Protein AF-0000000080636457 (afdb_homodimer)

Structure (mmCIF, N/CA/C/O backbone):
data_AF-0000000080636457-model_v1
#
loop_
_entity.id
_entity.type
_entity.pdbx_description
1 polymer 'Nucleotidyl transferase'
#
loop_
_atom_site.group_PDB
_atom_site.id
_atom_site.type_symbol
_atom_site.label_atom_id
_atom_site.label_alt_id
_atom_site.label_comp_id
_atom_site.label_asym_id
_atom_site.label_entity_id
_atom_site.label_seq_id
_atom_site.pdbx_PDB_ins_code
_atom_site.Cartn_x
_atom_site.Cartn_y
_atom_site.Cartn_z
_atom_site.occupancy
_atom_site.B_iso_or_equiv
_atom_site.auth_seq_id
_atom_site.auth_comp_id
_atom_site.auth_asym_id
_atom_site.auth_atom_id
_atom_site.pdbx_PDB_model_num
ATOM 1 N N . MET A 1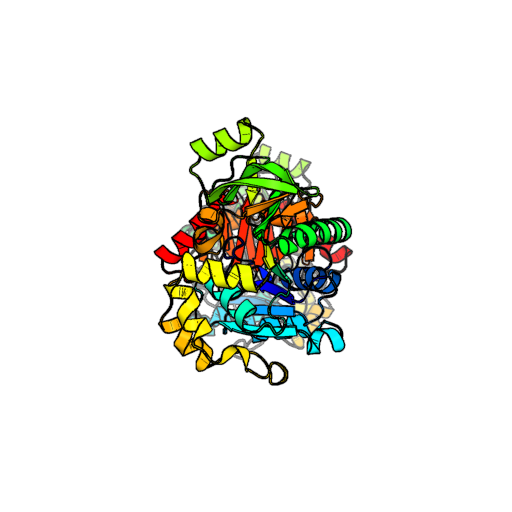 1 ? -9.797 -45.094 -18.047 1 90.62 1 MET A N 1
ATOM 2 C CA . MET A 1 1 ? -9.906 -44.875 -16.594 1 90.62 1 MET A CA 1
ATOM 3 C C . MET A 1 1 ? -8.594 -44.375 -16.016 1 90.62 1 MET A C 1
ATOM 5 O O . MET A 1 1 ? -7.52 -44.812 -16.406 1 90.62 1 MET A O 1
ATOM 9 N N . VAL A 1 2 ? -8.703 -43.344 -15.195 1 98.06 2 VAL A N 1
ATOM 10 C CA . VAL A 1 2 ? -7.547 -42.781 -14.523 1 98.06 2 VAL A CA 1
ATOM 11 C C . VAL A 1 2 ? -7.312 -43.469 -13.188 1 98.06 2 VAL A C 1
ATOM 13 O O . VAL A 1 2 ? -8.25 -43.688 -12.422 1 98.06 2 VAL A O 1
ATOM 16 N N . ASP A 1 3 ? -6.117 -43.906 -12.977 1 98.19 3 ASP A N 1
ATOM 17 C CA . ASP A 1 3 ? -5.82 -44.594 -11.727 1 98.19 3 ASP A CA 1
ATOM 18 C C . ASP A 1 3 ? -5.387 -43.594 -10.648 1 98.19 3 ASP A C 1
ATOM 20 O O . ASP A 1 3 ? -5.902 -43.625 -9.523 1 98.19 3 ASP A O 1
ATOM 24 N N . VAL A 1 4 ? -4.469 -42.781 -10.961 1 98.19 4 VAL A N 1
ATOM 25 C CA . VAL A 1 4 ? -3.965 -41.781 -10 1 98.19 4 VAL A CA 1
ATOM 26 C C . VAL A 1 4 ? -3.814 -40.438 -10.68 1 98.19 4 VAL A C 1
ATOM 28 O O . VAL A 1 4 ? -3.459 -40.344 -11.859 1 98.19 4 VAL A O 1
ATOM 31 N N . VAL A 1 5 ? -4.109 -39.375 -9.984 1 98.81 5 VAL A N 1
ATOM 32 C CA . VAL A 1 5 ? -3.758 -38.031 -10.414 1 98.81 5 VAL A CA 1
ATOM 33 C C . VAL A 1 5 ? -2.664 -37.469 -9.5 1 98.81 5 VAL A C 1
ATOM 35 O O . VAL A 1 5 ? -2.766 -37.531 -8.273 1 98.81 5 VAL A O 1
ATOM 38 N N . VAL A 1 6 ? -1.613 -37 -10.102 1 98.75 6 VAL A N 1
ATOM 39 C CA . VAL A 1 6 ? -0.498 -36.375 -9.406 1 98.75 6 VAL A CA 1
ATOM 40 C C . VAL A 1 6 ? -0.58 -34.844 -9.562 1 98.75 6 VAL A C 1
ATOM 42 O O . VAL A 1 6 ? -0.688 -34.344 -10.68 1 98.75 6 VAL A O 1
ATOM 45 N N . VAL A 1 7 ? -0.568 -34.125 -8.5 1 98.69 7 VAL A N 1
ATOM 46 C CA . VAL A 1 7 ? -0.545 -32.656 -8.523 1 98.69 7 VAL A CA 1
ATOM 47 C C . VAL A 1 7 ? 0.814 -32.156 -8.047 1 98.69 7 VAL A C 1
ATOM 49 O O . VAL A 1 7 ? 1.191 -32.375 -6.895 1 98.69 7 VAL A O 1
ATOM 52 N N . LEU A 1 8 ? 1.508 -31.516 -8.953 1 98.31 8 LEU A N 1
ATOM 53 C CA . LEU A 1 8 ? 2.811 -30.953 -8.617 1 98.31 8 LEU A CA 1
ATOM 54 C C . LEU A 1 8 ? 2.658 -29.594 -7.953 1 98.31 8 LEU A C 1
ATOM 56 O O . LEU A 1 8 ? 2.262 -28.625 -8.602 1 98.31 8 LEU A O 1
ATOM 60 N N . ALA A 1 9 ? 3.029 -29.5 -6.695 1 97 9 ALA A N 1
ATOM 61 C CA . ALA A 1 9 ? 2.805 -28.281 -5.914 1 97 9 ALA A CA 1
ATOM 62 C C . ALA A 1 9 ? 4.078 -27.859 -5.188 1 97 9 ALA A C 1
ATOM 64 O O . ALA A 1 9 ? 4.023 -27.391 -4.047 1 97 9 ALA A O 1
ATOM 65 N N . GLY A 1 10 ? 5.207 -28.031 -5.797 1 92.31 10 GLY A N 1
ATOM 66 C CA . GLY A 1 10 ? 6.465 -27.734 -5.129 1 92.31 10 GLY A CA 1
ATOM 67 C C . GLY A 1 10 ? 7.082 -26.422 -5.586 1 92.31 10 GLY A C 1
ATOM 68 O O . GLY A 1 10 ? 8.062 -25.953 -5.004 1 92.31 10 GLY A O 1
ATOM 69 N N . GLY A 1 11 ? 6.535 -25.75 -6.559 1 85.75 11 GLY A N 1
ATOM 70 C CA . GLY A 1 11 ? 7.125 -24.547 -7.133 1 85.75 11 GLY A CA 1
ATOM 71 C C . GLY A 1 11 ? 7.043 -23.344 -6.219 1 85.75 11 GLY A C 1
ATOM 72 O O . GLY A 1 11 ? 6.074 -23.188 -5.477 1 85.75 11 GLY A O 1
ATOM 73 N N . LYS A 1 12 ? 8.109 -22.5 -6.27 1 78.62 12 LYS A N 1
ATOM 74 C CA . LYS A 1 12 ? 8.148 -21.297 -5.453 1 78.62 12 LYS A CA 1
ATOM 75 C C . LYS A 1 12 ? 7.289 -20.188 -6.062 1 78.62 12 LYS A C 1
ATOM 77 O O . LYS A 1 12 ? 6.562 -19.5 -5.348 1 78.62 12 LYS A O 1
ATOM 82 N N . GLY A 1 13 ? 7.328 -20.141 -7.445 1 79.75 13 GLY A N 1
ATOM 83 C CA . GLY A 1 13 ? 6.477 -19.188 -8.148 1 79.75 13 GLY A CA 1
ATOM 84 C C . GLY A 1 13 ? 6.598 -17.781 -7.621 1 79.75 13 GLY A C 1
ATOM 85 O O . GLY A 1 13 ? 5.605 -17.188 -7.191 1 79.75 13 GLY A O 1
ATOM 86 N N . THR A 1 14 ? 7.676 -17.062 -7.738 1 79.06 14 THR A N 1
ATOM 87 C CA . THR A 1 14 ? 7.938 -15.805 -7.059 1 79.06 14 THR A CA 1
ATOM 88 C C . THR A 1 14 ? 7.676 -14.625 -7.992 1 79.06 14 THR A C 1
ATOM 90 O O . THR A 1 14 ? 7.879 -13.469 -7.609 1 79.06 14 THR A O 1
ATOM 93 N N . ARG A 1 15 ? 7.156 -14.797 -9.188 1 85.44 15 ARG A N 1
ATOM 94 C CA . ARG A 1 15 ? 7.051 -13.766 -10.219 1 85.44 15 ARG A CA 1
ATOM 95 C C . ARG A 1 15 ? 5.938 -12.773 -9.891 1 85.44 15 ARG A C 1
ATOM 97 O O . ARG A 1 15 ? 5.859 -11.703 -10.492 1 85.44 15 ARG A O 1
ATOM 104 N N . LEU A 1 16 ? 5.082 -13.164 -8.906 1 94.06 16 LEU A N 1
ATOM 105 C CA . LEU A 1 16 ? 3.977 -12.289 -8.531 1 94.06 16 LEU A CA 1
ATOM 106 C C . LEU A 1 16 ? 4.262 -11.578 -7.211 1 94.06 16 LEU A C 1
ATOM 108 O O . LEU A 1 16 ? 3.34 -11.289 -6.449 1 94.06 16 LEU A O 1
ATOM 112 N N . TRP A 1 17 ? 5.523 -11.406 -6.996 1 95.31 17 TRP A N 1
ATOM 113 C CA . TRP A 1 17 ? 5.867 -10.617 -5.82 1 95.31 17 TRP A CA 1
ATOM 114 C C . TRP A 1 17 ? 5.07 -9.312 -5.789 1 95.31 17 TRP A C 1
ATOM 116 O O . TRP A 1 17 ? 4.855 -8.688 -6.828 1 95.31 17 TRP A O 1
ATOM 126 N N . PRO A 1 18 ? 4.605 -8.883 -4.641 1 96.75 18 PRO A N 1
ATOM 127 C CA . PRO A 1 18 ? 4.805 -9.492 -3.322 1 96.75 18 PRO A CA 1
ATOM 128 C C . PRO A 1 18 ? 3.723 -10.508 -2.969 1 96.75 18 PRO A C 1
ATOM 130 O O . PRO A 1 18 ? 3.738 -11.078 -1.876 1 96.75 18 PRO A O 1
ATOM 133 N N . ALA A 1 19 ? 2.787 -10.734 -3.902 1 94.12 19 ALA A N 1
ATOM 134 C CA . ALA A 1 19 ? 1.709 -11.68 -3.617 1 94.12 19 ALA A CA 1
ATOM 135 C C . ALA A 1 19 ? 2.248 -13.094 -3.457 1 94.12 19 ALA A C 1
ATOM 137 O O . ALA A 1 19 ? 1.733 -13.875 -2.65 1 94.12 19 ALA A O 1
ATOM 138 N N . SER A 1 20 ? 3.232 -13.352 -4.188 1 93.31 20 SER A N 1
ATOM 139 C CA . SER A 1 20 ? 3.898 -14.648 -4.055 1 93.31 20 SER A CA 1
ATOM 140 C C . SER A 1 20 ? 5.371 -14.477 -3.689 1 93.31 20 SER A C 1
ATOM 142 O O . SER A 1 20 ? 6.043 -13.578 -4.207 1 93.31 20 SER A O 1
ATOM 144 N N . THR A 1 21 ? 5.832 -15.219 -2.77 1 91.56 21 THR A N 1
ATOM 145 C CA . THR A 1 21 ? 7.215 -15.312 -2.314 1 91.56 21 THR A CA 1
ATOM 146 C C . THR A 1 21 ? 7.613 -16.766 -2.082 1 91.56 21 THR A C 1
ATOM 148 O O . THR A 1 21 ? 6.797 -17.672 -2.258 1 91.56 21 THR A O 1
ATOM 151 N N . GLU A 1 22 ? 8.867 -16.953 -1.77 1 87.25 22 GLU A N 1
ATOM 152 C CA . GLU A 1 22 ? 9.281 -18.312 -1.45 1 87.25 22 GLU A CA 1
ATOM 153 C C . GLU A 1 22 ? 8.508 -18.859 -0.252 1 87.25 22 GLU A C 1
ATOM 155 O O . GLU A 1 22 ? 8.195 -20.047 -0.2 1 87.25 22 GLU A O 1
ATOM 160 N N . ALA A 1 23 ? 8.227 -18.016 0.632 1 89.06 23 ALA A N 1
ATOM 161 C CA . ALA A 1 23 ? 7.5 -18.422 1.832 1 89.06 23 ALA A CA 1
ATOM 162 C C . ALA A 1 23 ? 6.016 -18.609 1.536 1 89.06 23 ALA A C 1
ATOM 164 O O . ALA A 1 23 ? 5.332 -19.375 2.205 1 89.06 23 ALA A O 1
ATOM 165 N N . HIS A 1 24 ? 5.59 -17.938 0.543 1 90.75 24 HIS A N 1
ATOM 166 C CA . HIS A 1 24 ? 4.191 -18 0.132 1 90.75 24 HIS A CA 1
ATOM 167 C C . HIS A 1 24 ? 4.07 -18.203 -1.375 1 90.75 24 HIS A C 1
ATOM 169 O O . HIS A 1 24 ? 3.713 -17.266 -2.1 1 90.75 24 HIS A O 1
ATOM 175 N N . PRO A 1 25 ? 4.191 -19.422 -1.753 1 92.75 25 PRO A N 1
ATOM 176 C CA . PRO A 1 25 ? 4.262 -19.688 -3.191 1 92.75 25 PRO A CA 1
ATOM 177 C C . PRO A 1 25 ? 2.93 -19.453 -3.9 1 92.75 25 PRO A C 1
ATOM 179 O O . PRO A 1 25 ? 1.884 -19.375 -3.252 1 92.75 25 PRO A O 1
ATOM 182 N N . LYS A 1 26 ? 2.969 -19.344 -5.168 1 92.81 26 LYS A N 1
ATOM 183 C CA . LYS A 1 26 ? 1.869 -18.906 -6.023 1 92.81 26 LYS A CA 1
ATOM 184 C C . LYS A 1 26 ? 0.693 -19.875 -5.941 1 92.81 26 LYS A C 1
ATOM 186 O O . LYS A 1 26 ? -0.461 -19.484 -6.098 1 92.81 26 LYS A O 1
ATOM 191 N N . GLN A 1 27 ? 0.955 -21.172 -5.691 1 95 27 GLN A N 1
ATOM 192 C CA . GLN A 1 27 ? -0.118 -22.172 -5.695 1 95 27 GLN A CA 1
ATOM 193 C C . GLN A 1 27 ? -1.115 -21.906 -4.57 1 95 27 GLN A C 1
ATOM 195 O O . GLN A 1 27 ? -2.213 -22.469 -4.566 1 95 27 GLN A O 1
ATOM 200 N N . PHE A 1 28 ? -0.729 -21.062 -3.645 1 94.12 28 PHE A N 1
ATOM 201 C CA . PHE A 1 28 ? -1.619 -20.781 -2.525 1 94.12 28 PHE A CA 1
ATOM 202 C C . PHE A 1 28 ? -2.332 -19.453 -2.729 1 94.12 28 PHE A C 1
ATOM 204 O O . PHE A 1 28 ? -3.105 -19.016 -1.872 1 94.12 28 PHE A O 1
ATOM 211 N N . LEU A 1 29 ? -2.119 -18.797 -3.811 1 92.62 29 LEU A N 1
ATOM 212 C CA . LEU A 1 29 ? -2.803 -17.547 -4.121 1 92.62 29 LEU A CA 1
ATOM 213 C C . LEU A 1 29 ? -4.262 -17.812 -4.488 1 92.62 29 LEU A C 1
ATOM 215 O O . LEU A 1 29 ? -4.574 -18.797 -5.148 1 92.62 29 LEU A O 1
ATOM 219 N N . THR A 1 30 ? -5.062 -16.844 -4.113 1 91 30 THR A N 1
ATOM 220 C CA . THR A 1 30 ? -6.492 -16.906 -4.383 1 91 30 THR A CA 1
ATOM 221 C C . THR A 1 30 ? -6.812 -16.375 -5.77 1 91 30 THR A C 1
ATOM 223 O O . THR A 1 30 ? -6.234 -15.367 -6.199 1 91 30 THR A O 1
ATOM 226 N N . VAL A 1 31 ? -7.672 -17.062 -6.441 1 87.69 31 VAL A N 1
ATOM 227 C CA . VAL A 1 31 ? -8.133 -16.625 -7.754 1 87.69 31 VAL A CA 1
ATOM 228 C C . VAL A 1 31 ? -9.617 -16.281 -7.691 1 87.69 31 VAL A C 1
ATOM 230 O O . VAL A 1 31 ? -10.211 -16.25 -6.609 1 87.69 31 VAL A O 1
ATOM 233 N N . GLU A 1 32 ? -10.188 -15.945 -8.828 1 79.75 32 GLU A N 1
ATOM 234 C CA . GLU A 1 32 ? -11.602 -15.594 -8.875 1 79.75 32 GLU A CA 1
ATOM 235 C C . GLU A 1 32 ? -12.461 -16.672 -8.227 1 79.75 32 GLU A C 1
ATOM 237 O O . GLU A 1 32 ? -12.219 -17.875 -8.422 1 79.75 32 GLU A O 1
ATOM 242 N N . GLY A 1 33 ? -13.383 -16.328 -7.332 1 79.12 33 GLY A N 1
ATOM 243 C CA . GLY A 1 33 ? -14.25 -17.281 -6.66 1 79.12 33 GLY A CA 1
ATOM 244 C C . GLY A 1 33 ? -13.789 -17.625 -5.254 1 79.12 33 GLY A C 1
ATOM 245 O O . GLY A 1 33 ? -14.492 -18.312 -4.516 1 79.12 33 GLY A O 1
ATOM 246 N N . GLY A 1 34 ? -12.539 -17.281 -4.93 1 85.44 34 GLY A N 1
ATOM 247 C CA . GLY A 1 34 ? -12.094 -17.391 -3.549 1 85.44 34 GLY A CA 1
ATOM 248 C C . GLY A 1 34 ? -11.234 -18.609 -3.295 1 85.44 34 GLY A C 1
ATOM 249 O O . GLY A 1 34 ? -10.719 -18.797 -2.191 1 85.44 34 GLY A O 1
ATOM 250 N N . ARG A 1 35 ? -11.062 -19.484 -4.27 1 90.44 35 ARG A N 1
ATOM 251 C CA . ARG A 1 35 ? -10.234 -20.672 -4.109 1 90.44 35 ARG A CA 1
ATOM 252 C C . ARG A 1 35 ? -8.773 -20.375 -4.441 1 90.44 35 ARG A C 1
ATOM 254 O O . ARG A 1 35 ? -8.484 -19.484 -5.25 1 90.44 35 ARG A O 1
ATOM 261 N N . THR A 1 36 ? -7.902 -21.141 -3.82 1 93.62 36 THR A N 1
ATOM 262 C CA . THR A 1 36 ? -6.492 -21.047 -4.184 1 93.62 36 THR A CA 1
ATOM 263 C C . THR A 1 36 ? -6.223 -21.812 -5.477 1 93.62 36 THR A C 1
ATOM 265 O O . THR A 1 36 ? -7.047 -22.625 -5.914 1 93.62 36 THR A O 1
ATOM 268 N N . LEU A 1 37 ? -5.117 -21.516 -6.074 1 94.94 37 LEU A N 1
ATOM 269 C CA . LEU A 1 37 ? -4.73 -22.25 -7.273 1 94.94 37 LEU A CA 1
ATOM 270 C C . LEU A 1 37 ? -4.609 -23.75 -6.992 1 94.94 37 LEU A C 1
ATOM 272 O O . LEU A 1 37 ? -5.004 -24.578 -7.816 1 94.94 37 LEU A O 1
ATOM 276 N N . LEU A 1 38 ? -4.098 -24.125 -5.852 1 97 38 LEU A N 1
ATOM 277 C CA . LEU A 1 38 ? -4.004 -25.531 -5.477 1 97 38 LEU A CA 1
ATOM 278 C C . LEU A 1 38 ? -5.387 -26.156 -5.344 1 97 38 LEU A C 1
ATOM 280 O O . LEU A 1 38 ? -5.609 -27.281 -5.785 1 97 38 LEU A O 1
ATOM 284 N N . GLU A 1 39 ? -6.289 -25.438 -4.754 1 95.81 39 GLU A N 1
ATOM 285 C CA . GLU A 1 39 ? -7.66 -25.922 -4.664 1 95.81 39 GLU A CA 1
ATOM 286 C C . GLU A 1 39 ? -8.25 -26.156 -6.047 1 95.81 39 GLU A C 1
ATOM 288 O O . GLU A 1 39 ? -8.945 -27.156 -6.266 1 95.81 39 GLU A O 1
ATOM 293 N N . GLU A 1 40 ? -7.984 -25.234 -6.926 1 95.06 40 GLU A N 1
ATOM 294 C CA . GLU A 1 40 ? -8.445 -25.406 -8.305 1 95.06 40 GLU A CA 1
ATOM 295 C C . GLU A 1 40 ? -7.867 -26.672 -8.93 1 95.06 40 GLU A C 1
ATOM 297 O O . GLU A 1 40 ? -8.57 -27.391 -9.648 1 95.06 40 GLU A O 1
ATOM 302 N N . ALA A 1 41 ? -6.652 -26.906 -8.695 1 97.38 41 ALA A N 1
ATOM 303 C CA . ALA A 1 41 ? -5.996 -28.094 -9.227 1 97.38 41 ALA A CA 1
ATOM 304 C C . ALA A 1 41 ? -6.605 -29.359 -8.641 1 97.38 41 ALA A C 1
ATOM 306 O O . ALA A 1 41 ? -6.785 -30.359 -9.344 1 97.38 41 ALA A O 1
ATOM 307 N N . LEU A 1 42 ? -6.922 -29.312 -7.371 1 97.75 42 LEU A N 1
ATOM 308 C CA . LEU A 1 42 ? -7.52 -30.469 -6.711 1 97.75 42 LEU A CA 1
ATOM 309 C C . LEU A 1 42 ? -8.93 -30.719 -7.242 1 97.75 42 LEU A C 1
ATOM 311 O O . LEU A 1 42 ? -9.336 -31.875 -7.387 1 97.75 42 LEU A O 1
ATOM 315 N N . LEU A 1 43 ? -9.578 -29.672 -7.508 1 96 43 LEU A N 1
ATOM 316 C CA . LEU A 1 43 ? -10.891 -29.828 -8.141 1 96 43 LEU A CA 1
ATOM 317 C C . LEU A 1 43 ? -10.758 -30.531 -9.492 1 96 43 LEU A C 1
ATOM 319 O O . LEU A 1 43 ? -11.539 -31.422 -9.812 1 96 43 LEU A O 1
ATOM 323 N N . ARG A 1 44 ? -9.828 -30.109 -10.242 1 97.44 44 ARG A N 1
ATOM 324 C CA . ARG A 1 44 ? -9.57 -30.75 -11.531 1 97.44 44 ARG A CA 1
ATOM 325 C C . ARG A 1 44 ? -9.203 -32.219 -11.344 1 97.44 44 ARG A C 1
ATOM 327 O O . ARG A 1 44 ? -9.68 -33.062 -12.086 1 97.44 44 ARG A O 1
ATOM 334 N N . ALA A 1 45 ? -8.383 -32.469 -10.391 1 98.56 45 ALA A N 1
ATOM 335 C CA . ALA A 1 45 ? -7.918 -33.812 -10.133 1 98.56 45 ALA A CA 1
ATOM 336 C C . ALA A 1 45 ? -9.086 -34.75 -9.805 1 98.56 45 ALA A C 1
ATOM 338 O O . ALA A 1 45 ? -9.219 -35.812 -10.391 1 98.56 45 ALA A O 1
ATOM 339 N N . TRP A 1 46 ? -9.914 -34.312 -8.961 1 98.12 46 TRP A N 1
ATOM 340 C CA . TRP A 1 46 ? -10.984 -35.188 -8.477 1 98.12 46 TRP A CA 1
ATOM 341 C C . TRP A 1 46 ? -12.102 -35.281 -9.508 1 98.12 46 TRP A C 1
ATOM 343 O O . TRP A 1 46 ? -12.891 -36.25 -9.477 1 98.12 46 TRP A O 1
ATOM 353 N N . ALA A 1 47 ? -12.203 -34.312 -10.375 1 98 47 ALA A N 1
ATOM 354 C CA . ALA A 1 47 ? -13.18 -34.406 -11.461 1 98 47 ALA A CA 1
ATOM 355 C C . ALA A 1 47 ? -12.883 -35.594 -12.367 1 98 47 ALA A C 1
ATOM 357 O O . ALA A 1 47 ? -13.758 -36.062 -13.102 1 98 47 ALA A O 1
ATOM 358 N N . LEU A 1 48 ? -11.695 -36.125 -12.32 1 98.56 48 LEU A N 1
ATOM 359 C CA . LEU A 1 48 ? -11.281 -37.25 -13.164 1 98.56 48 LEU A CA 1
ATOM 360 C C . LEU A 1 48 ? -11.641 -38.562 -12.516 1 98.56 48 LEU A C 1
ATOM 362 O O . LEU A 1 48 ? -11.438 -39.625 -13.109 1 98.56 48 LEU A O 1
ATOM 366 N N . ALA A 1 49 ? -12.047 -38.562 -11.328 1 97.62 49 ALA A N 1
ATOM 367 C CA . ALA A 1 49 ? -12.492 -39.719 -10.578 1 97.62 49 ALA A CA 1
ATOM 368 C C . ALA A 1 49 ? -11.406 -40.812 -10.547 1 97.62 49 ALA A C 1
ATOM 370 O O . ALA A 1 49 ? -11.656 -41.969 -10.922 1 97.62 49 ALA A O 1
ATOM 371 N N . PRO A 1 50 ? -10.266 -40.469 -10.016 1 98.31 50 PRO A N 1
ATOM 372 C CA . PRO A 1 50 ? -9.172 -41.438 -10 1 98.31 50 PRO A CA 1
ATOM 373 C C . PRO A 1 50 ? -9.469 -42.625 -9.094 1 98.31 50 PRO A C 1
ATOM 375 O O . PRO A 1 50 ? -9.938 -42.469 -7.965 1 98.31 50 PRO A O 1
ATOM 378 N N . ARG A 1 51 ? -9.031 -43.781 -9.547 1 97.31 51 ARG A N 1
ATOM 379 C CA . ARG A 1 51 ? -9.344 -45.031 -8.852 1 97.31 51 ARG A CA 1
ATOM 380 C C . ARG A 1 51 ? -8.523 -45.156 -7.57 1 97.31 51 ARG A C 1
ATOM 382 O O . ARG A 1 51 ? -9.023 -45.656 -6.551 1 97.31 51 ARG A O 1
ATOM 389 N N . GLU A 1 52 ? -7.254 -44.812 -7.59 1 96.06 52 GLU A N 1
ATOM 390 C CA . GLU A 1 52 ? -6.355 -44.969 -6.449 1 96.06 52 GLU A CA 1
ATOM 391 C C . GLU A 1 52 ? -6.211 -43.688 -5.676 1 96.06 52 GLU A C 1
ATOM 393 O O . GLU A 1 52 ? -5.504 -43.625 -4.668 1 96.06 52 GLU A O 1
ATOM 398 N N . GLY A 1 53 ? -6.828 -42.594 -6.168 1 96.94 53 GLY A N 1
ATOM 399 C CA . GLY A 1 53 ? -6.805 -41.344 -5.441 1 96.94 53 GLY A CA 1
ATOM 400 C C . GLY A 1 53 ? -5.875 -40.312 -6.059 1 96.94 53 GLY A C 1
ATOM 401 O O . GLY A 1 53 ? -5.551 -40.406 -7.246 1 96.94 53 GLY A O 1
ATOM 402 N N . VAL A 1 54 ? -5.512 -39.281 -5.238 1 97.88 54 VAL A N 1
ATOM 403 C CA . VAL A 1 54 ? -4.691 -38.156 -5.672 1 97.88 54 VAL A CA 1
ATOM 404 C C . VAL A 1 54 ? -3.41 -38.094 -4.844 1 97.88 54 VAL A C 1
ATOM 406 O O . VAL A 1 54 ? -3.434 -38.344 -3.637 1 97.88 54 VAL A O 1
ATOM 409 N N . ILE A 1 55 ? -2.271 -37.844 -5.465 1 97.38 55 ILE A N 1
ATOM 410 C CA . ILE A 1 55 ? -0.999 -37.625 -4.793 1 97.38 55 ILE A CA 1
ATOM 411 C C . ILE A 1 55 ? -0.547 -36.188 -5.031 1 97.38 55 ILE A C 1
ATOM 413 O O . ILE A 1 55 ? -0.361 -35.75 -6.176 1 97.38 55 ILE A O 1
ATOM 417 N N . VAL A 1 56 ? -0.447 -35.438 -3.998 1 98 56 VAL A N 1
ATOM 418 C CA . VAL A 1 56 ? 0.08 -34.062 -4.078 1 98 56 VAL A CA 1
ATOM 419 C C . VAL A 1 56 ? 1.548 -34.062 -3.658 1 98 56 VAL A C 1
ATOM 421 O O . VAL A 1 56 ? 1.879 -34.438 -2.525 1 98 56 VAL A O 1
ATOM 424 N N . VAL A 1 57 ? 2.385 -33.688 -4.578 1 97.69 57 VAL A N 1
ATOM 425 C CA . VAL A 1 57 ? 3.809 -33.594 -4.277 1 97.69 57 VAL A CA 1
ATOM 426 C C . VAL A 1 57 ? 4.188 -32.125 -4.039 1 97.69 57 VAL A C 1
ATOM 428 O O . VAL A 1 57 ? 4.09 -31.312 -4.949 1 97.69 57 VAL A O 1
ATOM 431 N N . THR A 1 58 ? 4.586 -31.812 -2.877 1 96.94 58 THR A N 1
ATOM 432 C CA . THR A 1 58 ? 4.934 -30.453 -2.475 1 96.94 58 THR A CA 1
ATOM 433 C C . THR A 1 58 ? 6.258 -30.438 -1.717 1 96.94 58 THR A C 1
ATOM 435 O O . THR A 1 58 ? 6.906 -31.469 -1.565 1 96.94 58 THR A O 1
ATOM 438 N N . GLY A 1 59 ? 6.754 -29.266 -1.468 1 95.25 59 GLY A N 1
ATOM 439 C CA . GLY A 1 59 ? 7.906 -29.188 -0.584 1 95.25 59 GLY A CA 1
ATOM 440 C C . GLY A 1 59 ? 7.566 -29.438 0.87 1 95.25 59 GLY A C 1
ATOM 441 O O . GLY A 1 59 ? 6.477 -29.094 1.33 1 95.25 59 GLY A O 1
ATOM 442 N N . ASP A 1 60 ? 8.516 -30.031 1.523 1 94.69 60 ASP A N 1
ATOM 443 C CA . ASP A 1 60 ? 8.32 -30.328 2.939 1 94.69 60 ASP A CA 1
ATOM 444 C C . ASP A 1 60 ? 7.895 -29.078 3.701 1 94.69 60 ASP A C 1
ATOM 446 O O . ASP A 1 60 ? 7.055 -29.141 4.602 1 94.69 60 ASP A O 1
ATOM 450 N N . ARG A 1 61 ? 8.383 -27.969 3.363 1 92.81 61 ARG A N 1
ATOM 451 C CA . ARG A 1 61 ? 8.109 -26.703 4.039 1 92.81 61 ARG A CA 1
ATOM 452 C C . ARG A 1 61 ? 6.676 -26.25 3.779 1 92.81 61 ARG A C 1
ATOM 454 O O . ARG A 1 61 ? 6.156 -25.391 4.496 1 92.81 61 ARG A O 1
ATOM 461 N N . TYR A 1 62 ? 6.008 -26.797 2.785 1 95 62 TYR A N 1
ATOM 462 C CA . TYR A 1 62 ? 4.664 -26.344 2.424 1 95 62 TYR A CA 1
ATOM 463 C C . TYR A 1 62 ? 3.617 -27.359 2.867 1 95 62 TYR A C 1
ATOM 465 O O . TYR A 1 62 ? 2.443 -27.25 2.51 1 95 62 TYR A O 1
ATOM 473 N N . LEU A 1 63 ? 3.99 -28.359 3.637 1 95.19 63 LEU A N 1
ATOM 474 C CA . LEU A 1 63 ? 3.096 -29.453 4.008 1 95.19 63 LEU A CA 1
ATOM 475 C C . LEU A 1 63 ? 1.903 -28.938 4.805 1 95.19 63 LEU A C 1
ATOM 477 O O . LEU A 1 63 ? 0.76 -29.297 4.527 1 95.19 63 LEU A O 1
ATOM 481 N N . GLU A 1 64 ? 2.23 -28.078 5.723 1 94.75 64 GLU A N 1
ATOM 482 C CA . GLU A 1 64 ? 1.154 -27.562 6.562 1 94.75 64 GLU A CA 1
ATOM 483 C C . GLU A 1 64 ? 0.137 -26.781 5.734 1 94.75 64 GLU A C 1
ATOM 485 O O . GLU A 1 64 ? -1.071 -26.984 5.871 1 94.75 64 GLU A O 1
ATOM 490 N N . ALA A 1 65 ? 0.634 -25.891 4.914 1 94.56 65 ALA A N 1
ATOM 491 C CA . ALA A 1 65 ? -0.248 -25.109 4.059 1 94.56 65 ALA A CA 1
ATOM 492 C C . ALA A 1 65 ? -1.042 -26 3.113 1 94.56 65 ALA A C 1
ATOM 494 O O . ALA A 1 65 ? -2.227 -25.75 2.867 1 94.56 65 ALA A O 1
ATOM 495 N N . SER A 1 66 ? -0.434 -27 2.586 1 96.25 66 SER A N 1
ATOM 496 C CA . SER A 1 66 ? -1.101 -27.938 1.688 1 96.25 66 SER A CA 1
ATOM 497 C C . SER A 1 66 ? -2.193 -28.719 2.412 1 96.25 66 SER A C 1
ATOM 499 O O . SER A 1 66 ? -3.268 -28.953 1.857 1 96.25 66 SER A O 1
ATOM 501 N N . GLN A 1 67 ? -1.877 -29.062 3.619 1 95.12 67 GLN A N 1
ATOM 502 C CA . GLN A 1 67 ? -2.854 -29.766 4.438 1 95.12 67 GLN A CA 1
ATOM 503 C C . GLN A 1 67 ? -4.082 -28.906 4.707 1 95.12 67 GLN A C 1
ATOM 505 O O . GLN A 1 67 ? -5.207 -29.406 4.723 1 95.12 67 GLN A O 1
ATOM 510 N N . GLU A 1 68 ? -3.816 -27.734 4.957 1 94.81 68 GLU A N 1
ATOM 511 C CA . GLU A 1 68 ? -4.922 -26.797 5.18 1 94.81 68 GLU A CA 1
ATOM 512 C C . GLU A 1 68 ? -5.844 -26.734 3.961 1 94.81 68 GLU A C 1
ATOM 514 O O . GLU A 1 68 ? -7.066 -26.75 4.102 1 94.81 68 GLU A O 1
ATOM 519 N N . VAL A 1 69 ? -5.289 -26.656 2.824 1 94.56 69 VAL A N 1
ATOM 520 C CA . VAL A 1 69 ? -6.066 -26.625 1.589 1 94.56 69 VAL A CA 1
ATOM 521 C C . VAL A 1 69 ? -6.855 -27.922 1.436 1 94.56 69 VAL A C 1
ATOM 523 O O . VAL A 1 69 ? -8.031 -27.906 1.068 1 94.56 69 VAL A O 1
ATOM 526 N N . MET A 1 70 ? -6.285 -29 1.77 1 93.56 70 MET A N 1
ATOM 527 C CA . MET A 1 70 ? -6.914 -30.312 1.653 1 93.56 70 MET A CA 1
ATOM 528 C C . MET A 1 70 ? -8.086 -30.453 2.625 1 93.56 70 MET A C 1
ATOM 530 O O . MET A 1 70 ? -9 -31.25 2.398 1 93.56 70 MET A O 1
ATOM 534 N N . GLY A 1 71 ? -7.895 -29.688 3.682 1 91.81 71 GLY A N 1
ATOM 535 C CA . GLY A 1 71 ? -8.945 -29.719 4.688 1 91.81 71 GLY A CA 1
ATOM 536 C C . GLY A 1 71 ? -10.297 -29.297 4.152 1 91.81 71 GLY A C 1
ATOM 537 O O . GLY A 1 71 ? -11.336 -29.656 4.727 1 91.81 71 GLY A O 1
ATOM 538 N N . ALA A 1 72 ? -10.297 -28.656 3.059 1 88.62 72 ALA A N 1
ATOM 539 C CA . ALA A 1 72 ? -11.547 -28.156 2.482 1 88.62 72 ALA A CA 1
ATOM 540 C C . ALA A 1 72 ? -12.203 -29.234 1.612 1 88.62 72 ALA A C 1
ATOM 542 O O . ALA A 1 72 ? -13.367 -29.094 1.227 1 88.62 72 ALA A O 1
ATOM 543 N N . LEU A 1 73 ? -11.555 -30.312 1.354 1 92.69 73 LEU A N 1
ATOM 544 C CA . LEU A 1 73 ? -12.094 -31.406 0.542 1 92.69 73 LEU A CA 1
ATOM 545 C C . LEU A 1 73 ? -13.078 -32.25 1.343 1 92.69 73 LEU A C 1
ATOM 547 O O . LEU A 1 73 ? -12.992 -32.312 2.57 1 92.69 73 LEU A O 1
ATOM 551 N N . PRO A 1 74 ? -13.977 -32.875 0.642 1 94.56 74 PRO A N 1
ATOM 552 C CA . PRO A 1 74 ? -14.789 -33.875 1.321 1 94.56 74 PRO A CA 1
ATOM 553 C C . PRO A 1 74 ? -13.953 -34.969 2.006 1 94.56 74 PRO A C 1
ATOM 555 O O . PRO A 1 74 ? -12.883 -35.312 1.513 1 94.56 74 PRO A O 1
ATOM 558 N N . ARG A 1 75 ? -14.469 -35.5 3.035 1 94 75 ARG A N 1
ATOM 559 C CA . ARG A 1 75 ? -13.742 -36.438 3.877 1 94 75 ARG A CA 1
ATOM 560 C C . ARG A 1 75 ? -13.195 -37.594 3.053 1 94 75 ARG A C 1
ATOM 562 O O . ARG A 1 75 ? -12.047 -38 3.232 1 94 75 ARG A O 1
ATOM 569 N N . GLU A 1 76 ? -13.984 -38.125 2.209 1 94.75 76 GLU A N 1
ATOM 570 C CA . GLU A 1 76 ? -13.57 -39.25 1.389 1 94.75 76 GLU A CA 1
ATOM 571 C C . GLU A 1 76 ? -12.406 -38.875 0.476 1 94.75 76 GLU A C 1
ATOM 573 O O . GLU A 1 76 ? -11.484 -39.656 0.273 1 94.75 76 GLU A O 1
ATOM 578 N N . GLN A 1 77 ? -12.453 -37.688 -0.043 1 95.62 77 GLN A N 1
ATOM 579 C CA . GLN A 1 77 ? -11.375 -37.188 -0.902 1 95.62 77 GLN A CA 1
ATOM 580 C C . GLN A 1 77 ? -10.117 -36.906 -0.093 1 95.62 77 GLN A C 1
ATOM 582 O O . GLN A 1 77 ? -9.008 -37.125 -0.561 1 95.62 77 GLN A O 1
ATOM 587 N N . GLN A 1 78 ? -10.305 -36.438 1.05 1 94 78 GLN A N 1
ATOM 588 C CA . GLN A 1 78 ? -9.172 -36.188 1.937 1 94 78 GLN A CA 1
ATOM 589 C C . GLN A 1 78 ? -8.422 -37.5 2.238 1 94 78 GLN A C 1
ATOM 591 O O . GLN A 1 78 ? -7.191 -37.531 2.156 1 94 78 GLN A O 1
ATOM 596 N N . ALA A 1 79 ? -9.258 -38.5 2.512 1 92.69 79 ALA A N 1
ATOM 597 C CA . ALA A 1 79 ? -8.68 -39.781 2.881 1 92.69 79 ALA A CA 1
ATOM 598 C C . ALA A 1 79 ? -7.953 -40.406 1.698 1 92.69 79 ALA A C 1
ATOM 600 O O . ALA A 1 79 ? -7.004 -41.188 1.884 1 92.69 79 ALA A O 1
ATOM 601 N N . ALA A 1 80 ? -8.367 -40.031 0.547 1 95 80 ALA A N 1
ATOM 602 C CA . ALA A 1 80 ? -7.805 -40.625 -0.662 1 95 80 ALA A CA 1
ATOM 603 C C . ALA A 1 80 ? -6.777 -39.719 -1.302 1 95 80 ALA A C 1
ATOM 605 O O . ALA A 1 80 ? -6.371 -39.906 -2.447 1 95 80 ALA A O 1
ATOM 606 N N . THR A 1 81 ? -6.371 -38.656 -0.582 1 96.38 81 THR A N 1
ATOM 607 C CA . THR A 1 81 ? -5.316 -37.75 -1.028 1 96.38 81 THR A CA 1
ATOM 608 C C . THR A 1 81 ? -4.062 -37.906 -0.181 1 96.38 81 THR A C 1
ATOM 610 O O . THR A 1 81 ? -4.113 -37.812 1.046 1 96.38 81 THR A O 1
ATOM 613 N N . VAL A 1 82 ? -2.996 -38.219 -0.865 1 94.94 82 VAL A N 1
ATOM 614 C CA . VAL A 1 82 ? -1.718 -38.406 -0.19 1 94.94 82 VAL A CA 1
ATOM 615 C C . VAL A 1 82 ? -0.819 -37.188 -0.43 1 94.94 82 VAL A C 1
ATOM 617 O O . VAL A 1 82 ? -0.691 -36.719 -1.562 1 94.94 82 VAL A O 1
ATOM 620 N N . LEU A 1 83 ? -0.23 -36.719 0.655 1 95.56 83 LEU A N 1
ATOM 621 C CA . LEU A 1 83 ? 0.74 -35.625 0.543 1 95.56 83 LEU A CA 1
ATOM 622 C C . LEU A 1 83 ? 2.166 -36.156 0.596 1 95.56 83 LEU A C 1
ATOM 624 O O . LEU A 1 83 ? 2.477 -37.031 1.417 1 95.56 83 LEU A O 1
ATOM 628 N N . VAL A 1 84 ? 2.914 -35.75 -0.313 1 96 84 VAL A N 1
ATOM 629 C CA . VAL A 1 84 ? 4.344 -36.031 -0.315 1 96 84 VAL A CA 1
ATOM 630 C C . VAL A 1 84 ? 5.125 -34.719 -0.073 1 96 84 VAL A C 1
ATOM 632 O O . VAL A 1 84 ? 4.93 -33.719 -0.778 1 96 84 VAL A O 1
ATOM 635 N N . GLY A 1 85 ? 6.02 -34.719 0.927 1 96.19 85 GLY A N 1
ATOM 636 C CA . GLY A 1 85 ? 6.875 -33.594 1.217 1 96.19 85 GLY A CA 1
ATOM 637 C C . GLY A 1 85 ? 8.305 -33.781 0.75 1 96.19 85 GLY A C 1
ATOM 638 O O . GLY A 1 85 ? 9.109 -34.406 1.439 1 96.19 85 GLY A O 1
ATOM 639 N N . GLU A 1 86 ? 8.617 -33.188 -0.391 1 96.56 86 GLU A N 1
ATOM 640 C CA . GLU A 1 86 ? 9.992 -33.281 -0.888 1 96.56 86 GLU A CA 1
ATOM 641 C C . GLU A 1 86 ? 10.953 -32.5 0.021 1 96.56 86 GLU A C 1
ATOM 643 O O . GLU A 1 86 ? 10.711 -31.344 0.358 1 96.56 86 GLU A O 1
ATOM 648 N N . PRO A 1 87 ? 12.07 -33.125 0.373 1 95.69 87 PRO A N 1
ATOM 649 C CA . PRO A 1 87 ? 13.047 -32.438 1.227 1 95.69 87 PRO A CA 1
ATOM 650 C C . PRO A 1 87 ? 13.766 -31.312 0.501 1 95.69 87 PRO A C 1
ATOM 652 O O . PRO A 1 87 ? 14.305 -30.406 1.144 1 95.69 87 PRO A O 1
ATOM 655 N N . GLU A 1 88 ? 13.852 -31.422 -0.812 1 94.75 88 GLU A N 1
ATOM 656 C CA . GLU A 1 88 ? 14.492 -30.438 -1.684 1 94.75 88 GLU A CA 1
ATOM 657 C C . GLU A 1 88 ? 13.773 -30.344 -3.027 1 94.75 88 GLU A C 1
ATOM 659 O O . GLU A 1 88 ? 13.305 -31.344 -3.559 1 94.75 88 GLU A O 1
ATOM 664 N N . GLY A 1 89 ? 13.688 -29.078 -3.465 1 93.88 89 GLY A N 1
ATOM 665 C CA . GLY A 1 89 ? 13.141 -28.922 -4.805 1 93.88 89 GLY A CA 1
ATOM 666 C C . GLY A 1 89 ? 14.094 -29.359 -5.895 1 93.88 89 GLY A C 1
ATOM 667 O O . GLY A 1 89 ? 15.172 -28.781 -6.055 1 93.88 89 GLY A O 1
ATOM 668 N N . LYS A 1 90 ? 13.742 -30.375 -6.621 1 96.69 90 LYS A N 1
ATOM 669 C CA . LYS A 1 90 ? 14.617 -30.875 -7.672 1 96.69 90 LYS A CA 1
ATOM 670 C C . LYS A 1 90 ? 13.883 -30.953 -9.008 1 96.69 90 LYS A C 1
ATOM 672 O O . LYS A 1 90 ? 14.164 -31.828 -9.836 1 96.69 90 LYS A O 1
ATOM 677 N N . ASN A 1 91 ? 12.859 -30.094 -9.172 1 95.62 91 ASN A N 1
ATOM 678 C CA . ASN A 1 91 ? 12.086 -29.938 -10.406 1 95.62 91 ASN A CA 1
ATOM 679 C C . ASN A 1 91 ? 11.117 -31.109 -10.602 1 95.62 91 ASN A C 1
ATOM 681 O O . ASN A 1 91 ? 10.859 -31.859 -9.664 1 95.62 91 ASN A O 1
ATOM 685 N N . THR A 1 92 ? 10.508 -31.297 -11.781 1 97.44 92 THR A N 1
ATOM 686 C CA . THR A 1 92 ? 9.281 -32.062 -11.922 1 97.44 92 THR A CA 1
ATOM 687 C C . THR A 1 92 ? 9.594 -33.531 -12.109 1 97.44 92 THR A C 1
ATOM 689 O O . THR A 1 92 ? 8.789 -34.406 -11.75 1 97.44 92 THR A O 1
ATOM 692 N N . ALA A 1 93 ? 10.734 -33.969 -12.641 1 98.38 93 ALA A N 1
ATOM 693 C CA . ALA A 1 93 ? 11.008 -35.375 -12.914 1 98.38 93 ALA A CA 1
ATOM 694 C C . ALA A 1 93 ? 11.062 -36.188 -11.617 1 98.38 93 ALA A C 1
ATOM 696 O O . ALA A 1 93 ? 10.359 -37.188 -11.477 1 98.38 93 ALA A O 1
ATOM 697 N N . PRO A 1 94 ? 11.836 -35.719 -10.594 1 97.69 94 PRO A N 1
ATOM 698 C CA . PRO A 1 94 ? 11.828 -36.469 -9.328 1 97.69 94 PRO A CA 1
ATOM 699 C C . PRO A 1 94 ? 10.445 -36.531 -8.695 1 97.69 94 PRO A C 1
ATOM 701 O O . PRO A 1 94 ? 10.062 -37.594 -8.148 1 97.69 94 PRO A O 1
ATOM 704 N N . ALA A 1 95 ? 9.68 -35.5 -8.789 1 97.75 95 ALA A N 1
ATOM 705 C CA . ALA A 1 95 ? 8.344 -35.438 -8.203 1 97.75 95 ALA A CA 1
ATOM 706 C C . ALA A 1 95 ? 7.43 -36.469 -8.852 1 97.75 95 ALA A C 1
ATOM 708 O O . ALA A 1 95 ? 6.738 -37.219 -8.156 1 97.75 95 ALA A O 1
ATOM 709 N N . VAL A 1 96 ? 7.434 -36.5 -10.156 1 98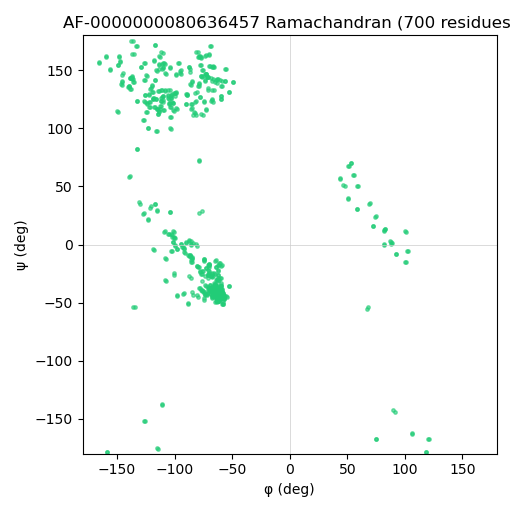.38 96 VAL A N 1
ATOM 710 C CA . VAL A 1 96 ? 6.586 -37.438 -10.891 1 98.38 96 VAL A CA 1
ATOM 711 C C . VAL A 1 96 ? 7.062 -38.844 -10.648 1 98.38 96 VAL A C 1
ATOM 713 O O . VAL A 1 96 ? 6.254 -39.781 -10.484 1 98.38 96 VAL A O 1
ATOM 716 N N . MET A 1 97 ? 8.352 -39.062 -10.633 1 97.5 97 MET A N 1
ATOM 717 C CA . MET A 1 97 ? 8.922 -40.375 -10.359 1 97.5 97 MET A CA 1
ATOM 718 C C . MET A 1 97 ? 8.5 -40.875 -8.984 1 97.5 97 MET A C 1
ATOM 720 O O . MET A 1 97 ? 8.141 -42.031 -8.828 1 97.5 97 MET A O 1
ATOM 724 N N . CYS A 1 98 ? 8.57 -40 -8.008 1 96.25 98 CYS A N 1
ATOM 725 C CA . CYS A 1 98 ? 8.141 -40.344 -6.656 1 96.25 98 CYS A CA 1
ATOM 726 C C . CYS A 1 98 ? 6.691 -40.812 -6.648 1 96.25 98 CYS A C 1
ATOM 728 O O . CYS A 1 98 ? 6.379 -41.875 -6.105 1 96.25 98 CYS A O 1
ATOM 730 N N . ALA A 1 99 ? 5.867 -40.094 -7.289 1 96.62 99 ALA A N 1
ATOM 731 C CA . ALA A 1 99 ? 4.449 -40.438 -7.348 1 96.62 99 ALA A CA 1
ATOM 732 C C . ALA A 1 99 ? 4.234 -41.781 -8.047 1 96.62 99 ALA A C 1
ATOM 734 O O . ALA A 1 99 ? 3.447 -42.625 -7.59 1 96.62 99 ALA A O 1
ATOM 735 N N . ALA A 1 100 ? 4.91 -42.031 -9.141 1 97.06 100 ALA A N 1
ATOM 736 C CA . ALA A 1 100 ? 4.785 -43.25 -9.898 1 97.06 100 ALA A CA 1
ATOM 737 C C . ALA A 1 100 ? 5.18 -44.469 -9.047 1 97.06 100 ALA A C 1
ATOM 739 O O . ALA A 1 100 ? 4.594 -45.562 -9.18 1 97.06 100 ALA A O 1
ATOM 740 N N . THR A 1 101 ? 6.172 -44.25 -8.242 1 95 101 THR A N 1
ATOM 741 C CA . THR A 1 101 ? 6.652 -45.312 -7.387 1 95 101 THR A CA 1
ATOM 742 C C . THR A 1 101 ? 5.621 -45.656 -6.316 1 95 101 THR A C 1
ATOM 744 O O . THR A 1 101 ? 5.543 -46.812 -5.875 1 95 101 THR A O 1
ATOM 747 N N . LEU A 1 102 ? 4.793 -44.75 -5.93 1 94 102 LEU A N 1
ATOM 748 C CA . LEU A 1 102 ? 3.818 -44.938 -4.863 1 94 102 LEU A CA 1
ATOM 749 C C . LEU A 1 102 ? 2.545 -45.562 -5.395 1 94 102 LEU A C 1
ATOM 751 O O . LEU A 1 102 ? 1.726 -46.062 -4.621 1 94 102 LEU A O 1
ATOM 755 N N . MET A 1 103 ? 2.359 -45.562 -6.711 1 93.31 103 MET A N 1
ATOM 756 C CA . MET A 1 103 ? 1.162 -46.125 -7.32 1 93.31 103 MET A CA 1
ATOM 757 C C . MET A 1 103 ? 1.107 -47.625 -7.102 1 93.31 103 MET A C 1
ATOM 759 O O . MET A 1 103 ? 2.146 -48.281 -7.035 1 93.31 103 MET A O 1
ATOM 763 N N . LYS A 1 104 ? -0.101 -48.156 -7.086 1 91 104 LYS A N 1
ATOM 764 C CA . LYS A 1 104 ? -0.296 -49.594 -6.867 1 91 104 LYS A CA 1
ATOM 765 C C . LYS A 1 104 ? -0.481 -50.344 -8.188 1 91 104 LYS A C 1
ATOM 767 O O . LYS A 1 104 ? 0.11 -51.406 -8.406 1 91 104 LYS A O 1
ATOM 772 N N . ALA A 1 105 ? -1.267 -49.781 -9.055 1 91.5 105 ALA A N 1
ATOM 773 C CA . ALA A 1 105 ? -1.552 -50.438 -10.328 1 91.5 105 ALA A CA 1
ATOM 774 C C . ALA A 1 105 ? -0.308 -50.469 -11.211 1 91.5 105 ALA A C 1
ATOM 776 O O . ALA A 1 105 ? 0.25 -49.438 -11.562 1 91.5 105 ALA A O 1
ATOM 777 N N . THR A 1 106 ? 0.134 -51.562 -11.648 1 91.88 106 THR A N 1
ATOM 778 C CA . THR A 1 106 ? 1.372 -51.75 -12.398 1 91.88 106 THR A CA 1
ATOM 779 C C . THR A 1 106 ? 1.252 -51.156 -13.797 1 91.88 106 THR A C 1
ATOM 781 O O . THR A 1 106 ? 2.213 -50.594 -14.32 1 91.88 106 THR A O 1
ATOM 784 N N . GLU A 1 107 ? 0.084 -51.281 -14.406 1 95.88 107 GLU A N 1
ATOM 785 C CA . GLU A 1 107 ? -0.154 -50.719 -15.727 1 95.88 107 GLU A CA 1
ATOM 786 C C . GLU A 1 107 ? -1.21 -49.625 -15.672 1 95.88 107 GLU A C 1
ATOM 788 O O . GLU A 1 107 ? -1.992 -49.469 -16.609 1 95.88 107 GLU A O 1
ATOM 793 N N . GLY A 1 108 ? -1.236 -49 -14.523 1 97.56 108 GLY A N 1
ATOM 794 C CA . GLY A 1 108 ? -2.229 -47.969 -14.328 1 97.56 108 GLY A CA 1
ATOM 795 C C . GLY A 1 108 ? -1.875 -46.656 -15.031 1 97.56 108 GLY A C 1
ATOM 796 O O . GLY A 1 108 ? -0.715 -46.438 -15.383 1 97.56 108 GLY A O 1
ATOM 797 N N . VAL A 1 109 ? -2.871 -45.844 -15.219 1 98.69 109 VAL A N 1
ATOM 798 C CA . VAL A 1 109 ? -2.703 -44.562 -15.883 1 98.69 109 VAL A CA 1
ATOM 799 C C . VAL A 1 109 ? -2.594 -43.438 -14.836 1 98.69 109 VAL A C 1
ATOM 801 O O . VAL A 1 109 ? -3.418 -43.375 -13.922 1 98.69 109 VAL A O 1
ATOM 804 N N . MET A 1 110 ? -1.577 -42.625 -15.008 1 98.56 110 MET A N 1
ATOM 805 C CA . MET A 1 110 ? -1.348 -41.469 -14.133 1 98.56 110 MET A CA 1
ATOM 806 C C . MET A 1 110 ? -1.522 -40.156 -14.898 1 98.56 110 MET A C 1
ATOM 808 O O . MET A 1 110 ? -1.037 -40.031 -16.031 1 98.56 110 MET A O 1
ATOM 812 N N . VAL A 1 111 ? -2.26 -39.25 -14.336 1 98.88 111 VAL A N 1
ATOM 813 C CA . VAL A 1 111 ? -2.385 -37.906 -14.867 1 98.88 111 VAL A CA 1
ATOM 814 C C . VAL A 1 111 ? -1.589 -36.938 -14 1 98.88 111 VAL A C 1
ATOM 816 O O . VAL A 1 111 ? -1.755 -36.906 -12.781 1 98.88 111 VAL A O 1
ATOM 819 N N . VAL A 1 112 ? -0.694 -36.156 -14.609 1 98.88 112 VAL A N 1
ATOM 820 C CA . VAL A 1 112 ? 0.136 -35.188 -13.914 1 98.88 112 VAL A CA 1
ATOM 821 C C . VAL A 1 112 ? -0.401 -33.781 -14.164 1 98.88 112 VAL A C 1
ATOM 823 O O . VAL A 1 112 ? -0.494 -33.344 -15.312 1 98.88 112 VAL A O 1
ATOM 826 N N . LEU A 1 113 ? -0.724 -33.125 -13.109 1 98.75 113 LEU A N 1
ATOM 827 C CA . LEU A 1 113 ? -1.23 -31.75 -13.164 1 98.75 113 LEU A CA 1
ATOM 828 C C . LEU A 1 113 ? -0.298 -30.781 -12.43 1 98.75 113 LEU A C 1
ATOM 830 O O . LEU A 1 113 ? 0.509 -31.219 -11.602 1 98.75 113 LEU A O 1
ATOM 834 N N . THR A 1 114 ? -0.422 -29.516 -12.812 1 97.19 114 THR A N 1
ATOM 835 C CA . THR A 1 114 ? 0.267 -28.453 -12.094 1 97.19 114 THR A CA 1
ATOM 836 C C . THR A 1 114 ? -0.675 -27.766 -11.109 1 97.19 114 THR A C 1
ATOM 838 O O . THR A 1 114 ? -1.872 -27.641 -11.375 1 97.19 114 THR A O 1
ATOM 841 N N . ALA A 1 115 ? -0.097 -27.344 -10.008 1 97.19 115 ALA A N 1
ATOM 842 C CA . ALA A 1 115 ? -0.918 -26.766 -8.945 1 97.19 115 ALA A CA 1
ATOM 843 C C . ALA A 1 115 ? -1.114 -25.266 -9.164 1 97.19 115 ALA A C 1
ATOM 845 O O . ALA A 1 115 ? -1.941 -24.641 -8.492 1 97.19 115 ALA A O 1
ATOM 846 N N . ASP A 1 116 ? -0.366 -24.672 -10.133 1 94.5 116 ASP A N 1
ATOM 847 C CA . ASP A 1 116 ? -0.303 -23.219 -10.156 1 94.5 116 ASP A CA 1
ATOM 848 C C . ASP A 1 116 ? -0.761 -22.672 -11.508 1 94.5 116 ASP A C 1
ATOM 850 O O . ASP A 1 116 ? -0.335 -21.594 -11.922 1 94.5 116 ASP A O 1
ATOM 854 N N . HIS A 1 117 ? -1.554 -23.5 -12.258 1 94.31 117 HIS A N 1
ATOM 855 C CA . HIS A 1 117 ? -2.143 -23.047 -13.516 1 94.31 117 HIS A CA 1
ATOM 856 C C . HIS A 1 117 ? -3.66 -22.969 -13.414 1 94.31 117 HIS A C 1
ATOM 858 O O . HIS A 1 117 ? -4.258 -23.516 -12.492 1 94.31 117 HIS A O 1
ATOM 864 N N . LEU A 1 118 ? -4.207 -22.25 -14.32 1 93.62 118 LEU A N 1
ATOM 865 C CA . LEU A 1 118 ? -5.656 -22.188 -14.461 1 93.62 118 LEU A CA 1
ATOM 866 C C . LEU A 1 118 ? -6.102 -22.859 -15.758 1 93.62 118 LEU A C 1
ATOM 868 O O . LEU A 1 118 ? -5.477 -22.672 -16.797 1 93.62 118 LEU A O 1
ATOM 872 N N . VAL A 1 119 ? -7.121 -23.688 -15.594 1 95.62 119 VAL A N 1
ATOM 873 C CA . VAL A 1 119 ? -7.695 -24.422 -16.719 1 95.62 119 VAL A CA 1
ATOM 874 C C . VAL A 1 119 ? -9.219 -24.312 -16.688 1 95.62 119 VAL A C 1
ATOM 876 O O . VAL A 1 119 ? -9.852 -24.641 -15.68 1 95.62 119 VAL A O 1
ATOM 879 N N . ARG A 1 120 ? -9.766 -23.812 -17.812 1 93.44 120 ARG A N 1
ATOM 880 C CA . ARG A 1 120 ? -11.219 -23.672 -17.922 1 93.44 120 ARG A CA 1
ATOM 881 C C . ARG A 1 120 ? -11.688 -23.938 -19.344 1 93.44 120 ARG A C 1
ATOM 883 O O . ARG A 1 120 ? -10.992 -23.594 -20.312 1 93.44 120 ARG A O 1
ATOM 890 N N . PRO A 1 121 ? -12.906 -24.5 -19.469 1 96.19 121 PRO A N 1
ATOM 891 C CA . PRO A 1 121 ? -13.773 -25.062 -18.422 1 96.19 121 PRO A CA 1
ATOM 892 C C . PRO A 1 121 ? -13.367 -26.469 -18 1 96.19 121 PRO A C 1
ATOM 894 O O . PRO A 1 121 ? -12.641 -27.141 -18.719 1 96.19 121 PRO A O 1
ATOM 897 N N . LEU A 1 122 ? -13.867 -26.891 -16.953 1 96.56 122 LEU A N 1
ATOM 898 C CA . LEU A 1 122 ? -13.531 -28.188 -16.359 1 96.56 122 LEU A CA 1
ATOM 899 C C . LEU A 1 122 ? -14 -29.328 -17.266 1 96.56 122 LEU A C 1
ATOM 901 O O . LEU A 1 122 ? -13.305 -30.328 -17.391 1 96.56 122 LEU A O 1
ATOM 905 N N . GLU A 1 123 ? -15.109 -29.156 -17.922 1 97.69 123 GLU A N 1
ATOM 906 C CA . GLU A 1 123 ? -15.688 -30.203 -18.75 1 97.69 123 GLU A CA 1
ATOM 907 C C . GLU A 1 123 ? -14.781 -30.531 -19.938 1 97.69 123 GLU A C 1
ATOM 909 O O . GLU A 1 123 ? -14.539 -31.703 -20.234 1 97.69 123 GLU A O 1
ATOM 914 N N . SER A 1 124 ? -14.32 -29.484 -20.547 1 98.12 124 SER A N 1
ATOM 915 C CA . SER A 1 124 ? -13.414 -29.672 -21.688 1 98.12 124 SER A CA 1
ATOM 916 C C . SER A 1 124 ? -12.109 -30.328 -21.25 1 98.12 124 SER A C 1
ATOM 918 O O . SER A 1 124 ? -11.555 -31.156 -21.969 1 98.12 124 SER A O 1
ATOM 920 N N . PHE A 1 125 ? -11.703 -30 -20.125 1 98.31 125 PHE A N 1
ATOM 921 C CA . PHE A 1 125 ? -10.5 -30.594 -19.562 1 98.31 125 PHE A CA 1
ATOM 922 C C . PHE A 1 125 ? -10.68 -32.094 -19.359 1 98.31 125 PHE A C 1
ATOM 924 O O . PHE A 1 125 ? -9.836 -32.875 -19.781 1 98.31 125 PHE A O 1
ATOM 931 N N . VAL A 1 126 ? -11.758 -32.5 -18.766 1 98.62 126 VAL A N 1
ATOM 932 C CA . VAL A 1 126 ? -12.031 -33.906 -18.484 1 98.62 126 VAL A CA 1
ATOM 933 C C . VAL A 1 126 ? -12.109 -34.688 -19.781 1 98.62 126 VAL A C 1
ATOM 935 O O . VAL A 1 126 ? -11.539 -35.781 -19.875 1 98.62 126 VAL A O 1
ATOM 938 N N . GLU A 1 127 ? -12.75 -34.156 -20.766 1 98.25 127 GLU A N 1
ATOM 939 C CA . GLU A 1 127 ? -12.883 -34.812 -22.047 1 98.25 127 GLU A CA 1
ATOM 940 C C . GLU A 1 127 ? -11.523 -35 -22.719 1 98.25 127 GLU A C 1
ATOM 942 O O . GLU A 1 127 ? -11.25 -36.062 -23.281 1 98.25 127 GLU A O 1
ATOM 947 N N . ASP A 1 128 ? -10.766 -33.969 -22.625 1 98.56 128 ASP A N 1
ATOM 948 C CA . ASP A 1 128 ? -9.445 -34.062 -23.219 1 98.56 128 ASP A CA 1
ATOM 949 C C . ASP A 1 128 ? -8.578 -35.094 -22.5 1 98.56 128 ASP A C 1
ATOM 951 O O . ASP A 1 128 ? -7.797 -35.781 -23.141 1 98.56 128 ASP A O 1
ATOM 955 N N . VAL A 1 129 ? -8.711 -35.188 -21.188 1 98.75 129 VAL A N 1
ATOM 956 C CA . VAL A 1 129 ? -7.949 -36.156 -20.438 1 98.75 129 VAL A CA 1
ATOM 957 C C . VAL A 1 129 ? -8.406 -37.562 -20.828 1 98.75 129 VAL A C 1
ATOM 959 O O . VAL A 1 129 ? -7.582 -38.469 -20.953 1 98.75 129 VAL A O 1
ATOM 962 N N . GLU A 1 130 ? -9.656 -37.781 -21.047 1 98.31 130 GLU A N 1
ATOM 963 C CA . GLU A 1 130 ? -10.164 -39.094 -21.469 1 98.31 130 GLU A CA 1
ATOM 964 C C . GLU A 1 130 ? -9.531 -39.531 -22.781 1 98.31 130 GLU A C 1
ATOM 966 O O . GLU A 1 130 ? -9.148 -40.688 -22.938 1 98.31 130 GLU A O 1
ATOM 971 N N . ARG A 1 131 ? -9.461 -38.594 -23.656 1 98.25 131 ARG A N 1
ATOM 972 C CA . ARG A 1 131 ? -8.805 -38.906 -24.922 1 98.25 131 ARG A CA 1
ATOM 973 C C . ARG A 1 131 ? -7.332 -39.219 -24.703 1 98.25 131 ARG A C 1
ATOM 975 O O . ARG A 1 131 ? -6.812 -40.156 -25.328 1 98.25 131 ARG A O 1
ATOM 982 N N . ALA A 1 132 ? -6.734 -38.438 -23.906 1 98.81 132 ALA A N 1
ATOM 983 C CA . ALA A 1 132 ? -5.32 -38.656 -23.625 1 98.81 132 ALA A CA 1
ATOM 984 C C . ALA A 1 132 ? -5.098 -40.031 -22.984 1 98.81 132 ALA A C 1
ATOM 986 O O . ALA A 1 132 ? -4.086 -40.688 -23.25 1 98.81 132 ALA A O 1
ATOM 987 N N . VAL A 1 133 ? -6.02 -40.438 -22.141 1 98.69 133 VAL A N 1
ATOM 988 C CA . VAL A 1 133 ? -5.93 -41.719 -21.453 1 98.69 133 VAL A CA 1
ATOM 989 C C . VAL A 1 133 ? -5.957 -42.875 -22.484 1 98.69 133 VAL A C 1
ATOM 991 O O . VAL A 1 133 ? -5.207 -43.844 -22.375 1 98.69 133 VAL A O 1
ATOM 994 N N . GLU A 1 134 ? -6.777 -42.75 -23.484 1 98.38 134 GLU A N 1
ATOM 995 C CA . GLU A 1 134 ? -6.852 -43.781 -24.547 1 98.38 134 GLU A CA 1
ATOM 996 C C . GLU A 1 134 ? -5.52 -43.906 -25.266 1 98.38 134 GLU A C 1
ATOM 998 O O . GLU A 1 134 ? -5.078 -45 -25.578 1 98.38 134 GLU A O 1
ATOM 1003 N N . ILE A 1 135 ? -4.938 -42.812 -25.469 1 98.69 135 ILE A N 1
ATOM 1004 C CA . ILE A 1 135 ? -3.658 -42.781 -26.172 1 98.69 135 ILE A CA 1
ATOM 1005 C C . ILE A 1 135 ? -2.562 -43.344 -25.25 1 98.69 135 ILE A C 1
ATOM 1007 O O . ILE A 1 135 ? -1.713 -44.125 -25.688 1 98.69 135 ILE A O 1
ATOM 1011 N N . ALA A 1 136 ? -2.594 -42.969 -24.047 1 98.75 136 ALA A N 1
ATOM 1012 C CA . ALA A 1 136 ? -1.598 -43.438 -23.078 1 98.75 136 ALA A CA 1
ATOM 1013 C C . ALA A 1 136 ? -1.661 -44.938 -22.891 1 98.75 136 ALA A C 1
ATOM 1015 O O . ALA A 1 136 ? -0.633 -45.594 -22.688 1 98.75 136 ALA A O 1
ATOM 1016 N N . ARG A 1 137 ? -2.803 -45.469 -22.938 1 98.06 137 ARG A N 1
ATOM 1017 C CA . ARG A 1 137 ? -2.977 -46.906 -22.766 1 98.06 137 ARG A CA 1
ATOM 1018 C C . ARG A 1 137 ? -2.271 -47.688 -23.875 1 98.06 137 ARG A C 1
ATOM 1020 O O . ARG A 1 137 ? -1.896 -48.844 -23.703 1 98.06 137 ARG A O 1
ATOM 1027 N N . ASP A 1 138 ? -2.084 -46.969 -24.969 1 98.19 138 ASP A N 1
ATOM 1028 C CA . ASP A 1 138 ? -1.367 -47.562 -26.078 1 98.19 138 ASP A CA 1
ATOM 1029 C C . ASP A 1 138 ? 0.143 -47.438 -25.906 1 98.19 138 ASP A C 1
ATOM 1031 O O . ASP A 1 138 ? 0.916 -47.875 -26.766 1 98.19 138 ASP A O 1
ATOM 1035 N N . GLY A 1 139 ? 0.563 -46.875 -24.828 1 98.12 139 GLY A N 1
ATOM 1036 C CA . GLY A 1 139 ? 1.979 -46.812 -24.5 1 98.12 139 GLY A CA 1
ATOM 1037 C C . GLY A 1 139 ? 2.617 -45.469 -24.828 1 98.12 139 GLY A C 1
ATOM 1038 O O . GLY A 1 139 ? 3.842 -45.344 -24.781 1 98.12 139 GLY A O 1
ATOM 1039 N N . TYR A 1 140 ? 1.842 -44.438 -25.141 1 98.62 140 TYR A N 1
ATOM 1040 C CA . TYR A 1 140 ? 2.383 -43.125 -25.453 1 98.62 140 TYR A CA 1
ATOM 1041 C C . TYR A 1 140 ? 2.383 -42.219 -24.219 1 98.62 140 TYR A C 1
ATOM 1043 O O . TYR A 1 140 ? 1.544 -42.375 -23.328 1 98.62 140 TYR A O 1
ATOM 1051 N N . HIS A 1 141 ? 3.375 -41.344 -24.156 1 98.81 141 HIS A N 1
ATOM 1052 C CA . HIS A 1 141 ? 3.375 -40.25 -23.219 1 98.81 141 HIS A CA 1
ATOM 1053 C C . HIS A 1 141 ? 2.617 -39.031 -23.781 1 98.81 141 HIS A C 1
ATOM 1055 O O . HIS A 1 141 ? 3.055 -38.438 -24.766 1 98.81 141 HIS A O 1
ATOM 1061 N N . VAL A 1 142 ? 1.521 -38.656 -23.125 1 98.88 142 VAL A N 1
ATOM 1062 C CA . VAL A 1 142 ? 0.622 -37.688 -23.75 1 98.88 142 VAL A CA 1
ATOM 1063 C C . VAL A 1 142 ? 0.729 -36.344 -23.031 1 98.88 142 VAL A C 1
ATOM 1065 O O . VAL A 1 142 ? 0.777 -36.281 -21.797 1 98.88 142 VAL A O 1
ATOM 1068 N N . THR A 1 143 ? 0.856 -35.281 -23.719 1 98.62 143 THR A N 1
ATOM 1069 C CA . THR A 1 143 ? 0.751 -33.906 -23.203 1 98.62 143 THR A CA 1
ATOM 1070 C C . THR A 1 143 ? -0.422 -33.188 -23.859 1 98.62 143 THR A C 1
ATOM 1072 O O . THR A 1 143 ? -1.094 -33.719 -24.734 1 98.62 143 THR A O 1
ATOM 1075 N N . PHE A 1 144 ? -0.726 -32 -23.344 1 98.69 144 PHE A N 1
ATOM 1076 C CA . PHE A 1 144 ? -1.81 -31.172 -23.859 1 98.69 144 PHE A CA 1
ATOM 1077 C C . PHE A 1 144 ? -1.26 -29.922 -24.516 1 98.69 144 PHE A C 1
ATOM 1079 O O . PHE A 1 144 ? -0.599 -29.094 -23.875 1 98.69 144 PHE A O 1
ATOM 1086 N N . GLY A 1 145 ? -1.539 -29.781 -25.781 1 98.38 145 GLY A N 1
ATOM 1087 C CA . GLY A 1 145 ? -0.997 -28.672 -26.547 1 98.38 145 GLY A CA 1
ATOM 1088 C C . GLY A 1 145 ? -1.889 -27.453 -26.531 1 98.38 145 GLY A C 1
ATOM 1089 O O . GLY A 1 145 ? -3.088 -27.547 -26.812 1 98.38 145 GLY A O 1
ATOM 1090 N N . ILE A 1 146 ? -1.312 -26.297 -26.219 1 98.12 146 ILE A N 1
ATOM 1091 C CA . ILE A 1 146 ? -2.004 -25.016 -26.234 1 98.12 146 ILE A CA 1
ATOM 1092 C C . ILE A 1 146 ? -1.628 -24.219 -27.484 1 98.12 146 ILE A C 1
ATOM 1094 O O . ILE A 1 146 ? -0.445 -24.047 -27.781 1 98.12 146 ILE A O 1
ATOM 1098 N N . PRO A 1 147 ? -2.57 -23.734 -28.234 1 96.44 147 PRO A N 1
ATOM 1099 C CA . PRO A 1 147 ? -2.211 -22.891 -29.391 1 96.44 147 PRO A CA 1
ATOM 1100 C C . PRO A 1 147 ? -1.428 -21.641 -28.984 1 96.44 147 PRO A C 1
ATOM 1102 O O . PRO A 1 147 ? -1.891 -20.859 -28.141 1 96.44 147 PRO A O 1
ATOM 1105 N N . PRO A 1 148 ? -0.272 -21.516 -29.609 1 96.44 148 PRO A N 1
ATOM 1106 C CA . PRO A 1 148 ? 0.517 -20.344 -29.25 1 96.44 148 PRO A CA 1
ATOM 1107 C C . PRO A 1 148 ? -0.058 -19.047 -29.828 1 96.44 148 PRO A C 1
ATOM 1109 O O . PRO A 1 148 ? -0.568 -19.031 -30.953 1 96.44 148 PRO A O 1
ATOM 1112 N N . VAL A 1 149 ? -0.012 -17.969 -29.062 1 92.62 149 VAL A N 1
ATOM 1113 C CA . VAL A 1 149 ? -0.509 -16.688 -29.547 1 92.62 149 VAL A CA 1
ATOM 1114 C C . VAL A 1 149 ? 0.626 -15.664 -29.578 1 92.62 149 VAL A C 1
ATOM 1116 O O . VAL A 1 149 ? 0.435 -14.523 -30 1 92.62 149 VAL A O 1
ATOM 1119 N N . ARG A 1 150 ? 1.806 -16 -29.125 1 92.69 150 ARG A N 1
ATOM 1120 C CA . ARG A 1 150 ? 3.021 -15.203 -29.109 1 92.69 150 ARG A CA 1
ATOM 1121 C C . ARG A 1 150 ? 4.262 -16.078 -28.984 1 92.69 150 ARG A C 1
ATOM 1123 O O . ARG A 1 150 ? 4.168 -17.234 -28.547 1 92.69 150 ARG A O 1
ATOM 1130 N N . PRO A 1 151 ? 5.391 -15.586 -29.297 1 95.06 151 PRO A N 1
ATOM 1131 C CA . PRO A 1 151 ? 6.617 -16.375 -29.188 1 95.06 151 PRO A CA 1
ATOM 1132 C C . PRO A 1 151 ? 7.148 -16.469 -27.766 1 95.06 151 PRO A C 1
ATOM 1134 O O . PRO A 1 151 ? 8.234 -15.945 -27.469 1 95.06 151 PRO A O 1
ATOM 1137 N N . GLU A 1 152 ? 6.48 -17.203 -26.984 1 92.62 152 GLU A N 1
ATOM 1138 C CA . GLU A 1 152 ? 6.875 -17.344 -25.594 1 92.62 152 GLU A CA 1
ATOM 1139 C C . GLU A 1 152 ? 8.109 -18.234 -25.453 1 92.62 152 GLU A C 1
ATOM 1141 O O . GLU A 1 152 ? 8.094 -19.391 -25.859 1 92.62 152 GLU A O 1
ATOM 1146 N N . THR A 1 153 ? 9.156 -17.688 -24.828 1 92.69 153 THR A N 1
ATOM 1147 C CA . THR A 1 153 ? 10.414 -18.422 -24.719 1 92.69 153 THR A CA 1
ATOM 1148 C C . THR A 1 153 ? 10.453 -19.234 -23.422 1 92.69 153 THR A C 1
ATOM 1150 O O . THR A 1 153 ? 11.32 -20.094 -23.25 1 92.69 153 THR A O 1
ATOM 1153 N N . GLY A 1 154 ? 9.453 -19.062 -22.562 1 89.94 154 GLY A N 1
ATOM 1154 C CA . GLY A 1 154 ? 9.438 -19.75 -21.281 1 89.94 154 GLY A CA 1
ATOM 1155 C C . GLY A 1 154 ? 8.68 -21.062 -21.312 1 89.94 154 GLY A C 1
ATOM 1156 O O . GLY A 1 154 ? 8.641 -21.781 -20.328 1 89.94 154 GLY A O 1
ATOM 1157 N N . TYR A 1 155 ? 8.117 -21.344 -22.469 1 94.12 155 TYR A N 1
ATOM 1158 C CA . TYR A 1 155 ? 7.316 -22.562 -22.594 1 94.12 155 TYR A CA 1
ATOM 1159 C C . TYR A 1 155 ? 8.016 -23.578 -23.5 1 94.12 155 TYR A C 1
ATOM 1161 O O . TYR A 1 155 ? 8.891 -23.219 -24.281 1 94.12 155 TYR A O 1
ATOM 1169 N N . GLY A 1 156 ? 7.668 -24.828 -23.266 1 95.94 156 GLY A N 1
ATOM 1170 C CA . GLY A 1 156 ? 8 -25.844 -24.266 1 95.94 156 GLY A CA 1
ATOM 1171 C C . GLY A 1 156 ? 7.102 -25.781 -25.484 1 95.94 156 GLY A C 1
ATOM 1172 O O . GLY A 1 156 ? 5.945 -25.375 -25.406 1 95.94 156 GLY A O 1
ATOM 1173 N N . TYR A 1 157 ? 7.711 -26.203 -26.625 1 98.19 157 TYR A N 1
ATOM 1174 C CA . TYR A 1 157 ? 6.965 -26.266 -27.875 1 98.19 157 TYR A CA 1
ATOM 1175 C C . TYR A 1 157 ? 6.871 -27.688 -28.391 1 98.19 157 TYR A C 1
ATOM 1177 O O . TYR A 1 157 ? 7.84 -28.453 -28.297 1 98.19 157 TYR A O 1
ATOM 1185 N N . ILE A 1 158 ? 5.688 -28 -28.938 1 98.44 158 ILE A N 1
ATOM 1186 C CA . ILE A 1 158 ? 5.391 -29.328 -29.453 1 98.44 158 ILE A CA 1
ATOM 1187 C C . ILE A 1 158 ? 5.117 -29.266 -30.953 1 98.44 158 ILE A C 1
ATOM 1189 O O . ILE A 1 158 ? 4.172 -28.594 -31.391 1 98.44 158 ILE A O 1
ATOM 1193 N N . HIS A 1 159 ? 5.91 -29.922 -31.719 1 98 159 HIS A N 1
ATOM 1194 C CA . HIS A 1 159 ? 5.664 -30.047 -33.156 1 98 159 HIS A CA 1
ATOM 1195 C C . HIS A 1 159 ? 4.723 -31.203 -33.438 1 98 159 HIS A C 1
ATOM 1197 O O . HIS A 1 159 ? 5.051 -32.375 -33.156 1 98 159 HIS A O 1
ATOM 1203 N N . VAL A 1 160 ? 3.646 -30.938 -34.031 1 95.88 160 VAL A N 1
ATOM 1204 C CA . VAL A 1 160 ? 2.607 -31.938 -34.25 1 95.88 160 VAL A CA 1
ATOM 1205 C C . VAL A 1 160 ? 2.992 -32.844 -35.438 1 95.88 160 VAL A C 1
ATOM 1207 O O . VAL A 1 160 ? 3.551 -32.375 -36.438 1 95.88 160 VAL A O 1
ATOM 1210 N N . GLY A 1 161 ? 2.746 -34.156 -35.281 1 96.56 161 GLY A N 1
ATOM 1211 C CA . GLY A 1 161 ? 2.938 -35.156 -36.344 1 96.56 161 GLY A CA 1
ATOM 1212 C C . GLY A 1 161 ? 1.637 -35.719 -36.844 1 96.56 161 GLY A C 1
ATOM 1213 O O . GLY A 1 161 ? 0.678 -35 -37.094 1 96.56 161 GLY A O 1
ATOM 1214 N N . ALA A 1 162 ? 1.611 -37.062 -37.062 1 97.31 162 ALA A N 1
ATOM 1215 C CA . ALA A 1 162 ? 0.456 -37.719 -37.625 1 97.31 162 ALA A CA 1
ATOM 1216 C C . ALA A 1 162 ? -0.705 -37.781 -36.656 1 97.31 162 ALA A C 1
ATOM 1218 O O . ALA A 1 162 ? -0.495 -37.906 -35.438 1 97.31 162 ALA A O 1
ATOM 1219 N N . PRO A 1 163 ? -1.908 -37.656 -37.188 1 97.62 163 PRO A N 1
ATOM 1220 C CA . PRO A 1 163 ? -3.062 -37.844 -36.312 1 97.62 163 PRO A CA 1
ATOM 1221 C C . PRO A 1 163 ? -3.109 -39.219 -35.688 1 97.62 163 PRO A C 1
ATOM 1223 O O . PRO A 1 163 ? -2.719 -40.219 -36.312 1 97.62 163 PRO A O 1
ATOM 1226 N N . TYR A 1 164 ? -3.506 -39.281 -34.438 1 97.62 164 TYR A N 1
ATOM 1227 C CA . TYR A 1 164 ? -3.635 -40.531 -33.719 1 97.62 164 TYR A CA 1
ATOM 1228 C C . TYR A 1 164 ? -4.73 -40.469 -32.688 1 97.62 164 TYR A C 1
ATOM 1230 O O . TYR A 1 164 ? -4.621 -39.688 -31.719 1 97.62 164 TYR A O 1
ATOM 1238 N N . LYS A 1 165 ? -5.836 -41.188 -32.75 1 96.62 165 LYS A N 1
ATOM 1239 C CA . LYS A 1 165 ? -6.938 -41.344 -31.797 1 96.62 165 LYS A CA 1
ATOM 1240 C C . LYS A 1 165 ? -7.414 -40 -31.297 1 96.62 165 LYS A C 1
ATOM 1242 O O . LYS A 1 165 ? -7.508 -39.781 -30.078 1 96.62 165 LYS A O 1
ATOM 1247 N N . GLY A 1 166 ? -7.668 -39.125 -32.188 1 94.31 166 GLY A N 1
ATOM 1248 C CA . GLY A 1 166 ? -8.219 -37.812 -31.828 1 94.31 166 GLY A CA 1
ATOM 1249 C C . GLY A 1 166 ? -7.16 -36.844 -31.359 1 94.31 166 GLY A C 1
ATOM 1250 O O . GLY A 1 166 ? -7.473 -35.688 -31.078 1 94.31 166 GLY A O 1
ATOM 1251 N N . GLY A 1 167 ? -5.906 -37.25 -31.328 1 97.69 167 GLY A N 1
ATOM 1252 C CA . GLY A 1 167 ? -4.746 -36.406 -31.094 1 97.69 167 GLY A CA 1
ATOM 1253 C C . GLY A 1 167 ? -3.693 -36.531 -32.188 1 97.69 167 GLY A C 1
ATOM 1254 O O . GLY A 1 167 ? -4.023 -36.656 -33.344 1 97.69 167 GLY A O 1
ATOM 1255 N N . PHE A 1 168 ? -2.52 -36.281 -31.734 1 98.25 168 PHE A N 1
ATOM 1256 C CA . PHE A 1 168 ? -1.413 -36.312 -32.688 1 98.25 168 PHE A CA 1
ATOM 1257 C C . PHE A 1 168 ? -0.194 -37 -32.062 1 98.25 168 PHE A C 1
ATOM 1259 O O . PHE A 1 168 ? 0.054 -36.844 -30.859 1 98.25 168 PHE A O 1
ATOM 1266 N N . LEU A 1 169 ? 0.485 -37.719 -32.875 1 98.25 169 LEU A N 1
ATOM 1267 C CA . LEU A 1 169 ? 1.847 -38.062 -32.5 1 98.25 169 LEU A CA 1
ATOM 1268 C C . LEU A 1 169 ? 2.75 -36.844 -32.531 1 98.25 169 LEU A C 1
ATOM 1270 O O . LEU A 1 169 ? 2.455 -35.875 -33.219 1 98.25 169 LEU A O 1
ATOM 1274 N N . VAL A 1 170 ? 3.781 -36.844 -31.766 1 98.25 170 VAL A N 1
ATOM 1275 C CA . VAL A 1 170 ? 4.66 -35.656 -31.672 1 98.25 170 VAL A CA 1
ATOM 1276 C C . VAL A 1 170 ? 5.914 -35.906 -32.5 1 98.25 170 VAL A C 1
ATOM 1278 O O . VAL A 1 170 ? 6.582 -36.938 -32.375 1 98.25 170 VAL A O 1
ATOM 1281 N N . GLU A 1 171 ? 6.191 -34.969 -33.312 1 97.31 171 GLU A N 1
ATOM 1282 C CA . GLU A 1 171 ? 7.391 -35.031 -34.156 1 97.31 171 GLU A CA 1
ATOM 1283 C C . GLU A 1 171 ? 8.625 -34.625 -33.375 1 97.31 171 GLU A C 1
ATOM 1285 O O . GLU A 1 171 ? 9.695 -35.219 -33.5 1 97.31 171 GLU A O 1
ATOM 1290 N N . SER A 1 172 ? 8.43 -33.562 -32.656 1 96.44 172 SER A N 1
ATOM 1291 C CA . SER A 1 172 ? 9.523 -33.094 -31.797 1 96.44 172 SER A CA 1
ATOM 1292 C C . SER A 1 172 ? 9 -32.25 -30.625 1 96.44 172 SER A C 1
ATOM 1294 O O . SER A 1 172 ? 7.914 -31.688 -30.703 1 96.44 172 SER A O 1
ATOM 1296 N N . PHE A 1 173 ? 9.672 -32.281 -29.578 1 96.5 173 PHE A N 1
ATOM 1297 C CA . PHE A 1 173 ? 9.461 -31.484 -28.375 1 96.5 173 PHE A CA 1
ATOM 1298 C C . PHE A 1 173 ? 10.695 -30.656 -28.047 1 96.5 173 PHE A C 1
ATOM 1300 O O . PHE A 1 173 ? 11.805 -31.203 -27.938 1 96.5 173 PHE A O 1
ATOM 1307 N N . THR A 1 174 ? 10.492 -29.328 -27.969 1 95.56 174 THR A N 1
ATOM 1308 C CA . THR A 1 174 ? 11.609 -28.438 -27.656 1 95.56 174 THR A CA 1
ATOM 1309 C C . THR A 1 174 ? 11.289 -27.578 -26.438 1 95.56 174 THR A C 1
ATOM 1311 O O . THR A 1 174 ? 10.391 -26.734 -26.484 1 95.56 174 THR A O 1
ATOM 1314 N N . GLU A 1 175 ? 12.023 -27.828 -25.406 1 94.19 175 GLU A N 1
ATOM 1315 C CA . GLU A 1 175 ? 11.805 -27.047 -24.188 1 94.19 175 GLU A CA 1
ATOM 1316 C C . GLU A 1 175 ? 12.508 -25.703 -24.266 1 94.19 175 GLU A C 1
ATOM 1318 O O . GLU A 1 175 ? 13.719 -25.641 -24.484 1 94.19 175 GLU A O 1
ATOM 1323 N N . LYS A 1 176 ? 11.789 -24.594 -24.109 1 89.31 176 LYS A N 1
ATOM 1324 C CA . LYS A 1 176 ? 12.25 -23.219 -23.938 1 89.31 176 LYS A CA 1
ATOM 1325 C C . LYS A 1 176 ? 13.219 -22.828 -25.047 1 89.31 176 LYS A C 1
ATOM 1327 O O . LYS A 1 176 ? 14.391 -22.547 -24.781 1 89.31 176 LYS A O 1
ATOM 1332 N N . PRO A 1 177 ? 12.703 -22.688 -26.188 1 95.19 177 PRO A N 1
ATOM 1333 C CA . PRO A 1 177 ? 13.547 -22.25 -27.297 1 95.19 177 PRO A CA 1
ATOM 1334 C C . PRO A 1 177 ? 13.922 -20.781 -27.219 1 95.19 177 PRO A C 1
ATOM 1336 O O . PRO A 1 177 ? 13.328 -20.031 -26.438 1 95.19 177 PRO A O 1
ATOM 1339 N N . ASP A 1 178 ? 14.961 -20.406 -27.969 1 95.31 178 ASP A N 1
ATOM 1340 C CA . ASP A 1 178 ? 15.305 -18.984 -28.047 1 95.31 178 ASP A CA 1
ATOM 1341 C C . ASP A 1 178 ? 14.234 -18.188 -28.797 1 95.31 178 ASP A C 1
ATOM 1343 O O . ASP A 1 178 ? 13.328 -18.781 -29.391 1 95.31 178 ASP A O 1
ATOM 1347 N N . GLU A 1 179 ? 14.336 -16.938 -28.766 1 95.31 179 GLU A N 1
ATOM 1348 C CA . GLU A 1 179 ? 13.312 -16.047 -29.312 1 95.31 179 GLU A CA 1
ATOM 1349 C C . GLU A 1 179 ? 13.125 -16.266 -30.812 1 95.31 179 GLU A C 1
ATOM 1351 O O . GLU A 1 179 ? 12 -16.344 -31.297 1 95.31 179 GLU A O 1
ATOM 1356 N N . ALA A 1 180 ? 14.188 -16.297 -31.5 1 96.81 180 ALA A N 1
ATOM 1357 C CA . ALA A 1 180 ? 14.125 -16.5 -32.938 1 96.81 180 ALA A CA 1
ATOM 1358 C C . ALA A 1 180 ? 13.414 -17.797 -33.281 1 96.81 180 ALA A C 1
ATOM 1360 O O . ALA A 1 180 ? 12.555 -17.828 -34.188 1 96.81 180 ALA A O 1
ATOM 1361 N N . THR A 1 181 ? 13.742 -18.859 -32.594 1 97.38 181 THR A N 1
ATOM 1362 C CA . THR A 1 181 ? 13.133 -20.172 -32.812 1 97.38 181 THR A CA 1
ATOM 1363 C C . THR A 1 181 ? 11.656 -20.141 -32.438 1 97.38 181 THR A C 1
ATOM 1365 O O . THR A 1 181 ? 10.812 -20.672 -33.156 1 97.38 181 THR A O 1
ATOM 1368 N N . ALA A 1 182 ? 11.352 -19.547 -31.344 1 97.31 182 ALA A N 1
ATOM 1369 C CA . ALA A 1 182 ? 9.961 -19.438 -30.891 1 97.31 182 ALA A CA 1
ATOM 1370 C C . ALA A 1 182 ? 9.109 -18.703 -31.922 1 97.31 182 ALA A C 1
ATOM 1372 O O . ALA A 1 182 ? 7.98 -19.125 -32.219 1 97.31 182 ALA A O 1
ATOM 1373 N N . ARG A 1 183 ? 9.672 -17.703 -32.438 1 97.38 183 ARG A N 1
ATOM 1374 C CA . ARG A 1 183 ? 8.961 -16.938 -33.469 1 97.38 183 ARG A CA 1
ATOM 1375 C C . ARG A 1 183 ? 8.68 -17.797 -34.688 1 97.38 183 ARG A C 1
ATOM 1377 O O . ARG A 1 183 ? 7.582 -17.75 -35.25 1 97.38 183 ARG A O 1
ATOM 1384 N N . ARG A 1 184 ? 9.672 -18.469 -35.094 1 97.31 184 ARG A N 1
ATOM 1385 C CA . ARG A 1 184 ? 9.508 -19.359 -36.25 1 97.31 184 ARG A CA 1
ATOM 1386 C C . ARG A 1 184 ? 8.422 -20.406 -35.969 1 97.31 184 ARG A C 1
ATOM 1388 O O . ARG A 1 184 ? 7.613 -20.688 -36.875 1 97.31 184 ARG A O 1
ATOM 1395 N N . TYR A 1 185 ? 8.383 -20.938 -34.812 1 97.38 185 TYR A N 1
ATOM 1396 C CA . TYR A 1 185 ? 7.398 -21.953 -34.438 1 97.38 185 TYR A CA 1
ATOM 1397 C C . TYR A 1 185 ? 5.98 -21.406 -34.562 1 97.38 185 TYR A C 1
ATOM 1399 O O . TYR A 1 185 ? 5.082 -22.062 -35.062 1 97.38 185 TYR A O 1
ATOM 1407 N N . VAL A 1 186 ? 5.816 -20.219 -34.062 1 96.69 186 VAL A N 1
ATOM 1408 C CA . VAL A 1 186 ? 4.5 -19.594 -34.062 1 96.69 186 VAL A CA 1
ATOM 1409 C C . VAL A 1 186 ? 4.074 -19.328 -35.531 1 96.69 186 VAL A C 1
ATOM 1411 O O . VAL A 1 186 ? 2.926 -19.562 -35.875 1 96.69 186 VAL A O 1
ATOM 1414 N N . GLU A 1 187 ? 4.977 -18.875 -36.312 1 96.75 187 GLU A N 1
ATOM 1415 C CA . GLU A 1 187 ? 4.699 -18.531 -37.719 1 96.75 187 GLU A CA 1
ATOM 1416 C C . GLU A 1 187 ? 4.359 -19.766 -38.531 1 96.75 187 GLU A C 1
ATOM 1418 O O . GLU A 1 187 ? 3.518 -19.719 -39.438 1 96.75 187 GLU A O 1
ATOM 1423 N N . GLU A 1 188 ? 5.008 -20.844 -38.25 1 96.06 188 GLU A N 1
ATOM 1424 C CA . GLU A 1 188 ? 4.789 -22.094 -39 1 96.06 188 GLU A CA 1
ATOM 1425 C C . GLU A 1 188 ? 3.387 -22.625 -38.75 1 96.06 188 GLU A C 1
ATOM 1427 O O . GLU A 1 188 ? 2.82 -23.312 -39.594 1 96.06 188 GLU A O 1
ATOM 1432 N N . GLY A 1 189 ? 2.871 -22.531 -37.562 1 95.06 189 GLY A N 1
ATOM 1433 C CA . GLY A 1 189 ? 1.484 -22.859 -37.281 1 95.06 189 GLY A CA 1
ATOM 1434 C C . GLY A 1 189 ? 1.282 -24.328 -36.938 1 95.06 189 GLY A C 1
ATOM 1435 O O . GLY A 1 189 ? 0.155 -24.766 -36.719 1 95.06 189 GLY A O 1
ATOM 1436 N N . THR A 1 190 ? 2.363 -25.125 -36.906 1 96.19 190 THR A N 1
ATOM 1437 C CA . THR A 1 190 ? 2.256 -26.547 -36.625 1 96.19 190 THR A CA 1
ATOM 1438 C C . THR A 1 190 ? 2.803 -26.875 -35.25 1 96.19 190 THR A C 1
ATOM 1440 O O . THR A 1 190 ? 3.059 -28.047 -34.938 1 96.19 190 THR A O 1
ATOM 1443 N N . TYR A 1 191 ? 3.039 -25.812 -34.469 1 98.19 191 TYR A N 1
ATOM 1444 C CA . TYR A 1 191 ? 3.561 -26 -33.125 1 98.19 191 TYR A CA 1
ATOM 1445 C C . TYR A 1 191 ? 2.529 -25.578 -32.094 1 98.19 191 TYR A C 1
ATOM 1447 O O . TYR A 1 191 ? 1.709 -24.688 -32.344 1 98.19 191 TYR A O 1
ATOM 1455 N N . TYR A 1 192 ? 2.609 -26.219 -30.922 1 98.31 192 TYR A N 1
ATOM 1456 C CA . TYR A 1 192 ? 1.813 -25.906 -29.734 1 98.31 192 TYR A CA 1
ATOM 1457 C C . TYR A 1 192 ? 2.705 -25.656 -28.531 1 98.31 192 TYR A C 1
ATOM 1459 O O . TYR A 1 192 ? 3.863 -26.078 -28.5 1 98.31 192 TYR A O 1
ATOM 1467 N N . TRP A 1 193 ? 2.162 -24.891 -27.562 1 98.06 193 TRP A N 1
ATOM 1468 C CA . TRP A 1 193 ? 2.824 -24.797 -26.266 1 98.06 193 TRP A CA 1
ATOM 1469 C C . TRP A 1 193 ? 2.58 -26.047 -25.438 1 98.06 193 TRP A C 1
ATOM 1471 O O . TRP A 1 193 ? 1.499 -26.641 -25.5 1 98.06 193 TRP A O 1
ATOM 1481 N N . ASN A 1 194 ? 3.605 -26.422 -24.672 1 97.81 194 ASN A N 1
ATOM 1482 C CA . ASN A 1 194 ? 3.449 -27.453 -23.672 1 97.81 194 ASN A CA 1
ATOM 1483 C C . ASN A 1 194 ? 2.746 -26.922 -22.422 1 97.81 194 ASN A C 1
ATOM 1485 O O . ASN A 1 194 ? 3.195 -25.938 -21.812 1 97.81 194 ASN A O 1
ATOM 1489 N N . SER A 1 195 ? 1.679 -27.594 -22.016 1 97.56 195 SER A N 1
ATOM 1490 C CA . SER A 1 195 ? 0.896 -27.125 -20.875 1 97.56 195 SER A CA 1
ATOM 1491 C C . SER A 1 195 ? 1.571 -27.5 -19.562 1 97.56 195 SER A C 1
ATOM 1493 O O . SER A 1 195 ? 1.206 -26.969 -18.5 1 97.56 195 SER A O 1
ATOM 1495 N N . GLY A 1 196 ? 2.459 -28.453 -19.578 1 97.19 196 GLY A N 1
ATOM 1496 C CA . GLY A 1 196 ? 3.092 -28.922 -18.359 1 97.19 196 GLY A CA 1
ATOM 1497 C C . GLY A 1 196 ? 2.309 -30.031 -17.672 1 97.19 196 GLY A C 1
ATOM 1498 O O . GLY A 1 196 ? 2.719 -30.531 -16.625 1 97.19 196 GLY A O 1
ATOM 1499 N N . MET A 1 197 ? 1.224 -30.391 -18.281 1 98.62 197 MET A N 1
ATOM 1500 C CA . MET A 1 197 ? 0.444 -31.531 -17.797 1 98.62 197 MET A CA 1
ATOM 1501 C C . MET A 1 197 ? 0.675 -32.75 -18.688 1 98.62 197 MET A C 1
ATOM 1503 O O . MET A 1 197 ? 0.986 -32.625 -19.875 1 98.62 197 MET A O 1
ATOM 1507 N N . PHE A 1 198 ? 0.513 -33.938 -18.078 1 98.88 198 PHE A N 1
ATOM 1508 C CA . PHE A 1 198 ? 0.852 -35.156 -18.812 1 98.88 198 PHE A CA 1
ATOM 1509 C C . PHE A 1 198 ? -0.053 -36.312 -18.406 1 98.88 198 PHE A C 1
ATOM 1511 O O . PHE A 1 198 ? -0.663 -36.281 -17.328 1 98.88 198 PHE A O 1
ATOM 1518 N N . VAL A 1 199 ? -0.165 -37.281 -19.297 1 98.88 199 VAL A N 1
ATOM 1519 C CA . VAL A 1 199 ? -0.783 -38.594 -19.016 1 98.88 199 VAL A CA 1
ATOM 1520 C C . VAL A 1 199 ? 0.182 -39.719 -19.391 1 98.88 199 VAL A C 1
ATOM 1522 O O . VAL A 1 199 ? 0.664 -39.781 -20.516 1 98.88 199 VAL A O 1
ATOM 1525 N N . PHE A 1 200 ? 0.457 -40.531 -18.422 1 98.75 200 PHE A N 1
ATOM 1526 C CA . PHE A 1 200 ? 1.404 -41.625 -18.594 1 98.75 200 PHE A CA 1
ATOM 1527 C C . PHE A 1 200 ? 0.779 -42.969 -18.188 1 98.75 200 PHE A C 1
ATOM 1529 O O . PHE A 1 200 ? -0.004 -43.031 -17.234 1 98.75 200 PHE A O 1
ATOM 1536 N N . ARG A 1 201 ? 1.088 -43.969 -18.906 1 98.75 201 ARG A N 1
ATOM 1537 C CA . ARG A 1 201 ? 0.949 -45.281 -18.328 1 98.75 201 ARG A CA 1
ATOM 1538 C C . ARG A 1 201 ? 2.154 -45.656 -17.453 1 98.75 201 ARG A C 1
ATOM 1540 O O . ARG A 1 201 ? 3.299 -45.5 -17.891 1 98.75 201 ARG A O 1
ATOM 1547 N N . ARG A 1 202 ? 1.948 -46.094 -16.297 1 98.19 202 ARG A N 1
ATOM 1548 C CA . ARG A 1 202 ? 2.971 -46.188 -15.258 1 98.19 202 ARG A CA 1
ATOM 1549 C C . ARG A 1 202 ? 4.145 -47.062 -15.734 1 98.19 202 ARG A C 1
ATOM 1551 O O . ARG A 1 202 ? 5.301 -46.656 -15.602 1 98.19 202 ARG A O 1
ATOM 1558 N N . ASP A 1 203 ? 3.928 -48.25 -16.266 1 98.12 203 ASP A N 1
ATOM 1559 C CA . ASP A 1 203 ? 5 -49.156 -16.625 1 98.12 203 ASP A CA 1
ATOM 1560 C C . ASP A 1 203 ? 5.848 -48.594 -17.766 1 98.12 203 ASP A C 1
ATOM 1562 O O . ASP A 1 203 ? 7.078 -48.688 -17.734 1 98.12 203 ASP A O 1
ATOM 1566 N N . VAL A 1 204 ? 5.172 -48 -18.703 1 98.5 204 VAL A N 1
ATOM 1567 C CA . VAL A 1 204 ? 5.891 -47.406 -19.828 1 98.5 204 VAL A CA 1
ATOM 1568 C C . VAL A 1 204 ? 6.734 -46.219 -19.328 1 98.5 204 VAL A C 1
ATOM 1570 O O . VAL A 1 204 ? 7.887 -46.062 -19.734 1 98.5 204 VAL A O 1
ATOM 1573 N N . PHE A 1 205 ? 6.141 -45.438 -18.453 1 98.56 205 PHE A N 1
ATOM 1574 C CA . PHE A 1 205 ? 6.84 -44.281 -17.859 1 98.56 205 PHE A CA 1
ATOM 1575 C C . PHE A 1 205 ? 8.094 -44.75 -17.125 1 98.56 205 PHE A C 1
ATOM 1577 O O . PHE A 1 205 ? 9.18 -44.219 -17.344 1 98.56 205 PHE A O 1
ATOM 1584 N N . LEU A 1 206 ? 7.93 -45.719 -16.266 1 97.75 206 LEU A N 1
ATOM 1585 C CA . LEU A 1 206 ? 9.055 -46.219 -15.477 1 97.75 206 LEU A CA 1
ATOM 1586 C C . LEU A 1 206 ? 10.148 -46.781 -16.375 1 97.75 206 LEU A C 1
ATOM 1588 O O . LEU A 1 206 ? 11.336 -46.531 -16.141 1 97.75 206 LEU A O 1
ATOM 1592 N N . ASP A 1 207 ? 9.781 -47.5 -17.375 1 98.06 207 ASP A N 1
ATOM 1593 C CA . ASP A 1 207 ? 10.742 -48.062 -18.312 1 98.06 207 ASP A CA 1
ATOM 1594 C C . ASP A 1 207 ? 11.555 -46.969 -19 1 98.06 207 ASP A C 1
ATOM 1596 O O . ASP A 1 207 ? 12.781 -47.062 -19.094 1 98.06 207 ASP A O 1
ATOM 1600 N N . GLU A 1 208 ? 10.867 -45.969 -19.422 1 98.38 208 GLU A N 1
ATOM 1601 C CA . GLU A 1 208 ? 11.555 -44.938 -20.172 1 98.38 208 GLU A CA 1
ATOM 1602 C C . GLU A 1 208 ? 12.367 -44.031 -19.266 1 98.38 208 GLU A C 1
ATOM 1604 O O . GLU A 1 208 ? 13.43 -43.531 -19.641 1 98.38 208 GLU A O 1
ATOM 1609 N N . MET A 1 209 ? 11.906 -43.844 -18.062 1 98.44 209 MET A N 1
ATOM 1610 C CA . MET A 1 209 ? 12.719 -43.094 -17.109 1 98.44 209 MET A CA 1
ATOM 1611 C C . MET A 1 209 ? 14.008 -43.844 -16.781 1 98.44 209 MET A C 1
ATOM 1613 O O . MET A 1 209 ? 15.055 -43.219 -16.594 1 98.44 209 MET A O 1
ATOM 1617 N N . GLU A 1 210 ? 13.883 -45.125 -16.688 1 97.75 210 GLU A N 1
ATOM 1618 C CA . GLU A 1 210 ? 15.086 -45.906 -16.484 1 97.75 210 GLU A CA 1
ATOM 1619 C C . GLU A 1 210 ? 16.031 -45.844 -17.672 1 97.75 210 GLU A C 1
ATOM 1621 O O . GLU A 1 210 ? 17.25 -45.875 -17.516 1 97.75 210 GLU A O 1
ATOM 1626 N N . ARG A 1 211 ? 15.477 -45.75 -18.812 1 98.12 211 ARG A N 1
ATOM 1627 C CA . ARG A 1 211 ? 16.25 -45.688 -20.047 1 98.12 211 ARG A CA 1
ATOM 1628 C C . ARG A 1 211 ? 16.906 -44.312 -20.219 1 98.12 211 ARG A C 1
ATOM 1630 O O . ARG A 1 211 ? 18.109 -44.219 -20.5 1 98.12 211 ARG A O 1
ATOM 1637 N N . TYR A 1 212 ? 16.172 -43.25 -20.031 1 98.19 212 TYR A N 1
ATOM 1638 C CA . TYR A 1 212 ? 16.625 -41.938 -20.422 1 98.19 212 TYR A CA 1
ATOM 1639 C C . TYR A 1 212 ? 17.156 -41.156 -19.234 1 98.19 212 TYR A C 1
ATOM 1641 O O . TYR A 1 212 ? 17.953 -40.219 -19.391 1 98.19 212 TYR A O 1
ATOM 1649 N N . ALA A 1 213 ? 16.703 -41.5 -18.016 1 98.25 213 ALA A N 1
ATOM 1650 C CA . ALA A 1 213 ? 17.109 -40.781 -16.797 1 98.25 213 ALA A CA 1
ATOM 1651 C C . ALA A 1 213 ? 17.359 -41.75 -15.648 1 98.25 213 ALA A C 1
ATOM 1653 O O . ALA A 1 213 ? 16.812 -41.594 -14.562 1 98.25 213 ALA A O 1
ATOM 1654 N N . PRO A 1 214 ? 18.234 -42.656 -15.812 1 98.06 214 PRO A N 1
ATOM 1655 C CA . PRO A 1 214 ? 18.469 -43.688 -14.805 1 98.06 214 PRO A CA 1
ATOM 1656 C C . PRO A 1 214 ? 18.938 -43.125 -13.469 1 98.06 214 PRO A C 1
ATOM 1658 O O . PRO A 1 214 ? 18.656 -43.688 -12.414 1 98.06 214 PRO A O 1
ATOM 1661 N N . ARG A 1 215 ? 19.672 -41.969 -13.484 1 98.06 215 ARG A N 1
ATOM 1662 C CA . ARG A 1 215 ? 20.188 -41.375 -12.258 1 98.06 215 ARG A CA 1
ATOM 1663 C C . ARG A 1 215 ? 19.047 -40.906 -11.359 1 98.06 215 ARG A C 1
ATOM 1665 O O . ARG A 1 215 ? 19.219 -40.781 -10.141 1 98.06 215 ARG A O 1
ATOM 1672 N N . ILE A 1 216 ? 17.953 -40.625 -11.945 1 98 216 ILE A N 1
ATOM 1673 C CA . ILE A 1 216 ? 16.766 -40.25 -11.18 1 98 216 ILE A CA 1
ATOM 1674 C C . ILE A 1 216 ? 15.922 -41.469 -10.859 1 98 216 ILE A C 1
ATOM 1676 O O . ILE A 1 216 ? 15.477 -41.656 -9.727 1 98 216 ILE A O 1
ATOM 1680 N N . ALA A 1 217 ? 15.742 -42.406 -11.82 1 97.5 217 ALA A N 1
ATOM 1681 C CA . ALA A 1 217 ? 14.797 -43.5 -11.727 1 97.5 217 ALA A CA 1
ATOM 1682 C C . ALA A 1 217 ? 15.289 -44.562 -10.734 1 97.5 217 ALA A C 1
ATOM 1684 O O . ALA A 1 217 ? 14.523 -45 -9.867 1 97.5 217 ALA A O 1
ATOM 1685 N N . ARG A 1 218 ? 16.5 -44.906 -10.75 1 96.5 218 ARG A N 1
ATOM 1686 C CA . ARG A 1 218 ? 17.016 -46.062 -10.055 1 96.5 218 ARG A CA 1
ATOM 1687 C C . ARG A 1 218 ? 16.938 -45.875 -8.539 1 96.5 218 ARG A C 1
ATOM 1689 O O . ARG A 1 218 ? 16.484 -46.781 -7.824 1 96.5 218 ARG A O 1
ATOM 1696 N N . PRO A 1 219 ? 17.328 -44.719 -8.062 1 95.38 219 PRO A N 1
ATOM 1697 C CA . PRO A 1 219 ? 17.219 -44.562 -6.605 1 95.38 219 PRO A CA 1
ATOM 1698 C C . PRO A 1 219 ? 15.781 -44.719 -6.102 1 95.38 219 PRO A C 1
ATOM 1700 O O . PRO A 1 219 ? 15.562 -45.25 -5.004 1 95.38 219 PRO A O 1
ATOM 1703 N N . PHE A 1 220 ? 14.805 -44.281 -6.848 1 94.5 220 PHE A N 1
ATOM 1704 C CA . PHE A 1 220 ? 13.414 -44.438 -6.449 1 94.5 220 PHE A CA 1
ATOM 1705 C C . PHE A 1 220 ? 12.984 -45.875 -6.5 1 94.5 220 PHE A C 1
ATOM 1707 O O . PHE A 1 220 ? 12.266 -46.375 -5.621 1 94.5 220 PHE A O 1
ATOM 1714 N N . LEU A 1 221 ? 13.422 -46.594 -7.531 1 91.38 221 LEU A N 1
ATOM 1715 C CA . LEU A 1 221 ? 13.023 -47.969 -7.746 1 91.38 221 LEU A CA 1
ATOM 1716 C C . LEU A 1 221 ? 13.664 -48.875 -6.707 1 91.38 221 LEU A C 1
ATOM 1718 O O . LEU A 1 221 ? 13.125 -49.938 -6.391 1 91.38 221 LEU A O 1
ATOM 1722 N N . GLU A 1 222 ? 14.758 -48.438 -6.219 1 88.94 222 GLU A N 1
ATOM 1723 C CA . GLU A 1 222 ? 15.492 -49.25 -5.25 1 88.94 222 GLU A CA 1
ATOM 1724 C C . GLU A 1 222 ? 14.969 -49.031 -3.834 1 88.94 222 GLU A C 1
ATOM 1726 O O . GLU A 1 222 ? 15.25 -49.812 -2.926 1 88.94 222 GLU A O 1
ATOM 1731 N N . THR A 1 223 ? 14.18 -47.969 -3.865 1 80.06 223 THR A N 1
ATOM 1732 C CA . THR A 1 223 ? 13.664 -47.656 -2.539 1 80.06 223 THR A CA 1
ATOM 1733 C C . THR A 1 223 ? 12.398 -48.438 -2.234 1 80.06 223 THR A C 1
ATOM 1735 O O . THR A 1 223 ? 11.773 -49 -3.143 1 80.06 223 THR A O 1
ATOM 1738 N N . GLY A 1 224 ? 12.047 -48.781 -1.056 1 76.12 224 GLY A N 1
ATOM 1739 C CA . GLY A 1 224 ? 10.828 -49.469 -0.631 1 76.12 224 GLY A CA 1
ATOM 1740 C C . GLY A 1 224 ? 9.625 -48.531 -0.56 1 76.12 224 GLY A C 1
ATOM 1741 O O . GLY A 1 224 ? 8.672 -48.781 0.175 1 76.12 224 GLY A O 1
ATOM 1742 N N . LEU A 1 225 ? 9.641 -47.469 -1.354 1 78.88 225 LEU A N 1
ATOM 1743 C CA . LEU A 1 225 ? 8.562 -46.5 -1.298 1 78.88 225 LEU A CA 1
ATOM 1744 C C . LEU A 1 225 ? 7.238 -47.125 -1.721 1 78.88 225 LEU A C 1
ATOM 1746 O O . LEU A 1 225 ? 6.184 -46.75 -1.194 1 78.88 225 LEU A O 1
ATOM 1750 N N . GLY A 1 226 ? 7.27 -47.969 -2.664 1 76.44 226 GLY A N 1
ATOM 1751 C CA . GLY A 1 226 ? 6.066 -48.625 -3.166 1 76.44 226 GLY A CA 1
ATOM 1752 C C . GLY A 1 226 ? 5.336 -49.438 -2.111 1 76.44 226 GLY A C 1
ATOM 1753 O O . GLY A 1 226 ? 4.156 -49.75 -2.271 1 76.44 226 GLY A O 1
ATOM 1754 N N . ALA A 1 227 ? 6.027 -49.688 -1.078 1 72.62 227 ALA A N 1
ATOM 1755 C CA . ALA A 1 227 ? 5.469 -50.531 -0.035 1 72.62 227 ALA A CA 1
ATOM 1756 C C . ALA A 1 227 ? 4.922 -49.688 1.123 1 72.62 227 ALA A C 1
ATOM 1758 O O . ALA A 1 227 ? 4.359 -50.25 2.076 1 72.62 227 ALA A O 1
ATOM 1759 N N . LEU A 1 228 ? 5.062 -48.438 0.984 1 76.69 228 LEU A N 1
ATOM 1760 C CA . LEU A 1 228 ? 4.633 -47.562 2.074 1 76.69 228 LEU A CA 1
ATOM 1761 C C . LEU A 1 228 ? 3.115 -47.594 2.211 1 76.69 228 LEU A C 1
ATOM 1763 O O . LEU A 1 228 ? 2.398 -47.656 1.21 1 76.69 228 LEU A O 1
ATOM 1767 N N . ASP A 1 229 ? 2.664 -47.531 3.516 1 75.12 229 ASP A N 1
ATOM 1768 C CA . ASP A 1 229 ? 1.244 -47.375 3.801 1 75.12 229 ASP A CA 1
ATOM 1769 C C . ASP A 1 229 ? 0.861 -45.875 3.742 1 75.12 229 ASP A C 1
ATOM 1771 O O . ASP A 1 229 ? 1.188 -45.125 4.648 1 75.12 229 ASP A O 1
ATOM 1775 N N . LEU A 1 230 ? 0.131 -45.562 2.812 1 75.12 230 LEU A N 1
ATOM 1776 C CA . LEU A 1 230 ? -0.185 -44.156 2.516 1 75.12 230 LEU A CA 1
ATOM 1777 C C . LEU A 1 230 ? -1.291 -43.656 3.43 1 75.12 230 LEU A C 1
ATOM 1779 O O . LEU A 1 230 ? -1.614 -42.469 3.412 1 75.12 230 LEU A O 1
ATOM 1783 N N . ALA A 1 231 ? -1.799 -44.469 4.316 1 73.62 231 ALA A N 1
ATOM 1784 C CA . ALA A 1 231 ? -2.844 -44.062 5.254 1 73.62 231 ALA A CA 1
ATOM 1785 C C . ALA A 1 231 ? -2.244 -43.406 6.492 1 73.62 231 ALA A C 1
ATOM 1787 O O . ALA A 1 231 ? -2.951 -42.719 7.246 1 73.62 231 ALA A O 1
ATOM 1788 N N . GLU A 1 232 ? -0.978 -43.5 6.664 1 71.25 232 GLU A N 1
ATOM 1789 C CA . GLU A 1 232 ? -0.319 -43.062 7.895 1 71.25 232 GLU A CA 1
ATOM 1790 C C . GLU A 1 232 ? 0.043 -41.562 7.836 1 71.25 232 GLU A C 1
ATOM 1792 O O . GLU A 1 232 ? 0.656 -41.031 8.766 1 71.25 232 GLU A O 1
ATOM 1797 N N . GLY A 1 233 ? -0.304 -40.875 6.84 1 78.75 233 GLY A N 1
ATOM 1798 C CA . GLY A 1 233 ? 0.042 -39.469 6.758 1 78.75 233 GLY A CA 1
ATOM 1799 C C . GLY A 1 233 ? 0.896 -39.125 5.551 1 78.75 233 GLY A C 1
ATOM 1800 O O . GLY A 1 233 ? 1.027 -39.938 4.629 1 78.75 233 GLY A O 1
ATOM 1801 N N . PRO A 1 234 ? 1.427 -37.906 5.641 1 85.19 234 PRO A N 1
ATOM 1802 C CA . PRO A 1 234 ? 2.268 -37.5 4.512 1 85.19 234 PRO A CA 1
ATOM 1803 C C . PRO A 1 234 ? 3.521 -38.344 4.367 1 85.19 234 PRO A C 1
ATOM 1805 O O . PRO A 1 234 ? 4.074 -38.812 5.371 1 85.19 234 PRO A O 1
ATOM 1808 N N . VAL A 1 235 ? 3.816 -38.625 3.131 1 84.12 235 VAL A N 1
ATOM 1809 C CA . VAL A 1 235 ? 5.082 -39.312 2.84 1 84.12 235 VAL A CA 1
ATOM 1810 C C . VAL A 1 235 ? 6.227 -38.312 2.926 1 84.12 235 VAL A C 1
ATOM 1812 O O . VAL A 1 235 ? 6.301 -37.375 2.129 1 84.12 235 VAL A O 1
ATOM 1815 N N . ARG A 1 236 ? 7.098 -38.469 3.91 1 82.31 236 ARG A N 1
ATOM 1816 C CA . ARG A 1 236 ? 8.219 -37.562 4.168 1 82.31 236 ARG A CA 1
ATOM 1817 C C . ARG A 1 236 ? 9.297 -38.25 4.992 1 82.31 236 ARG A C 1
ATOM 1819 O O . ARG A 1 236 ? 9.203 -39.438 5.266 1 82.31 236 ARG A O 1
ATOM 1826 N N . GLY A 1 237 ? 10.273 -37.469 5.262 1 79.06 237 GLY A N 1
ATOM 1827 C CA . GLY A 1 237 ? 11.242 -37.938 6.246 1 79.06 237 GLY A CA 1
ATOM 1828 C C . GLY A 1 237 ? 12.398 -38.688 5.633 1 79.06 237 GLY A C 1
ATOM 1829 O O . GLY A 1 237 ? 12.805 -38.406 4.504 1 79.06 237 GLY A O 1
ATOM 1830 N N . ASP A 1 238 ? 12.859 -39.656 6.27 1 78.56 238 ASP A N 1
ATOM 1831 C CA . ASP A 1 238 ? 14.188 -40.25 6.055 1 78.56 238 ASP A CA 1
ATOM 1832 C C . ASP A 1 238 ? 14.273 -40.938 4.695 1 78.56 238 ASP A C 1
ATOM 1834 O O . ASP A 1 238 ? 15.258 -40.781 3.975 1 78.56 238 ASP A O 1
ATOM 1838 N N . VAL A 1 239 ? 13.242 -41.594 4.32 1 81.94 239 VAL A N 1
ATOM 1839 C CA . VAL A 1 239 ? 13.328 -42.344 3.076 1 81.94 239 VAL A CA 1
ATOM 1840 C C . VAL A 1 239 ? 13.453 -41.375 1.896 1 81.94 239 VAL A C 1
ATOM 1842 O O . VAL A 1 239 ? 14.289 -41.594 1.009 1 81.94 239 VAL A O 1
ATOM 1845 N N . LEU A 1 240 ? 12.695 -40.344 1.882 1 91.12 240 LEU A N 1
ATOM 1846 C CA . LEU A 1 240 ? 12.758 -39.375 0.79 1 91.12 240 LEU A CA 1
ATOM 1847 C C . LEU A 1 240 ? 14.07 -38.594 0.836 1 91.12 240 LEU A C 1
ATOM 1849 O O . LEU A 1 240 ? 14.648 -38.281 -0.206 1 91.12 240 LEU A O 1
ATOM 1853 N N . GLU A 1 241 ? 14.57 -38.312 2.027 1 93.19 241 GLU A N 1
ATOM 1854 C CA . GLU A 1 241 ? 15.836 -37.594 2.164 1 93.19 241 GLU A CA 1
ATOM 1855 C C . GLU A 1 241 ? 16.984 -38.375 1.547 1 93.19 241 GLU A C 1
ATOM 1857 O O . GLU A 1 241 ? 17.844 -37.812 0.878 1 93.19 241 GLU A O 1
ATOM 1862 N N . GLU A 1 242 ? 16.984 -39.594 1.773 1 91.81 242 GLU A N 1
ATOM 1863 C CA . GLU A 1 242 ? 18.031 -40.469 1.241 1 91.81 242 GLU A CA 1
ATOM 1864 C C . GLU A 1 242 ? 18.016 -40.5 -0.284 1 91.81 242 GLU A C 1
ATOM 1866 O O . GLU A 1 242 ? 19.047 -40.375 -0.933 1 91.81 242 GLU A O 1
ATOM 1871 N N . VAL A 1 243 ? 16.875 -40.656 -0.855 1 93.75 243 VAL A N 1
ATOM 1872 C CA . VAL A 1 243 ? 16.734 -40.719 -2.307 1 93.75 243 VAL A CA 1
ATOM 1873 C C . VAL A 1 243 ? 17.109 -39.375 -2.92 1 93.75 243 VAL A C 1
ATOM 1875 O O . VAL A 1 243 ? 17.906 -39.344 -3.859 1 93.75 243 VAL A O 1
ATOM 1878 N N . TYR A 1 244 ? 16.609 -38.281 -2.336 1 95.5 244 TYR A N 1
ATOM 1879 C CA . TYR A 1 244 ? 16.781 -36.969 -2.91 1 95.5 244 TYR A CA 1
ATOM 1880 C C . TYR A 1 244 ? 18.234 -36.5 -2.789 1 95.5 244 TYR A C 1
ATOM 1882 O O . TYR A 1 244 ? 18.688 -35.656 -3.564 1 95.5 244 TYR A O 1
ATOM 1890 N N . ALA A 1 245 ? 18.984 -37.062 -1.855 1 94.81 245 ALA A N 1
ATOM 1891 C CA . ALA A 1 245 ? 20.391 -36.75 -1.713 1 94.81 245 ALA A CA 1
ATOM 1892 C C . ALA A 1 245 ? 21.203 -37.312 -2.877 1 94.81 245 ALA A C 1
ATOM 1894 O O . ALA A 1 245 ? 22.281 -36.812 -3.191 1 94.81 245 ALA A O 1
ATOM 1895 N N . ARG A 1 246 ? 20.672 -38.25 -3.576 1 94.31 246 ARG A N 1
ATOM 1896 C CA . ARG A 1 246 ? 21.438 -39 -4.57 1 94.31 246 ARG A CA 1
ATOM 1897 C C . ARG A 1 246 ? 21.016 -38.594 -5.984 1 94.31 246 ARG A C 1
ATOM 1899 O O . ARG A 1 246 ? 21.672 -38.969 -6.957 1 94.31 246 ARG A O 1
ATOM 1906 N N . ILE A 1 247 ? 19.969 -37.906 -6.082 1 97 247 ILE A N 1
ATOM 1907 C CA . ILE A 1 247 ? 19.422 -37.719 -7.422 1 97 247 ILE A CA 1
ATOM 1908 C C . ILE A 1 247 ? 19.656 -36.281 -7.875 1 97 247 ILE A C 1
ATOM 1910 O O . ILE A 1 247 ? 19.672 -35.375 -7.055 1 97 247 ILE A O 1
ATOM 1914 N N . PRO A 1 248 ? 19.859 -36.062 -9.141 1 97.94 248 PRO A N 1
ATOM 1915 C CA . PRO A 1 248 ? 19.984 -34.719 -9.68 1 97.94 248 PRO A CA 1
ATOM 1916 C C . PRO A 1 248 ? 18.625 -34.031 -9.883 1 97.94 248 PRO A C 1
ATOM 1918 O O . PRO A 1 248 ? 17.594 -34.719 -9.844 1 97.94 248 PRO A O 1
ATOM 1921 N N . ALA A 1 249 ? 18.625 -32.688 -10 1 97.56 249 ALA A N 1
ATOM 1922 C CA . ALA A 1 249 ? 17.438 -31.938 -10.398 1 97.56 249 ALA A CA 1
ATOM 1923 C C . ALA A 1 249 ? 17.234 -32 -11.906 1 97.56 249 ALA A C 1
ATOM 1925 O O . ALA A 1 249 ? 18.188 -31.922 -12.672 1 97.56 249 ALA A O 1
ATOM 1926 N N . ASP A 1 250 ? 16 -32.219 -12.359 1 97.62 250 ASP A N 1
ATOM 1927 C CA . ASP A 1 250 ? 15.648 -32.188 -13.773 1 97.62 250 ASP A CA 1
ATOM 1928 C C . ASP A 1 250 ? 14.133 -32.125 -13.969 1 97.62 250 ASP A C 1
ATOM 1930 O O . ASP A 1 250 ? 13.375 -32.438 -13.055 1 97.62 250 ASP A O 1
ATOM 1934 N N . SER A 1 251 ? 13.695 -31.609 -15.133 1 97.38 251 SER A N 1
ATOM 1935 C CA . SER A 1 251 ? 12.273 -31.578 -15.43 1 97.38 251 SER A CA 1
ATOM 1936 C C . SER A 1 251 ? 11.852 -32.781 -16.281 1 97.38 251 SER A C 1
ATOM 1938 O O . SER A 1 251 ? 12.688 -33.375 -16.953 1 97.38 251 SER A O 1
ATOM 1940 N N . ILE A 1 252 ? 10.586 -33.125 -16.203 1 97.69 252 ILE A N 1
ATOM 1941 C CA . ILE A 1 252 ? 10.031 -34.188 -17.016 1 97.69 252 ILE A CA 1
ATOM 1942 C C . ILE A 1 252 ? 10.195 -33.875 -18.5 1 97.69 252 ILE A C 1
ATOM 1944 O O . ILE A 1 252 ? 10.375 -34.75 -19.328 1 97.69 252 ILE A O 1
ATOM 1948 N N . ASP A 1 253 ? 10.227 -32.594 -18.828 1 97.62 253 ASP A N 1
ATOM 1949 C CA . ASP A 1 253 ? 10.383 -32.125 -20.203 1 97.62 253 ASP A CA 1
ATOM 1950 C C . ASP A 1 253 ? 11.742 -32.531 -20.766 1 97.62 253 ASP A C 1
ATOM 1952 O O . ASP A 1 253 ? 11.828 -33.062 -21.875 1 97.62 253 ASP A O 1
ATOM 1956 N N . TYR A 1 254 ? 12.766 -32.375 -19.984 1 97.12 254 TYR A N 1
ATOM 1957 C CA . TYR A 1 254 ? 14.125 -32.688 -20.406 1 97.12 254 TYR A CA 1
ATOM 1958 C C . TYR A 1 254 ? 14.43 -34.156 -20.203 1 97.12 254 TYR A C 1
ATOM 1960 O O . TYR A 1 254 ? 15.031 -34.812 -21.062 1 97.12 254 TYR A O 1
ATOM 1968 N N . ALA A 1 255 ? 14 -34.688 -19.125 1 97.81 255 ALA A N 1
ATOM 1969 C CA . ALA A 1 255 ? 14.383 -36.031 -18.719 1 97.81 255 ALA A CA 1
ATOM 1970 C C . ALA A 1 255 ? 13.688 -37.094 -19.578 1 97.81 255 ALA A C 1
ATOM 1972 O O . ALA A 1 255 ? 14.219 -38.156 -19.797 1 97.81 255 ALA A O 1
ATOM 1973 N N . LEU A 1 256 ? 12.5 -36.75 -20.109 1 98.25 256 LEU A N 1
ATOM 1974 C CA . LEU A 1 256 ? 11.703 -37.781 -20.766 1 98.25 256 LEU A CA 1
ATOM 1975 C C . LEU A 1 256 ? 11.133 -37.25 -22.078 1 98.25 256 LEU A C 1
ATOM 1977 O O . LEU A 1 256 ? 11.414 -37.812 -23.141 1 98.25 256 LEU A O 1
ATOM 1981 N N . MET A 1 257 ? 10.438 -36.156 -22.141 1 97.81 257 MET A N 1
ATOM 1982 C CA . MET A 1 257 ? 9.602 -35.75 -23.266 1 97.81 257 MET A CA 1
ATOM 1983 C C . MET A 1 257 ? 10.461 -35.375 -24.469 1 97.81 257 MET A C 1
ATOM 1985 O O . MET A 1 257 ? 10.086 -35.656 -25.609 1 97.81 257 MET A O 1
ATOM 1989 N N . GLU A 1 258 ? 11.539 -34.719 -24.219 1 96.88 258 GLU A N 1
ATOM 1990 C CA . GLU A 1 258 ? 12.414 -34.344 -25.328 1 96.88 258 GLU A CA 1
ATOM 1991 C C . GLU A 1 258 ? 13.109 -35.562 -25.922 1 96.88 258 GLU A C 1
ATOM 1993 O O . GLU A 1 258 ? 13.602 -35.531 -27.047 1 96.88 258 GLU A O 1
ATOM 1998 N N . ARG A 1 259 ? 13.156 -36.688 -25.219 1 96.69 259 ARG A N 1
ATOM 1999 C CA . ARG A 1 259 ? 13.984 -37.812 -25.594 1 96.69 259 ARG A CA 1
ATOM 2000 C C . ARG A 1 259 ? 13.133 -38.969 -26.141 1 96.69 259 ARG A C 1
ATOM 2002 O O . ARG A 1 259 ? 13.578 -39.719 -27 1 96.69 259 ARG A O 1
ATOM 2009 N N . THR A 1 260 ? 11.961 -39.094 -25.672 1 97.88 260 THR A N 1
ATOM 2010 C CA . THR A 1 260 ? 11.125 -40.25 -25.969 1 97.88 260 THR A CA 1
ATOM 2011 C C . THR A 1 260 ? 10.727 -40.25 -27.438 1 97.88 260 THR A C 1
ATOM 2013 O O . THR A 1 260 ? 10.586 -39.188 -28.062 1 97.88 260 THR A O 1
ATOM 2016 N N . GLU A 1 261 ? 10.477 -41.438 -27.953 1 96.94 261 GLU A N 1
ATOM 2017 C CA . GLU A 1 261 ? 9.922 -41.625 -29.297 1 96.94 261 GLU A CA 1
ATOM 2018 C C . GLU A 1 261 ? 8.43 -41.969 -29.234 1 96.94 261 GLU A C 1
ATOM 2020 O O . GLU A 1 261 ? 7.816 -42.25 -30.25 1 96.94 261 GLU A O 1
ATOM 2025 N N . ARG A 1 262 ? 7.883 -41.844 -28.047 1 97.75 262 ARG A N 1
ATOM 2026 C CA . ARG A 1 262 ? 6.492 -42.25 -27.812 1 97.75 262 ARG A CA 1
ATOM 2027 C C . ARG A 1 262 ? 5.672 -41.062 -27.312 1 97.75 262 ARG A C 1
ATOM 2029 O O . ARG A 1 262 ? 4.816 -41.219 -26.438 1 97.75 262 ARG A O 1
ATOM 2036 N N . ALA A 1 263 ? 6.012 -39.906 -27.734 1 98.56 263 ALA A N 1
ATOM 2037 C CA . ALA A 1 263 ? 5.254 -38.719 -27.297 1 98.56 263 ALA A CA 1
ATOM 2038 C C . ALA A 1 263 ? 4.023 -38.5 -28.188 1 98.56 263 ALA A C 1
ATOM 2040 O O . ALA A 1 263 ? 4.078 -38.719 -29.391 1 98.56 263 ALA A O 1
ATOM 2041 N N . ALA A 1 264 ? 2.939 -38.125 -27.609 1 98.75 264 ALA A N 1
ATOM 2042 C CA . ALA A 1 264 ? 1.704 -37.75 -28.281 1 98.75 264 ALA A CA 1
ATOM 2043 C C . ALA A 1 264 ? 1.106 -36.5 -27.641 1 98.75 264 ALA A C 1
ATOM 2045 O O . ALA A 1 264 ? 1.543 -36.062 -26.578 1 98.75 264 ALA A O 1
ATOM 2046 N N . MET A 1 265 ? 0.191 -35.906 -28.375 1 98.69 265 MET A N 1
ATOM 2047 C CA . MET A 1 265 ? -0.408 -34.656 -27.906 1 98.69 265 MET A CA 1
ATOM 2048 C C . MET A 1 265 ? -1.905 -34.625 -28.188 1 98.69 265 MET A C 1
ATOM 2050 O O . MET A 1 265 ? -2.348 -35.094 -29.234 1 98.69 265 MET A O 1
ATOM 2054 N N . VAL A 1 266 ? -2.621 -34.188 -27.25 1 98.69 266 VAL A N 1
ATOM 2055 C CA . VAL A 1 266 ? -4.016 -33.812 -27.453 1 98.69 266 VAL A CA 1
ATOM 2056 C C . VAL A 1 266 ? -4.145 -32.281 -27.484 1 98.69 266 VAL A C 1
ATOM 2058 O O . VAL A 1 266 ? -3.723 -31.594 -26.547 1 98.69 266 VAL A O 1
ATOM 2061 N N . PRO A 1 267 ? -4.586 -31.75 -28.578 1 98.19 267 PRO A N 1
ATOM 2062 C CA . PRO A 1 267 ? -4.84 -30.312 -28.562 1 98.19 267 PRO A CA 1
ATOM 2063 C C . PRO A 1 267 ? -5.875 -29.906 -27.516 1 98.19 267 PRO A C 1
ATOM 2065 O O . PRO A 1 267 ? -6.977 -30.453 -27.469 1 98.19 267 PRO A O 1
ATOM 2068 N N . ALA A 1 268 ? -5.508 -28.953 -26.703 1 98.12 268 ALA A N 1
ATOM 2069 C CA . ALA A 1 268 ? -6.395 -28.547 -25.625 1 98.12 268 ALA A CA 1
ATOM 2070 C C . ALA A 1 268 ? -7.613 -27.797 -26.156 1 98.12 268 ALA A C 1
ATOM 2072 O O . ALA A 1 268 ? -7.48 -26.922 -27.016 1 98.12 268 ALA A O 1
ATOM 2073 N N . ARG A 1 269 ? -8.828 -28.062 -25.734 1 96.25 269 ARG A N 1
ATOM 2074 C CA . ARG A 1 269 ? -10.078 -27.359 -26.016 1 96.25 269 ARG A CA 1
ATOM 2075 C C . ARG A 1 269 ? -10.492 -26.484 -24.844 1 96.25 269 ARG A C 1
ATOM 2077 O O . ARG A 1 269 ? -11.594 -25.938 -24.812 1 96.25 269 ARG A O 1
ATOM 2084 N N . PHE A 1 270 ? -9.547 -26.453 -23.891 1 97.25 270 PHE A N 1
ATOM 2085 C CA . PHE A 1 270 ? -9.711 -25.594 -22.719 1 97.25 270 PHE A CA 1
ATOM 2086 C C . PHE A 1 270 ? -8.742 -24.422 -22.766 1 97.25 270 PHE A C 1
ATOM 2088 O O . PHE A 1 270 ? -7.727 -24.484 -23.469 1 97.25 270 PHE A O 1
ATOM 2095 N N . SER A 1 271 ? -9.156 -23.406 -22.062 1 94.5 271 SER A N 1
ATOM 2096 C CA . SER A 1 271 ? -8.227 -22.312 -21.844 1 94.5 271 SER A CA 1
ATOM 2097 C C . SER A 1 271 ? -7.199 -22.656 -20.781 1 94.5 271 SER A C 1
ATOM 2099 O O . SER A 1 271 ? -7.5 -23.406 -19.844 1 94.5 271 SER A O 1
ATOM 2101 N N . TRP A 1 272 ? -6.016 -22.156 -20.984 1 96 272 TRP A N 1
ATOM 2102 C CA . TRP A 1 272 ? -4.895 -22.438 -20.109 1 96 272 TRP A CA 1
ATOM 2103 C C . TRP A 1 272 ? -4.066 -21.188 -19.844 1 96 272 TRP A C 1
ATOM 2105 O O . TRP A 1 272 ? -3.83 -20.391 -20.75 1 96 272 TRP A O 1
ATOM 2115 N N . SER A 1 273 ? -3.748 -21.016 -18.562 1 93.31 273 SER A N 1
ATOM 2116 C CA . SER A 1 273 ? -2.826 -19.953 -18.188 1 93.31 273 SER A CA 1
ATOM 2117 C C . SER A 1 273 ? -1.874 -20.406 -17.078 1 9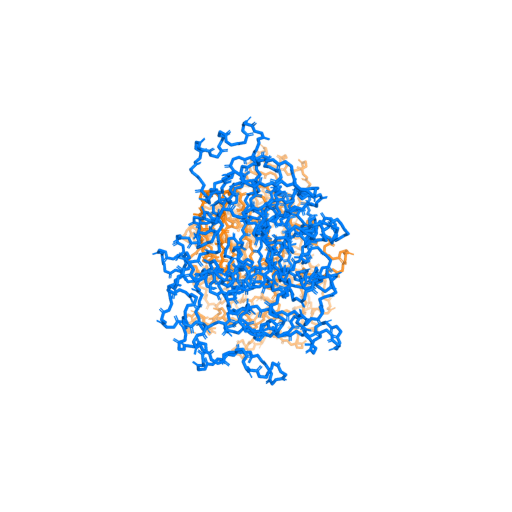3.31 273 SER A C 1
ATOM 2119 O O . SER A 1 273 ? -2.297 -21.047 -16.109 1 93.31 273 SER A O 1
ATOM 2121 N N . ASP A 1 274 ? -0.624 -20.078 -17.25 1 91.81 274 ASP A N 1
ATOM 2122 C CA . ASP A 1 274 ? 0.339 -20.406 -16.203 1 91.81 274 ASP A CA 1
ATOM 2123 C C . ASP A 1 274 ? 0.382 -19.312 -15.141 1 91.81 274 ASP A C 1
ATOM 2125 O O . ASP A 1 274 ? 1.143 -19.406 -14.172 1 91.81 274 ASP A O 1
ATOM 2129 N N . ILE A 1 275 ? -0.374 -18.312 -15.281 1 90.75 275 ILE A N 1
ATOM 2130 C CA . ILE A 1 275 ? -0.414 -17.156 -14.391 1 90.75 275 ILE A CA 1
ATOM 2131 C C . ILE A 1 275 ? 1.008 -16.734 -14.031 1 90.75 275 ILE A C 1
ATOM 2133 O O . ILE A 1 275 ? 1.343 -16.578 -12.852 1 90.75 275 ILE A O 1
ATOM 2137 N N . GLY A 1 276 ? 1.787 -16.453 -15.008 1 87.44 276 GLY A N 1
ATOM 2138 C CA . GLY A 1 276 ? 3.205 -16.203 -14.805 1 87.44 276 GLY A CA 1
ATOM 2139 C C . GLY A 1 276 ? 3.535 -14.734 -14.656 1 87.44 276 GLY A C 1
ATOM 2140 O O . GLY A 1 276 ? 4.703 -14.359 -14.523 1 87.44 276 GLY A O 1
ATOM 2141 N N . SER A 1 277 ? 2.49 -13.891 -14.727 1 89 277 SER A N 1
ATOM 2142 C CA . SER A 1 277 ? 2.699 -12.453 -14.641 1 89 277 SER A CA 1
ATOM 2143 C C . SER A 1 277 ? 1.513 -11.758 -13.984 1 89 277 SER A C 1
ATOM 2145 O O . SER A 1 277 ? 0.418 -12.32 -13.914 1 89 277 SER A O 1
ATOM 2147 N N . TRP A 1 278 ? 1.774 -10.602 -13.555 1 93.06 278 TRP A N 1
ATOM 2148 C CA . TRP A 1 278 ? 0.694 -9.82 -12.969 1 93.06 278 TRP A CA 1
ATOM 2149 C C . TRP A 1 278 ? -0.391 -9.523 -14 1 93.06 278 TRP A C 1
ATOM 2151 O O . TRP A 1 278 ? -1.575 -9.453 -13.656 1 93.06 278 TRP A O 1
ATOM 2161 N N . GLU A 1 279 ? -0.026 -9.414 -15.234 1 89.19 279 GLU A N 1
ATOM 2162 C CA . GLU A 1 279 ? -1.012 -9.203 -16.281 1 89.19 279 GLU A CA 1
ATOM 2163 C C . GLU A 1 279 ? -1.97 -10.391 -16.391 1 89.19 279 GLU A C 1
ATOM 2165 O O . GLU A 1 279 ? -3.188 -10.203 -16.469 1 89.19 279 GLU A O 1
ATOM 2170 N N . GLU A 1 280 ? -1.415 -11.477 -16.359 1 88.69 280 GLU A N 1
ATOM 2171 C CA . GLU A 1 280 ? -2.229 -12.688 -16.438 1 88.69 280 GLU A CA 1
ATOM 2172 C C . GLU A 1 280 ? -3.086 -12.867 -15.188 1 88.69 280 GLU A C 1
ATOM 2174 O O . GLU A 1 280 ? -4.27 -13.203 -15.281 1 88.69 280 GLU A O 1
ATOM 2179 N N . TYR A 1 281 ? -2.445 -12.617 -14.094 1 92.38 281 TYR A N 1
ATOM 2180 C CA . TYR A 1 281 ? -3.168 -12.766 -12.836 1 92.38 281 TYR A CA 1
ATOM 2181 C C . TYR A 1 281 ? -4.332 -11.781 -12.758 1 92.38 281 TYR A C 1
ATOM 2183 O O . TYR A 1 281 ? -5.445 -12.156 -12.391 1 92.38 281 TYR A O 1
ATOM 2191 N N . ALA A 1 282 ? -4.047 -10.57 -13.141 1 89.69 282 ALA A N 1
ATOM 2192 C CA . ALA A 1 282 ? -5.074 -9.531 -13.125 1 89.69 282 ALA A CA 1
ATOM 2193 C C . ALA A 1 282 ? -6.215 -9.875 -14.07 1 89.69 282 ALA A C 1
ATOM 2195 O O . ALA A 1 282 ? -7.387 -9.648 -13.758 1 89.69 282 ALA A O 1
ATOM 2196 N N . ALA A 1 283 ? -5.895 -10.391 -15.188 1 85.44 283 ALA A N 1
ATOM 2197 C CA . ALA A 1 283 ? -6.898 -10.766 -16.172 1 85.44 283 ALA A CA 1
ATOM 2198 C C . ALA A 1 283 ? -7.828 -11.844 -15.633 1 85.44 283 ALA A C 1
ATOM 2200 O O . ALA A 1 283 ? -9.039 -11.805 -15.875 1 85.44 283 ALA A O 1
ATOM 2201 N N . TRP A 1 284 ? -7.312 -12.695 -14.953 1 84.19 284 TRP A N 1
ATOM 2202 C CA . TRP A 1 284 ? -8.086 -13.812 -14.414 1 84.19 284 TRP A CA 1
ATOM 2203 C C . TRP A 1 284 ? -8.922 -13.367 -13.219 1 84.19 284 TRP A C 1
ATOM 2205 O O . TRP A 1 284 ? -10.039 -13.852 -13.023 1 84.19 284 TRP A O 1
ATOM 2215 N N . LEU A 1 285 ? -8.375 -12.539 -12.406 1 86.56 285 LEU A N 1
ATOM 2216 C CA . LEU A 1 285 ? -9.07 -12.086 -11.203 1 86.56 285 LEU A CA 1
ATOM 2217 C C . LEU A 1 285 ? -10.305 -11.273 -11.57 1 86.56 285 LEU A C 1
ATOM 2219 O O . LEU A 1 285 ? -11.367 -11.445 -10.977 1 86.56 285 LEU A O 1
ATOM 2223 N N . GLY A 1 286 ? -10.219 -10.492 -12.641 1 78.12 286 GLY A N 1
ATOM 2224 C CA . GLY A 1 286 ? -11.328 -9.656 -13.07 1 78.12 286 GLY A CA 1
ATOM 2225 C C . GLY A 1 286 ? -11.633 -8.516 -12.117 1 78.12 286 GLY A C 1
ATOM 2226 O O . GLY A 1 286 ? -11.703 -7.355 -12.523 1 78.12 286 GLY A O 1
ATOM 2227 N N . ASP A 1 287 ? -11.844 -8.891 -10.766 1 84.44 287 ASP A N 1
ATOM 2228 C CA . ASP A 1 287 ? -12.18 -7.902 -9.742 1 84.44 287 ASP A CA 1
ATOM 2229 C C . ASP A 1 287 ? -11.031 -7.742 -8.742 1 84.44 287 ASP A C 1
ATOM 2231 O O . ASP A 1 287 ? -10.117 -8.562 -8.703 1 84.44 287 ASP A O 1
ATOM 2235 N N . HIS A 1 288 ? -11.172 -6.66 -8 1 91.94 288 HIS A N 1
ATOM 2236 C CA . HIS A 1 288 ? -10.219 -6.461 -6.918 1 91.94 288 HIS A CA 1
ATOM 2237 C C . HIS A 1 288 ? -10.32 -7.57 -5.879 1 91.94 288 HIS A C 1
ATOM 2239 O O . HIS A 1 288 ? -11.383 -8.18 -5.715 1 91.94 288 HIS A O 1
ATOM 2245 N N . LEU A 1 289 ? -9.273 -7.961 -5.363 1 92.88 289 LEU A N 1
ATOM 2246 C CA . LEU A 1 289 ? -9.242 -8.773 -4.152 1 92.88 289 LEU A CA 1
ATOM 2247 C C . LEU A 1 289 ? -8.844 -7.938 -2.943 1 92.88 289 LEU A C 1
ATOM 2249 O O . LEU A 1 289 ? -7.66 -7.625 -2.766 1 92.88 289 LEU A O 1
ATOM 2253 N N . GLY A 1 290 ? -9.742 -7.676 -2.043 1 92.94 290 GLY A N 1
ATOM 2254 C CA . GLY A 1 290 ? -9.562 -6.77 -0.921 1 92.94 290 GLY A CA 1
ATOM 2255 C C . GLY A 1 290 ? -10.523 -5.594 -0.944 1 92.94 290 GLY A C 1
ATOM 2256 O O . GLY A 1 290 ? -11.383 -5.504 -1.826 1 92.94 290 GLY A O 1
ATOM 2257 N N . GLU A 1 291 ? -10.461 -4.676 -0.012 1 95.69 291 GLU A N 1
ATOM 2258 C CA . GLU A 1 291 ? -11.328 -3.504 0.108 1 95.69 291 GLU A CA 1
ATOM 2259 C C . GLU A 1 291 ? -10.742 -2.309 -0.64 1 95.69 291 GLU A C 1
ATOM 2261 O O . GLU A 1 291 ? -9.633 -1.864 -0.341 1 95.69 291 GLU A O 1
ATOM 2266 N N . VAL A 1 292 ? -11.562 -1.842 -1.598 1 97.31 292 VAL A N 1
ATOM 2267 C CA . VAL A 1 292 ? -11.023 -0.804 -2.471 1 97.31 292 VAL A CA 1
ATOM 2268 C C . VAL A 1 292 ? -12.055 0.305 -2.652 1 97.31 292 VAL A C 1
ATOM 2270 O O . VAL A 1 292 ? -13.266 0.042 -2.666 1 97.31 292 VAL A O 1
ATOM 2273 N N . LEU A 1 293 ? -11.672 1.54 -2.658 1 98 293 LEU A N 1
ATOM 2274 C CA . LEU A 1 293 ? -12.453 2.693 -3.09 1 98 293 LEU A CA 1
ATOM 2275 C C . LEU A 1 293 ? -11.75 3.436 -4.223 1 98 293 LEU A C 1
ATOM 2277 O O . LEU A 1 293 ? -10.609 3.875 -4.062 1 98 293 LEU A O 1
ATOM 2281 N N . GLU A 1 294 ? -12.406 3.488 -5.367 1 97.81 294 GLU A N 1
ATOM 2282 C CA . GLU A 1 294 ? -11.844 4.176 -6.527 1 97.81 294 GLU A CA 1
ATOM 2283 C C . GLU A 1 294 ? -12.539 5.516 -6.766 1 97.81 294 GLU A C 1
ATOM 2285 O O . GLU A 1 294 ? -13.766 5.574 -6.883 1 97.81 294 GLU A O 1
ATOM 2290 N N . VAL A 1 295 ? -11.766 6.57 -6.746 1 98.12 295 VAL A N 1
ATOM 2291 C CA . VAL A 1 295 ? -12.273 7.902 -7.062 1 98.12 295 VAL A CA 1
ATOM 2292 C C . VAL A 1 295 ? -11.625 8.406 -8.352 1 98.12 295 VAL A C 1
ATOM 2294 O O . VAL A 1 295 ? -10.414 8.672 -8.383 1 98.12 295 VAL A O 1
ATOM 2297 N N . GLU A 1 296 ? -12.391 8.547 -9.43 1 98.06 296 GLU A N 1
ATOM 2298 C CA . GLU A 1 296 ? -11.93 8.961 -10.758 1 98.06 296 GLU A CA 1
ATOM 2299 C C . GLU A 1 296 ? -10.734 8.125 -11.203 1 98.06 296 GLU A C 1
ATOM 2301 O O . GLU A 1 296 ? -9.727 8.664 -11.664 1 98.06 296 GLU A O 1
ATOM 2306 N N . SER A 1 297 ? -10.773 6.914 -10.938 1 98.19 297 SER A N 1
ATOM 2307 C CA . SER A 1 297 ? -9.734 5.945 -11.289 1 98.19 297 SER A CA 1
ATOM 2308 C C . SER A 1 297 ? -10.312 4.781 -12.086 1 98.19 297 SER A C 1
ATOM 2310 O O . SER A 1 297 ? -11.484 4.434 -11.922 1 98.19 297 SER A O 1
ATOM 2312 N N . GLU A 1 298 ? -9.539 4.266 -13 1 96.94 298 GLU A N 1
ATOM 2313 C CA . GLU A 1 298 ? -10.078 3.211 -13.852 1 96.94 298 GLU A CA 1
ATOM 2314 C C . GLU A 1 298 ? -8.984 2.244 -14.289 1 96.94 298 GLU A C 1
ATOM 2316 O O . GLU A 1 298 ? -7.809 2.609 -14.328 1 96.94 298 GLU A O 1
ATOM 2321 N N . GLY A 1 299 ? -9.422 0.983 -14.594 1 95.44 299 GLY A N 1
ATOM 2322 C CA . GLY A 1 299 ? -8.531 -0.008 -15.18 1 95.44 299 GLY A CA 1
ATOM 2323 C C . GLY A 1 299 ? -7.512 -0.546 -14.195 1 95.44 299 GLY A C 1
ATOM 2324 O O . GLY A 1 299 ? -6.465 -1.054 -14.602 1 95.44 299 GLY A O 1
ATOM 2325 N N . CYS A 1 300 ? -7.703 -0.359 -12.922 1 97.19 300 CYS A N 1
ATOM 2326 C CA . CYS A 1 300 ? -6.746 -0.81 -11.914 1 97.19 300 CYS A CA 1
ATOM 2327 C C . CYS A 1 300 ? -7.133 -2.182 -11.375 1 97.19 300 CYS A C 1
ATOM 2329 O O . CYS A 1 300 ? -8.289 -2.592 -11.477 1 97.19 300 CYS A O 1
ATOM 2331 N N . THR A 1 301 ? -6.156 -2.943 -10.977 1 96.62 301 THR A N 1
ATOM 2332 C CA . THR A 1 301 ? -6.336 -4.191 -10.25 1 96.62 301 THR A CA 1
ATOM 2333 C C . THR A 1 301 ? -5.668 -4.121 -8.875 1 96.62 301 THR A C 1
ATOM 2335 O O . THR A 1 301 ? -4.477 -3.826 -8.773 1 96.62 301 THR A O 1
ATOM 2338 N N . VAL A 1 302 ? -6.477 -4.41 -7.844 1 97.44 302 VAL A N 1
ATOM 2339 C CA . VAL A 1 302 ? -5.945 -4.328 -6.488 1 97.44 302 VAL A CA 1
ATOM 2340 C C . VAL A 1 302 ? -6.016 -5.703 -5.824 1 97.44 302 VAL A C 1
ATOM 2342 O O . VAL A 1 302 ? -7.047 -6.375 -5.875 1 97.44 302 VAL A O 1
ATOM 2345 N N . VAL A 1 303 ? -4.91 -6.152 -5.332 1 96.25 303 VAL A N 1
ATOM 2346 C CA . VAL A 1 303 ? -4.801 -7.332 -4.48 1 96.25 303 VAL A CA 1
ATOM 2347 C C . VAL A 1 303 ? -4.148 -6.953 -3.154 1 96.25 303 VAL A C 1
ATOM 2349 O O . VAL A 1 303 ? -2.922 -6.867 -3.061 1 96.25 303 VAL A O 1
ATOM 2352 N N . SER A 1 304 ? -5.012 -6.785 -2.098 1 96.56 304 SER A N 1
ATOM 2353 C CA . SER A 1 304 ? -4.438 -6.117 -0.935 1 96.56 304 SER A CA 1
ATOM 2354 C C . SER A 1 304 ? -5.035 -6.648 0.362 1 96.56 304 SER A C 1
ATOM 2356 O O . SER A 1 304 ? -6.242 -6.895 0.441 1 96.56 304 SER A O 1
ATOM 2358 N N . ASP A 1 305 ? -4.152 -6.836 1.314 1 95.88 305 ASP A N 1
ATOM 2359 C CA . ASP A 1 305 ? -4.566 -7.18 2.672 1 95.88 305 ASP A CA 1
ATOM 2360 C C . ASP A 1 305 ? -5.113 -5.961 3.406 1 95.88 305 ASP A C 1
ATOM 2362 O O . ASP A 1 305 ? -5.867 -6.098 4.371 1 95.88 305 ASP A O 1
ATOM 2366 N N . LEU A 1 306 ? -4.766 -4.727 3.016 1 97.19 306 LEU A N 1
ATOM 2367 C CA . LEU A 1 306 ? -5.191 -3.467 3.615 1 97.19 306 LEU A CA 1
ATOM 2368 C C . LEU A 1 306 ? -6.141 -2.719 2.686 1 97.19 306 LEU A C 1
ATOM 2370 O O . LEU A 1 306 ? -6.086 -2.887 1.466 1 97.19 306 LEU A O 1
ATOM 2374 N N . PRO A 1 307 ? -7.043 -1.886 3.299 1 97.88 307 PRO A N 1
ATOM 2375 C CA . PRO A 1 307 ? -7.891 -1.05 2.445 1 97.88 307 PRO A CA 1
ATOM 2376 C C . PRO A 1 307 ? -7.082 -0.12 1.543 1 97.88 307 PRO A C 1
ATOM 2378 O O . PRO A 1 307 ? -6.086 0.462 1.982 1 97.88 307 PRO A O 1
ATOM 2381 N N . VAL A 1 308 ? -7.488 -0.031 0.277 1 98.56 308 VAL A N 1
ATOM 2382 C CA . VAL A 1 308 ? -6.773 0.778 -0.705 1 98.56 308 VAL A CA 1
ATOM 2383 C C . VAL A 1 308 ? -7.715 1.826 -1.294 1 98.56 308 VAL A C 1
ATOM 2385 O O . VAL A 1 308 ? -8.836 1.505 -1.702 1 98.56 308 VAL A O 1
ATOM 2388 N N . VAL A 1 309 ? -7.324 3.051 -1.303 1 98.5 309 VAL A N 1
ATOM 2389 C CA . VAL A 1 309 ? -8.039 4.125 -1.981 1 98.5 309 VAL A CA 1
ATOM 2390 C C . VAL A 1 309 ? -7.223 4.621 -3.172 1 98.5 309 VAL A C 1
ATOM 2392 O O . VAL A 1 309 ? -6.055 4.988 -3.02 1 98.5 309 VAL A O 1
ATOM 2395 N N . LEU A 1 310 ? -7.781 4.602 -4.332 1 98.69 310 LEU A N 1
ATOM 2396 C CA . LEU A 1 310 ? -7.168 5.086 -5.562 1 98.69 310 LEU A CA 1
ATOM 2397 C C . LEU A 1 310 ? -7.777 6.422 -5.984 1 98.69 310 LEU A C 1
ATOM 2399 O O . LEU A 1 310 ? -9 6.547 -6.09 1 98.69 310 LEU A O 1
ATOM 2403 N N . CYS A 1 311 ? -6.949 7.391 -6.219 1 98.38 311 CYS A N 1
ATOM 2404 C CA . CYS A 1 311 ? -7.43 8.719 -6.59 1 98.38 311 CYS A CA 1
ATOM 2405 C C . CYS A 1 311 ? -6.773 9.195 -7.879 1 98.38 311 CYS A C 1
ATOM 2407 O O . CYS A 1 311 ? -5.605 9.586 -7.879 1 98.38 311 CYS A O 1
ATOM 2409 N N . GLY A 1 312 ? -7.539 9.203 -8.984 1 98.38 312 GLY A N 1
ATOM 2410 C CA . GLY A 1 312 ? -7.109 9.797 -10.242 1 98.38 312 GLY A CA 1
ATOM 2411 C C . GLY A 1 312 ? -6.078 8.953 -10.977 1 98.38 312 GLY A C 1
ATOM 2412 O O . GLY A 1 312 ? -5.242 9.492 -11.703 1 98.38 312 GLY A O 1
ATOM 2413 N N . VAL A 1 313 ? -6.012 7.664 -10.758 1 98.5 313 VAL A N 1
ATOM 2414 C CA . VAL A 1 313 ? -4.984 6.824 -11.367 1 98.5 313 VAL A CA 1
ATOM 2415 C C . VAL A 1 313 ? -5.625 5.852 -12.352 1 98.5 313 VAL A C 1
ATOM 2417 O O . VAL A 1 313 ? -6.824 5.574 -12.266 1 98.5 313 VAL A O 1
ATOM 2420 N N . GLU A 1 314 ? -4.816 5.449 -13.281 1 97.81 314 GLU A N 1
ATOM 2421 C CA . GLU A 1 314 ? -5.289 4.512 -14.297 1 97.81 314 GLU A CA 1
ATOM 2422 C C . GLU A 1 314 ? -4.262 3.42 -14.562 1 97.81 314 GLU A C 1
ATOM 2424 O O . GLU A 1 314 ? -3.055 3.656 -14.461 1 97.81 314 GLU A O 1
ATOM 2429 N N . ASP A 1 315 ? -4.77 2.227 -14.828 1 96.56 315 ASP A N 1
ATOM 2430 C CA . ASP A 1 315 ? -3.998 1.11 -15.367 1 96.56 315 ASP A CA 1
ATOM 2431 C C . ASP A 1 315 ? -2.836 0.747 -14.445 1 96.56 315 ASP A C 1
ATOM 2433 O O . ASP A 1 315 ? -1.691 0.645 -14.891 1 96.56 315 ASP A O 1
ATOM 2437 N N . LEU A 1 316 ? -3.145 0.565 -13.164 1 98 316 LEU A N 1
ATOM 2438 C CA . LEU A 1 316 ? -2.152 0.142 -12.18 1 98 316 LEU A CA 1
ATOM 2439 C C . LEU A 1 316 ? -2.504 -1.227 -11.609 1 98 316 LEU A C 1
ATOM 2441 O O . LEU A 1 316 ? -3.67 -1.626 -11.617 1 98 316 LEU A O 1
ATOM 2445 N N . VAL A 1 317 ? -1.506 -1.956 -11.242 1 97.81 317 VAL A N 1
ATOM 2446 C CA . VAL A 1 317 ? -1.64 -3.043 -10.281 1 97.81 317 VAL A CA 1
ATOM 2447 C C . VAL A 1 317 ? -1.131 -2.59 -8.914 1 97.81 317 VAL A C 1
ATOM 2449 O O . VAL A 1 317 ? -0.008 -2.092 -8.797 1 97.81 317 VAL A O 1
ATOM 2452 N N . VAL A 1 318 ? -1.942 -2.627 -7.906 1 98.62 318 VAL A N 1
ATOM 2453 C CA . VAL A 1 318 ? -1.548 -2.326 -6.535 1 98.62 318 VAL A CA 1
ATOM 2454 C C . VAL A 1 318 ? -1.688 -3.578 -5.668 1 98.62 318 VAL A C 1
ATOM 2456 O O . VAL A 1 318 ? -2.791 -4.105 -5.504 1 98.62 318 VAL A O 1
ATOM 2459 N N . SER A 1 319 ? -0.584 -4.016 -5.172 1 98.12 319 SER A N 1
ATOM 2460 C CA . SER A 1 319 ? -0.607 -5.207 -4.332 1 98.12 319 SER A CA 1
ATOM 2461 C C . SER A 1 319 ? 0.016 -4.938 -2.967 1 98.12 319 SER A C 1
ATOM 2463 O O . SER A 1 319 ? 1.127 -4.41 -2.881 1 98.12 319 SER A O 1
ATOM 2465 N N . CYS A 1 320 ? -0.705 -5.133 -1.93 1 98.19 320 CYS A N 1
ATOM 2466 C CA . CYS A 1 320 ? -0.182 -5.18 -0.569 1 98.19 320 CYS A CA 1
ATOM 2467 C C . CYS A 1 320 ? -0.387 -6.559 0.047 1 98.19 320 CYS A C 1
ATOM 2469 O O . CYS A 1 320 ? -1.479 -6.875 0.52 1 98.19 320 CYS A O 1
ATOM 2471 N N . ARG A 1 321 ? 0.617 -7.324 -0.015 1 95.94 321 ARG A N 1
ATOM 2472 C CA . ARG A 1 321 ? 0.638 -8.695 0.494 1 95.94 321 ARG A CA 1
ATOM 2473 C C . ARG A 1 321 ? 1.944 -8.984 1.224 1 95.94 321 ARG A C 1
ATOM 2475 O O . ARG A 1 321 ? 2.99 -8.422 0.886 1 95.94 321 ARG A O 1
ATOM 2482 N N . ASN A 1 322 ? 1.812 -9.766 2.287 1 94.06 322 ASN A N 1
ATOM 2483 C CA . ASN A 1 322 ? 2.984 -10.227 3.023 1 94.06 322 ASN A CA 1
ATOM 2484 C C . ASN A 1 322 ? 3.816 -9.055 3.539 1 94.06 322 ASN A C 1
ATOM 2486 O O . ASN A 1 322 ? 5.047 -9.117 3.545 1 94.06 322 ASN A O 1
ATOM 2490 N N . GLY A 1 323 ? 3.18 -7.969 3.83 1 96.12 323 GLY A N 1
ATOM 2491 C CA . GLY A 1 323 ? 3.812 -6.84 4.492 1 96.12 323 GLY A CA 1
ATOM 2492 C C . GLY A 1 323 ? 4.582 -5.945 3.537 1 96.12 323 GLY A C 1
ATOM 2493 O O . GLY A 1 323 ? 5.434 -5.164 3.963 1 96.12 323 GLY A O 1
ATOM 2494 N N . ARG A 1 324 ? 4.402 -6.129 2.246 1 97.44 324 ARG A N 1
ATOM 2495 C CA . ARG A 1 324 ? 5.078 -5.32 1.236 1 97.44 324 ARG A CA 1
ATOM 2496 C C . ARG A 1 324 ? 4.078 -4.766 0.225 1 97.44 324 ARG A C 1
ATOM 2498 O O . ARG A 1 324 ? 3.043 -5.379 -0.036 1 97.44 324 ARG A O 1
ATOM 2505 N N . ILE A 1 325 ? 4.406 -3.629 -0.37 1 98.62 325 ILE A N 1
ATOM 2506 C CA . ILE A 1 325 ? 3.512 -2.977 -1.318 1 98.62 325 ILE A CA 1
ATOM 2507 C C . ILE A 1 325 ? 4.184 -2.883 -2.686 1 98.62 325 ILE A C 1
ATOM 2509 O O . ILE A 1 325 ? 5.359 -2.523 -2.781 1 98.62 325 ILE A O 1
ATOM 2513 N N . LEU A 1 326 ? 3.49 -3.27 -3.705 1 98.69 326 LEU A N 1
ATOM 2514 C CA . LEU A 1 326 ? 3.891 -3.092 -5.098 1 98.69 326 LEU A CA 1
ATOM 2515 C C . LEU A 1 326 ? 2.912 -2.182 -5.832 1 98.69 326 LEU A C 1
ATOM 2517 O O . LEU A 1 326 ? 1.697 -2.355 -5.727 1 98.69 326 LEU A O 1
ATOM 2521 N N . VAL A 1 327 ? 3.367 -1.156 -6.418 1 98.81 327 VAL A N 1
ATOM 2522 C CA . VAL A 1 327 ? 2.604 -0.38 -7.391 1 98.81 327 VAL A CA 1
ATOM 2523 C C . VAL A 1 327 ? 3.238 -0.515 -8.773 1 98.81 327 VAL A C 1
ATOM 2525 O O . VAL A 1 327 ? 4.371 -0.081 -8.984 1 98.81 327 VAL A O 1
ATOM 2528 N N . LEU A 1 328 ? 2.506 -1.135 -9.703 1 98.31 328 LEU A N 1
ATOM 2529 C CA . LEU A 1 328 ? 3.025 -1.538 -11.008 1 98.31 328 LEU A CA 1
ATOM 2530 C C . LEU A 1 328 ? 2.158 -0.984 -12.133 1 98.31 328 LEU A C 1
ATOM 2532 O O . LEU A 1 328 ? 0.931 -1.089 -12.086 1 98.31 328 LEU A O 1
ATOM 2536 N N . ARG A 1 329 ? 2.832 -0.321 -13.086 1 97.94 329 ARG A N 1
ATOM 2537 C CA . ARG A 1 329 ? 2.115 0.041 -14.305 1 97.94 329 ARG A CA 1
ATOM 2538 C C . ARG A 1 329 ? 1.743 -1.199 -15.109 1 97.94 329 ARG A C 1
ATOM 2540 O O . ARG A 1 329 ? 2.604 -2.029 -15.414 1 97.94 329 ARG A O 1
ATOM 2547 N N . LYS A 1 330 ? 0.396 -1.314 -15.406 1 95.12 330 LYS A N 1
ATOM 2548 C CA . LYS A 1 330 ? 0 -2.439 -16.25 1 95.12 330 LYS A CA 1
ATOM 2549 C C . LYS A 1 330 ? 0.762 -2.432 -17.562 1 95.12 330 LYS A C 1
ATOM 2551 O O . LYS A 1 330 ? 1.003 -1.368 -18.141 1 95.12 330 LYS A O 1
ATOM 2556 N N . GLY A 1 331 ? 1.15 -3.631 -18.031 1 90.81 331 GLY A N 1
ATOM 2557 C CA . GLY A 1 331 ? 1.943 -3.762 -19.25 1 90.81 331 GLY A CA 1
ATOM 2558 C C . GLY A 1 331 ? 3.438 -3.779 -18.984 1 90.81 331 GLY A C 1
ATOM 2559 O O . GLY A 1 331 ? 4.23 -4.039 -19.891 1 90.81 331 GLY A O 1
ATOM 2560 N N . ARG A 1 332 ? 3.867 -3.508 -17.688 1 93.75 332 ARG A N 1
ATOM 2561 C CA . ARG A 1 332 ? 5.281 -3.479 -17.328 1 93.75 332 ARG A CA 1
ATOM 2562 C C . ARG A 1 332 ? 5.613 -4.566 -16.312 1 93.75 332 ARG A C 1
ATOM 2564 O O . ARG A 1 332 ? 6.438 -4.359 -15.422 1 93.75 332 ARG A O 1
ATOM 2571 N N . GLY A 1 333 ? 5.016 -5.625 -16.406 1 92.44 333 GLY A N 1
ATOM 2572 C CA . GLY A 1 333 ? 5.145 -6.703 -15.43 1 92.44 333 GLY A CA 1
ATOM 2573 C C . GLY A 1 333 ? 6.555 -7.258 -15.344 1 92.44 333 GLY A C 1
ATOM 2574 O O . GLY A 1 333 ? 6.961 -7.773 -14.297 1 92.44 333 GLY A O 1
ATOM 2575 N N . GLN A 1 334 ? 7.312 -7.145 -16.391 1 88.19 334 GLN A N 1
ATOM 2576 C CA . GLN A 1 334 ? 8.68 -7.652 -16.422 1 88.19 334 GLN A CA 1
ATOM 2577 C C . GLN A 1 334 ? 9.562 -6.914 -15.414 1 88.19 334 GLN A C 1
ATOM 2579 O O . GLN A 1 334 ? 10.625 -7.414 -15.031 1 88.19 334 GLN A O 1
ATOM 2584 N N . LEU A 1 335 ? 9.188 -5.762 -14.961 1 94.62 335 LEU A N 1
ATOM 2585 C CA . LEU A 1 335 ? 9.984 -4.957 -14.039 1 94.62 335 LEU A CA 1
ATOM 2586 C C . LEU A 1 335 ? 9.969 -5.559 -12.641 1 94.62 335 LEU A C 1
ATOM 2588 O O . LEU A 1 335 ? 10.836 -5.258 -11.82 1 94.62 335 LEU A O 1
ATOM 2592 N N . VAL A 1 336 ? 8.992 -6.367 -12.391 1 95.19 336 VAL A N 1
ATOM 2593 C CA . VAL A 1 336 ? 8.914 -6.996 -11.078 1 95.19 336 VAL A CA 1
ATOM 2594 C C . VAL A 1 336 ? 10.117 -7.922 -10.883 1 95.19 336 VAL A C 1
ATOM 2596 O O . VAL A 1 336 ? 10.719 -7.941 -9.805 1 95.19 336 VAL A O 1
ATOM 2599 N N . LYS A 1 337 ? 10.406 -8.648 -11.898 1 90.88 337 LYS A N 1
ATOM 2600 C CA . LYS A 1 337 ? 11.586 -9.508 -11.828 1 90.88 337 LYS A CA 1
ATOM 2601 C C . LYS A 1 337 ? 12.844 -8.688 -11.539 1 90.88 337 LYS A C 1
ATOM 2603 O O . LYS A 1 337 ? 13.656 -9.07 -10.695 1 90.88 337 LYS A O 1
ATOM 2608 N N . LYS A 1 338 ? 12.992 -7.617 -12.234 1 93.31 338 LYS A N 1
ATOM 2609 C CA . LYS A 1 338 ? 14.117 -6.715 -12.016 1 93.31 338 LYS A CA 1
ATOM 2610 C C . LYS A 1 338 ? 14.148 -6.199 -10.586 1 93.31 338 LYS A C 1
ATOM 2612 O O . LYS A 1 338 ? 15.211 -6.109 -9.969 1 93.31 338 LYS A O 1
ATOM 2617 N N . ALA A 1 339 ? 13.039 -5.898 -10.078 1 96 339 ALA A N 1
ATOM 2618 C CA . ALA A 1 339 ? 12.938 -5.391 -8.711 1 96 339 ALA A CA 1
ATOM 2619 C C . ALA A 1 339 ? 13.406 -6.438 -7.707 1 96 339 ALA A C 1
ATOM 2621 O O . ALA A 1 339 ? 14.172 -6.125 -6.789 1 96 339 ALA A O 1
ATOM 2622 N N . VAL A 1 340 ? 12.938 -7.625 -7.875 1 94.31 340 VAL A N 1
ATOM 2623 C CA . VAL A 1 340 ? 13.289 -8.703 -6.957 1 94.31 340 VAL A CA 1
ATOM 2624 C C . VAL A 1 340 ? 14.797 -8.938 -6.988 1 94.31 340 VAL A C 1
ATOM 2626 O O . VAL A 1 340 ? 15.43 -9.125 -5.945 1 94.31 340 VAL A O 1
ATOM 2629 N N . GLU A 1 341 ? 15.344 -8.891 -8.156 1 92.56 341 GLU A N 1
ATOM 2630 C CA . GLU A 1 341 ? 16.781 -9.055 -8.297 1 92.56 341 GLU A CA 1
ATOM 2631 C C . GLU A 1 341 ? 17.547 -7.934 -7.578 1 92.56 341 GLU A C 1
ATOM 2633 O O . GLU A 1 341 ? 18.531 -8.188 -6.879 1 92.56 341 GLU A O 1
ATOM 2638 N N . ARG A 1 342 ? 17.094 -6.777 -7.734 1 95.06 342 ARG A N 1
ATOM 2639 C CA . ARG A 1 342 ? 17.734 -5.629 -7.102 1 95.06 342 ARG A CA 1
ATOM 2640 C C . ARG A 1 342 ? 17.625 -5.707 -5.582 1 95.06 342 ARG A C 1
ATOM 2642 O O . ARG A 1 342 ? 18.562 -5.324 -4.867 1 95.06 342 ARG A O 1
ATOM 2649 N N . MET A 1 343 ? 16.484 -6.152 -5.113 1 94.75 343 MET A N 1
ATOM 2650 C CA . MET A 1 343 ? 16.312 -6.324 -3.674 1 94.75 343 MET A CA 1
ATOM 2651 C C . MET A 1 343 ? 17.375 -7.273 -3.109 1 94.75 343 MET A C 1
ATOM 2653 O O . MET A 1 343 ? 17.922 -7.027 -2.035 1 94.75 343 MET A O 1
ATOM 2657 N N . LYS A 1 344 ? 17.578 -8.32 -3.838 1 91.69 344 LYS A N 1
ATOM 2658 C CA . LYS A 1 344 ? 18.578 -9.305 -3.424 1 91.69 344 LYS A CA 1
ATOM 2659 C C . LYS A 1 344 ? 19.984 -8.703 -3.449 1 91.69 344 LYS A C 1
ATOM 2661 O O . LYS A 1 344 ? 20.75 -8.852 -2.494 1 91.69 344 LYS A O 1
ATOM 2666 N N . GLU A 1 345 ? 20.25 -8.008 -4.492 1 93.5 345 GLU A N 1
ATOM 2667 C CA . GLU A 1 345 ? 21.562 -7.391 -4.676 1 93.5 345 GLU A CA 1
ATOM 2668 C C . GLU A 1 345 ? 21.828 -6.348 -3.596 1 93.5 345 GLU A C 1
ATOM 2670 O O . GLU A 1 345 ? 22.969 -6.215 -3.125 1 93.5 345 GLU A O 1
ATOM 2675 N N . GLU A 1 346 ? 20.828 -5.676 -3.199 1 94.12 346 GLU A N 1
ATOM 2676 C CA . GLU A 1 346 ? 20.984 -4.59 -2.236 1 94.12 346 GLU A CA 1
ATOM 2677 C C . GLU A 1 346 ? 20.812 -5.09 -0.805 1 94.12 346 GLU A C 1
ATOM 2679 O O . GLU A 1 346 ? 20.906 -4.312 0.147 1 94.12 346 GLU A O 1
ATOM 2684 N N . GLY A 1 347 ? 20.516 -6.309 -0.68 1 91.81 347 GLY A N 1
ATOM 2685 C CA . GLY A 1 347 ? 20.391 -6.918 0.636 1 91.81 347 GLY A CA 1
ATOM 2686 C C . GLY A 1 347 ? 19.188 -6.418 1.418 1 91.81 347 GLY A C 1
ATOM 2687 O O . GLY A 1 347 ? 19.281 -6.215 2.633 1 91.81 347 GLY A O 1
ATOM 2688 N N . LYS A 1 348 ? 18.094 -6.137 0.768 1 90.56 348 LYS A N 1
ATOM 2689 C CA . LYS A 1 348 ? 16.906 -5.613 1.442 1 90.56 348 LYS A CA 1
ATOM 2690 C C . LYS A 1 348 ? 16.188 -6.715 2.219 1 90.56 348 LYS A C 1
ATOM 2692 O O . LYS A 1 348 ? 15.586 -6.453 3.26 1 90.56 348 LYS A O 1
ATOM 2697 N N . GLY A 1 349 ? 16.141 -7.887 1.574 1 90.62 349 GLY A N 1
ATOM 2698 C CA . GLY A 1 349 ? 15.492 -9.016 2.221 1 90.62 349 GLY A CA 1
ATOM 2699 C C . GLY A 1 349 ? 13.9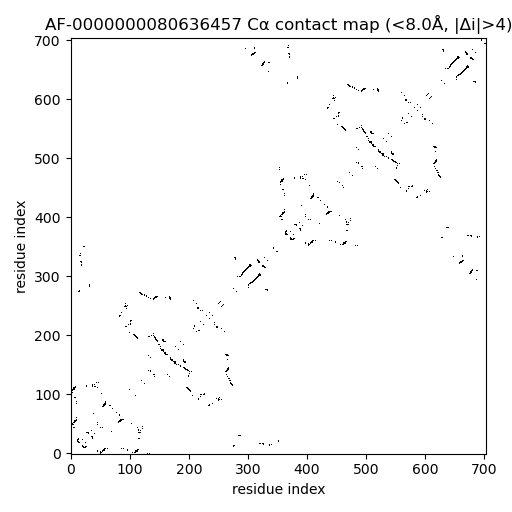84 -9.016 2.051 1 90.62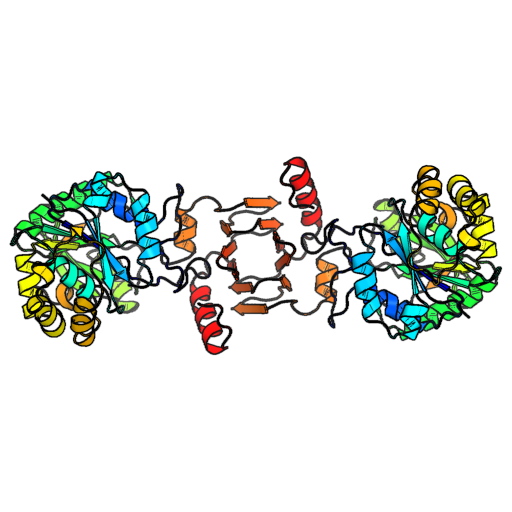 349 GLY A C 1
ATOM 2700 O O . GLY A 1 349 ? 13.273 -9.758 2.727 1 90.62 349 GLY A O 1
ATOM 2701 N N . TRP A 1 350 ? 13.5 -8.18 1.131 1 91.31 350 TRP A N 1
ATOM 2702 C CA . TRP A 1 350 ? 12.055 -8.055 0.943 1 91.31 350 TRP A CA 1
ATOM 2703 C C . TRP A 1 350 ? 11.523 -9.195 0.086 1 91.31 350 TRP A C 1
ATOM 2705 O O . TRP A 1 350 ? 10.312 -9.445 0.059 1 91.31 350 TRP A O 1
ATOM 2715 N N . GLU A 1 351 ? 12.383 -9.883 -0.66 1 86.75 351 GLU A N 1
ATOM 2716 C CA . GLU A 1 351 ? 11.977 -10.883 -1.645 1 86.75 351 GLU A CA 1
ATOM 2717 C C . GLU A 1 351 ? 11.523 -12.172 -0.966 1 86.75 351 GLU A C 1
ATOM 2719 O O . GLU A 1 351 ? 10.898 -13.023 -1.599 1 86.75 351 GLU A O 1
ATOM 2724 N N . GLU A 1 352 ? 11.797 -12.297 0.352 1 81.19 352 GLU A N 1
ATOM 2725 C CA . GLU A 1 352 ? 11.523 -13.539 1.073 1 81.19 352 GLU A CA 1
ATOM 2726 C C . GLU A 1 352 ? 10.094 -13.555 1.616 1 81.19 352 GLU A C 1
ATOM 2728 O O . GLU A 1 352 ? 9.547 -12.508 1.96 1 81.19 352 GLU A O 1
ATOM 2733 N N . MET B 1 1 ? 10.023 42.312 23.688 1 90.62 1 MET B N 1
ATOM 2734 C CA . MET B 1 1 ? 10.164 41.062 24.422 1 90.62 1 MET B CA 1
ATOM 2735 C C . MET B 1 1 ? 8.867 40.25 24.391 1 90.62 1 MET B C 1
ATOM 2737 O O . MET B 1 1 ? 7.781 40.812 24.531 1 90.62 1 MET B O 1
ATOM 2741 N N . VAL B 1 2 ? 8.984 38.969 24.109 1 98 2 VAL B N 1
ATOM 2742 C CA . VAL B 1 2 ? 7.844 38.062 24.094 1 98 2 VAL B CA 1
ATOM 2743 C C . VAL B 1 2 ? 7.633 37.469 25.484 1 98 2 VAL B C 1
ATOM 2745 O O . VAL B 1 2 ? 8.586 37.031 26.125 1 98 2 VAL B O 1
ATOM 2748 N N . ASP B 1 3 ? 6.453 37.562 25.969 1 98.19 3 ASP B N 1
ATOM 2749 C CA . ASP B 1 3 ? 6.18 37 27.281 1 98.19 3 ASP B CA 1
ATOM 2750 C C . ASP B 1 3 ? 5.762 35.531 27.188 1 98.19 3 ASP B C 1
ATOM 2752 O O . ASP B 1 3 ? 6.297 34.688 27.906 1 98.19 3 ASP B O 1
ATOM 2756 N N . VAL B 1 4 ? 4.844 35.25 26.359 1 98.19 4 VAL B N 1
ATOM 2757 C CA . VAL B 1 4 ? 4.352 33.875 26.203 1 98.19 4 VAL B CA 1
ATOM 2758 C C . VAL B 1 4 ? 4.188 33.562 24.719 1 98.19 4 VAL B C 1
ATOM 2760 O O . VAL B 1 4 ? 3.818 34.406 23.922 1 98.19 4 VAL B O 1
ATOM 2763 N N . VAL B 1 5 ? 4.492 32.344 24.312 1 98.81 5 VAL B N 1
ATOM 2764 C CA . VAL B 1 5 ? 4.129 31.828 23 1 98.81 5 VAL B CA 1
ATOM 2765 C C . VAL B 1 5 ? 3.053 30.766 23.141 1 98.81 5 VAL B C 1
ATOM 2767 O O . VAL B 1 5 ? 3.176 29.859 23.969 1 98.81 5 VAL B O 1
ATOM 2770 N N . VAL B 1 6 ? 1.988 30.922 22.422 1 98.75 6 VAL B N 1
ATOM 2771 C CA . VAL B 1 6 ? 0.884 29.969 22.375 1 98.75 6 VAL B CA 1
ATOM 2772 C C . VAL B 1 6 ? 0.96 29.156 21.094 1 98.75 6 VAL B C 1
ATOM 2774 O O . VAL B 1 6 ? 1.046 29.703 20 1 98.75 6 VAL B O 1
ATOM 2777 N N . VAL B 1 7 ? 0.968 27.875 21.188 1 98.69 7 VAL B N 1
ATOM 2778 C CA . VAL B 1 7 ? 0.94 26.984 20.031 1 98.69 7 VAL B CA 1
ATOM 2779 C C . VAL B 1 7 ? -0.413 26.281 19.953 1 98.69 7 VAL B C 1
ATOM 2781 O O . VAL B 1 7 ? -0.767 25.5 20.844 1 98.69 7 VAL B O 1
ATOM 2784 N N . LEU B 1 8 ? -1.123 26.578 18.906 1 98.31 8 LEU B N 1
ATOM 2785 C CA . LEU B 1 8 ? -2.422 25.953 18.688 1 98.31 8 LEU B CA 1
ATOM 2786 C C . LEU B 1 8 ? -2.262 24.578 18.047 1 98.31 8 LEU B C 1
ATOM 2788 O O . LEU B 1 8 ? -1.886 24.469 16.875 1 98.31 8 LEU B O 1
ATOM 2792 N N . ALA B 1 9 ? -2.609 23.531 18.766 1 96.94 9 ALA B N 1
ATOM 2793 C CA . ALA B 1 9 ? -2.375 22.156 18.312 1 96.94 9 ALA B CA 1
ATOM 2794 C C . ALA B 1 9 ? -3.637 21.312 18.438 1 96.94 9 ALA B C 1
ATOM 2796 O O . ALA B 1 9 ? -3.564 20.125 18.781 1 96.94 9 ALA B O 1
ATOM 2797 N N . GLY B 1 10 ? -4.777 21.891 18.219 1 92.19 10 GLY B N 1
ATOM 2798 C CA . GLY B 1 10 ? -6.02 21.156 18.406 1 92.19 10 GLY B CA 1
ATOM 2799 C C . GLY B 1 10 ? -6.645 20.688 17.109 1 92.19 10 GLY B C 1
ATOM 2800 O O . GLY B 1 10 ? -7.613 19.922 17.109 1 92.19 10 GLY B O 1
ATOM 2801 N N . GLY B 1 11 ? -6.117 21.047 15.969 1 85.44 11 GLY B N 1
ATOM 2802 C CA . GLY B 1 11 ? -6.723 20.734 14.68 1 85.44 11 GLY B CA 1
ATOM 2803 C C . GLY B 1 11 ? -6.629 19.266 14.312 1 85.44 11 GLY B C 1
ATOM 2804 O O . GLY B 1 11 ? -5.645 18.594 14.641 1 85.44 11 GLY B O 1
ATOM 2805 N N . LYS B 1 12 ? -7.703 18.766 13.641 1 78.06 12 LYS B N 1
ATOM 2806 C CA . LYS B 1 12 ? -7.734 17.375 13.219 1 78.06 12 LYS B CA 1
ATOM 2807 C C . LYS B 1 12 ? -6.891 17.156 11.961 1 78.06 12 LYS B C 1
ATOM 2809 O O . LYS B 1 12 ? -6.16 16.172 11.859 1 78.06 12 LYS B O 1
ATOM 2814 N N . GLY B 1 13 ? -6.957 18.203 11.055 1 79.5 13 GLY B N 1
ATOM 2815 C CA . GLY B 1 13 ? -6.125 18.172 9.867 1 79.5 13 GLY B CA 1
ATOM 2816 C C . GLY B 1 13 ? -6.25 16.875 9.094 1 79.5 13 GLY B C 1
ATOM 2817 O O . GLY B 1 13 ? -5.258 16.172 8.875 1 79.5 13 GLY B O 1
ATOM 2818 N N . THR B 1 14 ? -7.324 16.516 8.484 1 78.75 14 THR B N 1
ATOM 2819 C CA . THR B 1 14 ? -7.586 15.195 7.926 1 78.75 14 THR B CA 1
ATOM 2820 C C . THR B 1 14 ? -7.336 15.188 6.418 1 78.75 14 THR B C 1
ATOM 2822 O O . THR B 1 14 ? -7.543 14.172 5.754 1 78.75 14 THR B O 1
ATOM 2825 N N . ARG B 1 15 ? -6.832 16.234 5.809 1 85.31 15 ARG B N 1
ATOM 2826 C CA . ARG B 1 15 ? -6.742 16.406 4.363 1 85.31 15 ARG B CA 1
ATOM 2827 C C . ARG B 1 15 ? -5.629 15.539 3.779 1 85.31 15 ARG B C 1
ATOM 2829 O O . ARG B 1 15 ? -5.566 15.336 2.564 1 85.31 15 ARG B O 1
ATOM 2836 N N . LEU B 1 16 ? -4.758 15.023 4.684 1 94 16 LEU B N 1
ATOM 2837 C CA . LEU B 1 16 ? -3.652 14.195 4.219 1 94 16 LEU B CA 1
ATOM 2838 C C . LEU B 1 16 ? -3.924 12.719 4.5 1 94 16 LEU B C 1
ATOM 2840 O O . LEU B 1 16 ? -2.992 11.953 4.738 1 94 16 LEU B O 1
ATOM 2844 N N . TRP B 1 17 ? -5.18 12.445 4.523 1 95.25 17 TRP B N 1
ATOM 2845 C CA . TRP B 1 17 ? -5.512 11.031 4.648 1 95.25 17 TRP B CA 1
ATOM 2846 C C . TRP B 1 17 ? -4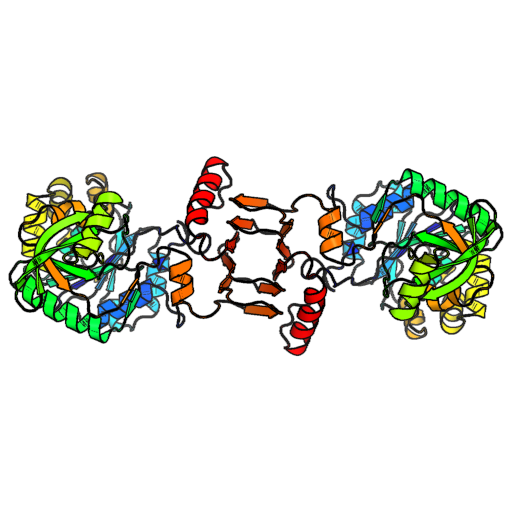.727 10.195 3.645 1 95.25 17 TRP B C 1
ATOM 2848 O O . TRP B 1 17 ? -4.527 10.609 2.5 1 95.25 17 TRP B O 1
ATOM 2858 N N . PRO B 1 18 ? -4.242 9.031 4.02 1 96.69 18 PRO B N 1
ATOM 2859 C CA . PRO B 1 18 ? -4.422 8.375 5.32 1 96.69 18 PRO B CA 1
ATOM 2860 C C . PRO B 1 18 ? -3.328 8.75 6.32 1 96.69 18 PRO B C 1
ATOM 2862 O O . PRO B 1 18 ? -3.326 8.258 7.449 1 96.69 18 PRO B O 1
ATOM 2865 N N . ALA B 1 19 ? -2.408 9.625 5.895 1 94 19 ALA B N 1
ATOM 2866 C CA . ALA B 1 19 ? -1.318 10.008 6.793 1 94 19 ALA B CA 1
ATOM 2867 C C . ALA B 1 19 ? -1.847 10.766 8 1 94 19 ALA B C 1
ATOM 2869 O O . ALA B 1 19 ? -1.312 10.641 9.109 1 94 19 ALA B O 1
ATOM 2870 N N . SER B 1 20 ? -2.852 11.492 7.762 1 93.19 20 SER B N 1
ATOM 2871 C CA . SER B 1 20 ? -3.504 12.203 8.859 1 93.19 20 SER B CA 1
ATOM 2872 C C . SER B 1 20 ? -4.969 11.797 8.977 1 93.19 20 SER B C 1
ATOM 2874 O O . SER B 1 20 ? -5.66 11.641 7.969 1 93.19 20 SER B O 1
ATOM 2876 N N . THR B 1 21 ? -5.402 11.523 10.141 1 91.5 21 THR B N 1
ATOM 2877 C CA . THR B 1 21 ? -6.773 11.211 10.523 1 91.5 21 THR B CA 1
ATOM 2878 C C . THR B 1 21 ? -7.16 11.938 11.805 1 91.5 21 THR B C 1
ATOM 2880 O O . THR B 1 21 ? -6.344 12.656 12.383 1 91.5 21 THR B O 1
ATOM 2883 N N . GLU B 1 22 ? -8.414 11.805 12.172 1 87.06 22 GLU B N 1
ATOM 2884 C CA . GLU B 1 22 ? -8.812 12.398 13.445 1 87.06 22 GLU B CA 1
ATOM 2885 C C . GLU B 1 22 ? -8.016 11.812 14.602 1 87.06 22 GLU B C 1
ATOM 2887 O O . GLU B 1 22 ? -7.699 12.516 15.562 1 87.06 22 GLU B O 1
ATOM 2892 N N . ALA B 1 23 ? -7.73 10.586 14.492 1 88.88 23 ALA B N 1
ATOM 2893 C CA . ALA B 1 23 ? -6.977 9.906 15.539 1 88.88 23 ALA B CA 1
ATOM 2894 C C . ALA B 1 23 ? -5.496 10.273 15.477 1 88.88 23 ALA B C 1
ATOM 2896 O O . ALA B 1 23 ? -4.797 10.242 16.484 1 88.88 23 ALA B O 1
ATOM 2897 N N . HIS B 1 24 ? -5.094 10.633 14.336 1 90.56 24 HIS B N 1
ATOM 2898 C CA . HIS B 1 24 ? -3.703 11.008 14.102 1 90.56 24 HIS B CA 1
ATOM 2899 C C . HIS B 1 24 ? -3.605 12.305 13.312 1 90.56 24 HIS B C 1
ATOM 2901 O O . HIS B 1 24 ? -3.264 12.289 12.125 1 90.56 24 HIS B O 1
ATOM 2907 N N . PRO B 1 25 ? -3.732 13.367 14.031 1 92.81 25 PRO B N 1
ATOM 2908 C CA . PRO B 1 25 ? -3.828 14.656 13.344 1 92.81 25 PRO B CA 1
ATOM 2909 C C . PRO B 1 25 ? -2.514 15.078 12.695 1 92.81 25 PRO B C 1
ATOM 2911 O O . PRO B 1 25 ? -1.455 14.539 13.031 1 92.81 25 PRO B O 1
ATOM 2914 N N . LYS B 1 26 ? -2.566 15.992 11.82 1 93.31 26 LYS B N 1
ATOM 2915 C CA . LYS B 1 26 ? -1.483 16.406 10.93 1 93.31 26 LYS B CA 1
ATOM 2916 C C . LYS B 1 26 ? -0.303 16.953 11.727 1 93.31 26 LYS B C 1
ATOM 2918 O O . LYS B 1 26 ? 0.847 16.844 11.289 1 93.31 26 LYS B O 1
ATOM 2923 N N . GLN B 1 27 ? -0.555 17.578 12.891 1 94.94 27 GLN B N 1
ATOM 2924 C CA . GLN B 1 27 ? 0.522 18.219 13.641 1 94.94 27 GLN B CA 1
ATOM 2925 C C . GLN B 1 27 ? 1.54 17.188 14.125 1 94.94 27 GLN B C 1
ATOM 2927 O O . GLN B 1 27 ? 2.643 17.547 14.539 1 94.94 27 GLN B O 1
ATOM 2932 N N . PHE B 1 28 ? 1.173 15.914 14.055 1 94.06 28 PHE B N 1
ATOM 2933 C CA . PHE B 1 28 ? 2.084 14.875 14.516 1 94.06 28 PHE B CA 1
ATOM 2934 C C . PHE B 1 28 ? 2.785 14.211 13.336 1 94.06 28 PHE B C 1
ATOM 2936 O O . PHE B 1 28 ? 3.572 13.273 13.523 1 94.06 28 PHE B O 1
ATOM 2943 N N . LEU B 1 29 ? 2.543 14.648 12.156 1 92.56 29 LEU B N 1
ATOM 2944 C CA . LEU B 1 29 ? 3.213 14.117 10.977 1 92.56 29 LEU B CA 1
ATOM 2945 C C . LEU B 1 29 ? 4.664 14.578 10.922 1 92.56 29 LEU B C 1
ATOM 2947 O O . LEU B 1 29 ? 4.973 15.719 11.273 1 92.56 29 LEU B O 1
ATOM 2951 N N . THR B 1 30 ? 5.465 13.703 10.391 1 90.94 30 THR B N 1
ATOM 2952 C CA . THR B 1 30 ? 6.891 13.977 10.258 1 90.94 30 THR B CA 1
ATOM 2953 C C . THR B 1 30 ? 7.18 14.727 8.961 1 90.94 30 THR B C 1
ATOM 2955 O O . THR B 1 30 ? 6.586 14.43 7.922 1 90.94 30 THR B O 1
ATOM 2958 N N . VAL B 1 31 ? 8.039 15.68 9.062 1 87.62 31 VAL B N 1
ATOM 2959 C CA . VAL B 1 31 ? 8.469 16.438 7.887 1 87.62 31 VAL B CA 1
ATOM 2960 C C . VAL B 1 31 ? 9.961 16.188 7.641 1 87.62 31 VAL B C 1
ATOM 2962 O O . VAL B 1 31 ? 10.57 15.328 8.281 1 87.62 31 VAL B O 1
ATOM 2965 N N . GLU B 1 32 ? 10.5 16.891 6.664 1 79.62 32 GLU B N 1
ATOM 2966 C CA . GLU B 1 32 ? 11.914 16.734 6.34 1 79.62 32 GLU B CA 1
ATOM 2967 C C . GLU B 1 32 ? 12.789 16.906 7.582 1 79.62 32 GLU B C 1
ATOM 2969 O O . GLU B 1 32 ? 12.539 17.781 8.406 1 79.62 32 GLU B O 1
ATOM 2974 N N . GLY B 1 33 ? 13.734 15.992 7.855 1 79 33 GLY B N 1
ATOM 2975 C CA . GLY B 1 33 ? 14.617 16.078 9.008 1 79 33 GLY B CA 1
ATOM 2976 C C . GLY B 1 33 ? 14.188 15.18 10.156 1 79 33 GLY B C 1
ATOM 2977 O O . GLY B 1 33 ? 14.906 15.039 11.148 1 79 33 GLY B O 1
ATOM 2978 N N . GLY B 1 34 ? 12.93 14.695 10.102 1 85.31 34 GLY B N 1
ATOM 2979 C CA . GLY B 1 34 ? 12.516 13.68 11.055 1 85.31 34 GLY B CA 1
ATOM 2980 C C . GLY B 1 34 ? 11.664 14.242 12.18 1 85.31 34 GLY B C 1
ATOM 2981 O O . GLY B 1 34 ? 11.156 13.484 13.016 1 85.31 34 GLY B O 1
ATOM 2982 N N . ARG B 1 35 ? 11.484 15.539 12.266 1 90.31 35 ARG B N 1
ATOM 2983 C CA . ARG B 1 35 ? 10.664 16.141 13.305 1 90.31 35 ARG B CA 1
ATOM 2984 C C . ARG B 1 35 ? 9.203 16.203 12.891 1 90.31 35 ARG B C 1
ATOM 2986 O O . ARG B 1 35 ? 8.891 16.281 11.695 1 90.31 35 ARG B O 1
ATOM 2993 N N . THR B 1 36 ? 8.344 16.188 13.891 1 93.56 36 THR B N 1
ATOM 2994 C CA . THR B 1 36 ? 6.926 16.406 13.617 1 93.56 36 THR B CA 1
ATOM 2995 C C . THR B 1 36 ? 6.633 17.891 13.406 1 93.56 36 THR B C 1
ATOM 2997 O O . THR B 1 36 ? 7.453 18.734 13.75 1 93.56 36 THR B O 1
ATOM 3000 N N . LEU B 1 37 ? 5.52 18.156 12.82 1 94.88 37 LEU B N 1
ATOM 3001 C CA . LEU B 1 37 ? 5.109 19.531 12.641 1 94.88 37 LEU B CA 1
ATOM 3002 C C . LEU B 1 37 ? 5 20.25 13.984 1 94.88 37 LEU B C 1
ATOM 3004 O O . LEU B 1 37 ? 5.379 21.422 14.109 1 94.88 37 LEU B O 1
ATOM 3008 N N . LEU B 1 38 ? 4.512 19.594 15 1 97 38 LEU B N 1
ATOM 3009 C CA . LEU B 1 38 ? 4.426 20.172 16.328 1 97 38 LEU B CA 1
ATOM 3010 C C . LEU B 1 38 ? 5.816 20.484 16.875 1 97 38 LEU B C 1
ATOM 3012 O O . LEU B 1 38 ? 6.031 21.531 17.484 1 97 38 LEU B O 1
ATOM 3016 N N . GLU B 1 39 ? 6.723 19.578 16.688 1 95.81 39 GLU B N 1
ATOM 3017 C CA . GLU B 1 39 ? 8.102 19.828 17.094 1 95.81 39 GLU B CA 1
ATOM 3018 C C . GLU B 1 39 ? 8.672 21.062 16.406 1 95.81 39 GLU B C 1
ATOM 3020 O O . GLU B 1 39 ? 9.359 21.875 17.047 1 95.81 39 GLU B O 1
ATOM 3025 N N . GLU B 1 40 ? 8.375 21.172 15.156 1 95 40 GLU B N 1
ATOM 3026 C CA . GLU B 1 40 ? 8.812 22.344 14.406 1 95 40 GLU B CA 1
ATOM 3027 C C . GLU B 1 40 ? 8.234 23.625 15.008 1 95 40 GLU B C 1
ATOM 3029 O O . GLU B 1 40 ? 8.922 24.641 15.102 1 95 40 GLU B O 1
ATOM 3034 N N . ALA B 1 41 ? 7.027 23.578 15.359 1 97.31 41 ALA B N 1
ATOM 3035 C CA . ALA B 1 41 ? 6.367 24.734 15.961 1 97.31 41 ALA B CA 1
ATOM 3036 C C . ALA B 1 41 ? 6.988 25.078 17.312 1 97.31 41 ALA B C 1
ATOM 3038 O O . ALA B 1 41 ? 7.152 26.25 17.656 1 97.31 41 ALA B O 1
ATOM 3039 N N . LEU B 1 42 ? 7.328 24.062 18.062 1 97.69 42 LEU B N 1
ATOM 3040 C CA . LEU B 1 42 ? 7.941 24.281 19.359 1 97.69 42 LEU B CA 1
ATOM 3041 C C . LEU B 1 42 ? 9.336 24.875 19.219 1 97.69 42 LEU B C 1
ATOM 3043 O O . LEU B 1 42 ? 9.75 25.703 20.031 1 97.69 42 LEU B O 1
ATOM 3047 N N . LEU B 1 43 ? 9.984 24.422 18.234 1 96 43 LEU B N 1
ATOM 3048 C CA . LEU B 1 43 ? 11.281 25.031 17.938 1 96 43 LEU B CA 1
ATOM 3049 C C . LEU B 1 43 ? 11.133 26.516 17.641 1 96 43 LEU B C 1
ATOM 3051 O O . LEU B 1 43 ? 11.914 27.344 18.109 1 96 43 LEU B O 1
ATOM 3055 N N . ARG B 1 44 ? 10.18 26.828 16.844 1 97.44 44 ARG B N 1
ATOM 3056 C CA . ARG B 1 44 ? 9.906 28.219 16.547 1 97.44 44 ARG B CA 1
ATOM 3057 C C . ARG B 1 44 ? 9.547 29 17.812 1 97.44 44 ARG B C 1
ATOM 3059 O O . ARG B 1 44 ? 10.016 30.125 18.016 1 97.44 44 ARG B O 1
ATOM 3066 N N . ALA B 1 45 ? 8.742 28.406 18.609 1 98.56 45 ALA B N 1
ATOM 3067 C CA . ALA B 1 45 ? 8.289 29.047 19.828 1 98.56 45 ALA B CA 1
ATOM 3068 C C . ALA B 1 45 ? 9.461 29.375 20.75 1 98.56 45 ALA B C 1
ATOM 3070 O O . ALA B 1 45 ? 9.594 30.516 21.219 1 98.56 45 ALA B O 1
ATOM 3071 N N . TRP B 1 46 ? 10.305 28.469 20.922 1 98.06 46 TRP B N 1
ATOM 3072 C CA . TRP B 1 46 ? 11.383 28.641 21.891 1 98.06 46 TRP B CA 1
ATOM 3073 C C . TRP B 1 46 ? 12.484 29.531 21.312 1 98.06 46 TRP B C 1
ATOM 3075 O O . TRP B 1 46 ? 13.273 30.109 22.062 1 98.06 46 TRP B O 1
ATOM 3085 N N . ALA B 1 47 ? 12.57 29.594 20.016 1 98 47 ALA B N 1
ATOM 3086 C CA . ALA B 1 47 ? 13.523 30.5 19.391 1 98 47 ALA B CA 1
ATOM 3087 C C . ALA B 1 47 ? 13.219 31.953 19.75 1 98 47 ALA B C 1
ATOM 3089 O O . ALA B 1 47 ? 14.086 32.812 19.656 1 98 47 ALA B O 1
ATOM 3090 N N . LEU B 1 48 ? 12.023 32.25 20.219 1 98.56 48 LEU B N 1
ATOM 3091 C CA . LEU B 1 48 ? 11.609 33.594 20.562 1 98.56 48 LEU B CA 1
ATOM 3092 C C . LEU B 1 48 ? 11.977 33.906 22.016 1 98.56 48 LEU B C 1
ATOM 3094 O O . LEU B 1 48 ? 11.773 35.031 22.469 1 98.56 48 LEU B O 1
ATOM 3098 N N . ALA B 1 49 ? 12.398 33 22.75 1 97.62 49 ALA B N 1
ATOM 3099 C CA . ALA B 1 49 ? 12.859 33.125 24.125 1 97.62 49 ALA B CA 1
ATOM 3100 C C . ALA B 1 49 ? 11.781 33.781 25 1 97.62 49 ALA B C 1
ATOM 3102 O O . ALA B 1 49 ? 12.023 34.781 25.656 1 97.62 49 ALA B O 1
ATOM 3103 N N . PRO B 1 50 ? 10.648 33.156 25.062 1 98.38 50 PRO B N 1
ATOM 3104 C CA . PRO B 1 50 ? 9.555 33.719 25.859 1 98.38 50 PRO B CA 1
ATOM 3105 C C . PRO B 1 50 ? 9.867 33.781 27.359 1 98.38 50 PRO B C 1
ATOM 3107 O O . PRO B 1 50 ? 10.352 32.781 27.906 1 98.38 50 PRO B O 1
ATOM 3110 N N . ARG B 1 51 ? 9.43 34.844 27.984 1 97.31 51 ARG B N 1
ATOM 3111 C CA . ARG B 1 51 ? 9.758 35.094 29.391 1 97.31 51 ARG B CA 1
ATOM 3112 C C . ARG B 1 51 ? 8.961 34.156 30.297 1 97.31 51 ARG B C 1
ATOM 3114 O O . ARG B 1 51 ? 9.477 33.656 31.297 1 97.31 51 ARG B O 1
ATOM 3121 N N . GLU B 1 52 ? 7.68 33.938 30.031 1 96.06 52 GLU B N 1
ATOM 3122 C CA . GLU B 1 52 ? 6.805 33.125 30.875 1 96.06 52 GLU B CA 1
ATOM 3123 C C . GLU B 1 52 ? 6.668 31.719 30.344 1 96.06 52 GLU B C 1
ATOM 3125 O O . GLU B 1 52 ? 6.004 30.875 30.953 1 96.06 52 GLU B O 1
ATOM 3130 N N . GLY B 1 53 ? 7.273 31.438 29.172 1 96.94 53 GLY B N 1
ATOM 3131 C CA . GLY B 1 53 ? 7.258 30.078 28.656 1 96.94 53 GLY B CA 1
ATOM 3132 C C . GLY B 1 53 ? 6.312 29.906 27.469 1 96.94 53 GLY B C 1
ATOM 3133 O O . GLY B 1 53 ? 5.973 30.875 26.797 1 96.94 53 GLY B O 1
ATOM 3134 N N . VAL B 1 54 ? 5.977 28.609 27.188 1 97.88 54 VAL B N 1
ATOM 3135 C CA . VAL B 1 54 ? 5.148 28.234 26.047 1 97.88 54 VAL B CA 1
ATOM 3136 C C . VAL B 1 54 ? 3.883 27.531 26.531 1 97.88 54 VAL B C 1
ATOM 3138 O O . VAL B 1 54 ? 3.926 26.75 27.484 1 97.88 54 VAL B O 1
ATOM 3141 N N . ILE B 1 55 ? 2.727 27.859 25.984 1 97.38 55 ILE B N 1
ATOM 3142 C CA . ILE B 1 55 ? 1.465 27.172 26.234 1 97.38 55 ILE B CA 1
ATOM 3143 C C . ILE B 1 55 ? 1.007 26.453 24.969 1 97.38 55 ILE B C 1
ATOM 3145 O O . ILE B 1 55 ? 0.802 27.078 23.938 1 97.38 55 ILE B O 1
ATOM 3149 N N . VAL B 1 56 ? 0.925 25.172 25.031 1 98 56 VAL B N 1
ATOM 3150 C CA . VAL B 1 56 ? 0.394 24.375 23.938 1 98 56 VAL B CA 1
ATOM 3151 C C . VAL B 1 56 ? -1.067 24.031 24.203 1 98 56 VAL B C 1
ATOM 3153 O O . VAL B 1 56 ? -1.377 23.359 25.188 1 98 56 VAL B O 1
ATOM 3156 N N . VAL B 1 57 ? -1.925 24.516 23.344 1 97.69 57 VAL B N 1
ATOM 3157 C CA . VAL B 1 57 ? -3.344 24.203 23.484 1 97.69 57 VAL B CA 1
ATOM 3158 C C . VAL B 1 57 ? -3.721 23.094 22.5 1 97.69 57 VAL B C 1
ATOM 3160 O O . VAL B 1 57 ? -3.646 23.297 21.281 1 97.69 57 VAL B O 1
ATOM 3163 N N . THR B 1 58 ? -4.09 21.984 22.984 1 96.94 58 THR B N 1
ATOM 3164 C CA . THR B 1 58 ? -4.426 20.812 22.188 1 96.94 58 THR B CA 1
ATOM 3165 C C . THR B 1 58 ? -5.738 20.188 22.656 1 96.94 58 THR B C 1
ATOM 3167 O O . THR B 1 58 ? -6.391 20.719 23.562 1 96.94 58 THR B O 1
ATOM 3170 N N . GLY B 1 59 ? -6.234 19.25 21.922 1 95.19 59 GLY B N 1
ATOM 3171 C CA . GLY B 1 59 ? -7.371 18.5 22.422 1 95.19 59 GLY B CA 1
ATOM 3172 C C . GLY B 1 59 ? -7.004 17.531 23.531 1 95.19 59 GLY B C 1
ATOM 3173 O O . GLY B 1 59 ? -5.91 16.969 23.531 1 95.19 59 GLY B O 1
ATOM 3174 N N . ASP B 1 60 ? -7.953 17.391 24.406 1 94.62 60 ASP B N 1
ATOM 3175 C CA . ASP B 1 60 ? -7.727 16.469 25.516 1 94.62 60 ASP B CA 1
ATOM 3176 C C . ASP B 1 60 ? -7.297 15.094 25.016 1 94.62 60 ASP B C 1
ATOM 3178 O O . ASP B 1 60 ? -6.449 14.438 25.625 1 94.62 60 ASP B O 1
ATOM 3182 N N . ARG B 1 61 ? -7.801 14.664 23.953 1 92.81 61 ARG B N 1
ATOM 3183 C CA . ARG B 1 61 ? -7.516 13.352 23.391 1 92.81 61 ARG B CA 1
ATOM 3184 C C . ARG B 1 61 ? -6.09 13.281 22.844 1 92.81 61 ARG B C 1
ATOM 3186 O O . ARG B 1 61 ? -5.559 12.195 22.625 1 92.81 61 ARG B O 1
ATOM 3193 N N . TYR B 1 62 ? -5.438 14.398 22.625 1 94.94 62 TYR B N 1
ATOM 3194 C CA . TYR B 1 62 ? -4.102 14.414 22.047 1 94.94 62 TYR B CA 1
ATOM 3195 C C . TYR B 1 62 ? -3.043 14.719 23.094 1 94.94 62 TYR B C 1
ATOM 3197 O O . TYR B 1 62 ? -1.877 14.945 22.766 1 94.94 62 TYR B O 1
ATOM 3205 N N . LEU B 1 63 ? -3.391 14.75 24.359 1 95.12 63 LEU B N 1
ATOM 3206 C CA . LEU B 1 63 ? -2.484 15.156 25.422 1 95.12 63 LEU B CA 1
ATOM 3207 C C . LEU B 1 63 ? -1.279 14.219 25.5 1 95.12 63 LEU B C 1
ATOM 3209 O O . LEU B 1 63 ? -0.139 14.68 25.594 1 95.12 63 LEU B O 1
ATOM 3213 N N . GLU B 1 64 ? -1.591 12.953 25.406 1 94.69 64 GLU B N 1
ATOM 3214 C CA . GLU B 1 64 ? -0.503 11.984 25.516 1 94.69 64 GLU B CA 1
ATOM 3215 C C . GLU B 1 64 ? 0.495 12.156 24.375 1 94.69 64 GLU B C 1
ATOM 3217 O O . GLU B 1 64 ? 1.706 12.195 24.594 1 94.69 64 GLU B O 1
ATOM 3222 N N . ALA B 1 65 ? -0.018 12.242 23.172 1 94.44 65 ALA B N 1
ATOM 3223 C CA . ALA B 1 65 ? 0.844 12.43 22.016 1 94.44 65 ALA B CA 1
ATOM 3224 C C . ALA B 1 65 ? 1.624 13.734 22.109 1 94.44 65 ALA B C 1
ATOM 3226 O O . ALA B 1 65 ? 2.799 13.789 21.734 1 94.44 65 ALA B O 1
ATOM 3227 N N . SER B 1 66 ? 1.011 14.773 22.562 1 96.19 66 SER B N 1
ATOM 3228 C CA . SER B 1 66 ? 1.663 16.062 22.734 1 96.19 66 SER B CA 1
ATOM 3229 C C . SER B 1 66 ? 2.771 16 23.781 1 96.19 66 SER B C 1
ATOM 3231 O O . SER B 1 66 ? 3.836 16.594 23.594 1 96.19 66 SER B O 1
ATOM 3233 N N . GLN B 1 67 ? 2.484 15.266 24.797 1 95.06 67 GLN B N 1
ATOM 3234 C CA . GLN B 1 67 ? 3.48 15.086 25.844 1 95.06 67 GLN B CA 1
ATOM 3235 C C . GLN B 1 67 ? 4.707 14.344 25.328 1 95.06 67 GLN B C 1
ATOM 3237 O O . GLN B 1 67 ? 5.836 14.656 25.703 1 95.06 67 GLN B O 1
ATOM 3242 N N . GLU B 1 68 ? 4.441 13.406 24.562 1 94.75 68 GLU B N 1
ATOM 3243 C CA . GLU B 1 68 ? 5.547 12.672 23.953 1 94.75 68 GLU B CA 1
ATOM 3244 C C . GLU B 1 68 ? 6.445 13.594 23.141 1 94.75 68 GLU B C 1
ATOM 3246 O O . GLU B 1 68 ? 7.672 13.5 23.219 1 94.75 68 GLU B O 1
ATOM 3251 N N . VAL B 1 69 ? 5.875 14.422 22.375 1 94.5 69 VAL B N 1
ATOM 3252 C CA . VAL B 1 69 ? 6.625 15.367 21.578 1 94.5 69 VAL B CA 1
ATOM 3253 C C . VAL B 1 69 ? 7.418 16.312 22.484 1 94.5 69 VAL B C 1
ATOM 3255 O O . VAL B 1 69 ? 8.586 16.609 22.219 1 94.5 69 VAL B O 1
ATOM 3258 N N . MET B 1 70 ? 6.859 16.734 23.531 1 93.44 70 MET B N 1
ATOM 3259 C CA . MET B 1 70 ? 7.492 17.656 24.469 1 93.44 70 MET B CA 1
ATOM 3260 C C . MET B 1 70 ? 8.68 16.984 25.172 1 93.44 70 MET B C 1
ATOM 3262 O O . MET B 1 70 ? 9.594 17.672 25.625 1 93.44 70 MET B O 1
ATOM 3266 N N . GLY B 1 71 ? 8.508 15.688 25.234 1 91.75 71 GLY B N 1
ATOM 3267 C CA . GLY B 1 71 ? 9.57 14.938 25.875 1 91.75 71 GLY B CA 1
ATOM 3268 C C . GLY B 1 71 ? 10.914 15.102 25.203 1 91.75 71 GLY B C 1
ATOM 3269 O O . GLY B 1 71 ? 11.961 14.891 25.812 1 91.75 71 GLY B O 1
ATOM 3270 N N . ALA B 1 72 ? 10.891 15.547 24.016 1 88.62 72 ALA B N 1
ATOM 3271 C CA . ALA B 1 72 ? 12.125 15.703 23.25 1 88.62 72 ALA B CA 1
ATOM 3272 C C . ALA B 1 72 ? 12.773 17.062 23.531 1 88.62 72 ALA B C 1
ATOM 3274 O O . ALA B 1 72 ? 13.93 17.281 23.156 1 88.62 72 ALA B O 1
ATOM 3275 N N . LEU B 1 73 ? 12.125 17.938 24.219 1 92.56 73 LEU B N 1
ATOM 3276 C CA . LEU B 1 73 ? 12.648 19.266 24.562 1 92.56 73 LEU B CA 1
ATOM 3277 C C . LEU B 1 73 ? 13.656 19.172 25.703 1 92.56 73 LEU B C 1
ATOM 3279 O O . LEU B 1 73 ? 13.594 18.25 26.516 1 92.56 73 LEU B O 1
ATOM 3283 N N . PRO B 1 74 ? 14.531 20.125 25.734 1 94.5 74 PRO B N 1
ATOM 3284 C CA . PRO B 1 74 ? 15.359 20.234 26.938 1 94.5 74 PRO B CA 1
ATOM 3285 C C . PRO B 1 74 ? 14.539 20.359 28.219 1 94.5 74 PRO B C 1
ATOM 3287 O O . PRO B 1 74 ? 13.461 20.953 28.203 1 94.5 74 PRO B O 1
ATOM 3290 N N . ARG B 1 75 ? 15.078 19.906 29.281 1 93.94 75 ARG B N 1
ATOM 3291 C CA . ARG B 1 75 ? 14.367 19.828 30.547 1 93.94 75 ARG B CA 1
ATOM 3292 C C . ARG B 1 75 ? 13.812 21.188 30.953 1 93.94 75 ARG B C 1
ATOM 3294 O O . ARG B 1 75 ? 12.672 21.281 31.406 1 93.94 75 ARG B O 1
ATOM 3301 N N . GLU B 1 76 ? 14.586 22.188 30.812 1 94.75 76 GLU B N 1
ATOM 3302 C CA . GLU B 1 76 ? 14.156 23.531 31.188 1 94.75 76 GLU B CA 1
ATOM 3303 C C . GLU B 1 76 ? 12.977 24 30.344 1 94.75 76 GLU B C 1
ATOM 3305 O O . GLU B 1 76 ? 12.062 24.641 30.859 1 94.75 76 GLU B O 1
ATOM 3310 N N . GLN B 1 77 ? 13.008 23.656 29.094 1 95.62 77 GLN B N 1
ATOM 3311 C CA . GLN B 1 77 ? 11.922 24.016 28.188 1 95.62 77 GLN B CA 1
ATOM 3312 C C . GLN B 1 77 ? 10.672 23.172 28.484 1 95.62 77 GLN B C 1
ATOM 3314 O O . GLN B 1 77 ? 9.547 23.672 28.375 1 95.62 77 GLN B O 1
ATOM 3319 N N . GLN B 1 78 ? 10.875 22 28.828 1 94 78 GLN B N 1
ATOM 3320 C CA . GLN B 1 78 ? 9.758 21.141 29.219 1 94 78 GLN B CA 1
ATOM 3321 C C . GLN B 1 78 ? 9.016 21.703 30.422 1 94 78 GLN B C 1
ATOM 3323 O O . GLN B 1 78 ? 7.785 21.781 30.422 1 94 78 GLN B O 1
ATOM 3328 N N . ALA B 1 79 ? 9.859 22.125 31.359 1 92.69 79 ALA B N 1
ATOM 3329 C CA . ALA B 1 79 ? 9.289 22.641 32.594 1 92.69 79 ALA B CA 1
ATOM 3330 C C . ALA B 1 79 ? 8.547 23.953 32.375 1 92.69 79 ALA B C 1
ATOM 3332 O O . ALA B 1 79 ? 7.602 24.281 33.094 1 92.69 79 ALA B O 1
ATOM 3333 N N . ALA B 1 80 ? 8.945 24.625 31.344 1 95 80 ALA B N 1
ATOM 3334 C CA . ALA B 1 80 ? 8.359 25.938 31.062 1 95 80 ALA B CA 1
ATOM 3335 C C . ALA B 1 80 ? 7.316 25.844 29.953 1 95 80 ALA B C 1
ATOM 3337 O O . ALA B 1 80 ? 6.895 26.859 29.406 1 95 80 ALA B O 1
ATOM 3338 N N . THR B 1 81 ? 6.922 24.594 29.594 1 96.31 81 THR B N 1
ATOM 3339 C CA . THR B 1 81 ? 5.855 24.375 28.625 1 96.31 81 THR B CA 1
ATOM 3340 C C . THR B 1 81 ? 4.613 23.812 29.312 1 96.31 81 THR B C 1
ATOM 3342 O O . THR B 1 81 ? 4.688 22.781 29.984 1 96.31 81 THR B O 1
ATOM 3345 N N . VAL B 1 82 ? 3.539 24.5 29.125 1 94.88 82 VAL B N 1
ATOM 3346 C CA . VAL B 1 82 ? 2.273 24.078 29.703 1 94.88 82 VAL B CA 1
ATOM 3347 C C . VAL B 1 82 ? 1.368 23.5 28.625 1 94.88 82 VAL B C 1
ATOM 3349 O O . VAL B 1 82 ? 1.22 24.094 27.547 1 94.88 82 VAL B O 1
ATOM 3352 N N . LEU B 1 83 ? 0.797 22.344 28.938 1 95.5 83 LEU B N 1
ATOM 3353 C CA . LEU B 1 83 ? -0.18 21.734 28.031 1 95.5 83 LEU B CA 1
ATOM 3354 C C . LEU B 1 83 ? -1.603 22.016 28.5 1 95.5 83 LEU B C 1
ATOM 3356 O O . LEU B 1 83 ? -1.895 21.922 29.703 1 95.5 83 LEU B O 1
ATOM 3360 N N . VAL B 1 84 ? -2.369 22.453 27.609 1 95.94 84 VAL B N 1
ATOM 3361 C CA . VAL B 1 84 ? -3.801 22.625 27.859 1 95.94 84 VAL B CA 1
ATOM 3362 C C . VAL B 1 84 ? -4.582 21.609 27.016 1 95.94 84 VAL B C 1
ATOM 3364 O O . VAL B 1 84 ? -4.41 21.547 25.797 1 95.94 84 VAL B O 1
ATOM 3367 N N . GLY B 1 85 ? -5.449 20.797 27.641 1 96.06 85 GLY B N 1
ATOM 3368 C CA . GLY B 1 85 ? -6.305 19.859 26.938 1 96.06 85 GLY B CA 1
ATOM 3369 C C . GLY B 1 85 ? -7.742 20.312 26.812 1 96.06 85 GLY B C 1
ATOM 3370 O O . GLY B 1 85 ? -8.531 20.156 27.75 1 96.06 85 GLY B O 1
ATOM 3371 N N . GLU B 1 86 ? -8.07 20.844 25.656 1 96.5 86 GLU B N 1
ATOM 3372 C CA . GLU B 1 86 ? -9.453 21.266 25.438 1 96.5 86 GLU B CA 1
ATOM 3373 C C . GLU B 1 86 ? -10.398 20.078 25.422 1 96.5 86 GLU B C 1
ATOM 3375 O O . GLU B 1 86 ? -10.156 19.078 24.734 1 96.5 86 GLU B O 1
ATOM 3380 N N . PRO B 1 87 ? -11.508 20.172 26.141 1 95.56 87 PRO B N 1
ATOM 3381 C CA . PRO B 1 87 ? -12.469 19.062 26.156 1 95.56 87 PRO B CA 1
ATOM 3382 C C . PRO B 1 87 ? -13.211 18.922 24.828 1 95.56 87 PRO B C 1
ATOM 3384 O O . PRO B 1 87 ? -13.734 17.844 24.531 1 95.56 87 PRO B O 1
ATOM 3387 N N . GLU B 1 88 ? -13.32 20 24.094 1 94.69 88 GLU B N 1
ATOM 3388 C CA . GLU B 1 88 ? -13.977 20.062 22.797 1 94.69 88 GLU B CA 1
ATOM 3389 C C . GLU B 1 88 ? -13.289 21.062 21.875 1 94.69 88 GLU B C 1
ATOM 3391 O O . GLU B 1 88 ? -12.836 22.109 22.328 1 94.69 88 GLU B O 1
ATOM 3396 N N . GLY B 1 89 ? -13.203 20.609 20.609 1 93.81 89 GLY B N 1
ATOM 3397 C CA . GLY B 1 89 ? -12.688 21.562 19.656 1 93.81 89 GLY B CA 1
ATOM 3398 C C . GLY B 1 89 ? -13.664 22.672 19.328 1 93.81 89 GLY B C 1
ATOM 3399 O O . GLY B 1 89 ? -14.75 22.422 18.797 1 93.81 89 GLY B O 1
ATOM 3400 N N . LYS B 1 90 ? -13.32 23.891 19.641 1 96.56 90 LYS B N 1
ATOM 3401 C CA . LYS B 1 90 ? -14.219 25.016 19.391 1 96.56 90 LYS B CA 1
ATOM 3402 C C . LYS B 1 90 ? -13.508 26.109 18.594 1 96.56 90 LYS B C 1
ATOM 3404 O O . LYS B 1 90 ? -13.812 27.297 18.766 1 96.56 90 LYS B O 1
ATOM 3409 N N . ASN B 1 91 ? -12.484 25.703 17.812 1 95.62 91 ASN B N 1
ATOM 3410 C CA . ASN B 1 91 ? -11.734 26.578 16.922 1 95.62 91 ASN B CA 1
ATOM 3411 C C . ASN B 1 91 ? -10.773 27.484 17.688 1 95.62 91 ASN B C 1
ATOM 3413 O O . ASN B 1 91 ? -10.492 27.234 18.859 1 95.62 91 ASN B O 1
ATOM 3417 N N . THR B 1 92 ? -10.18 28.516 17.094 1 97.44 92 THR B N 1
ATOM 3418 C CA . THR B 1 92 ? -8.953 29.141 17.594 1 97.44 92 THR B CA 1
ATOM 3419 C C . THR B 1 92 ? -9.266 30.203 18.641 1 97.44 92 THR B C 1
ATOM 3421 O O . THR B 1 92 ? -8.445 30.469 19.516 1 97.44 92 THR B O 1
ATOM 3424 N N . ALA B 1 93 ? -10.414 30.875 18.625 1 98.38 93 ALA B N 1
ATOM 3425 C CA . ALA B 1 93 ? -10.688 31.953 19.562 1 98.38 93 ALA B CA 1
ATOM 3426 C C . ALA B 1 93 ? -10.719 31.453 21 1 98.38 93 ALA B C 1
ATOM 3428 O O . ALA B 1 93 ? -10.016 31.984 21.859 1 98.38 93 ALA B O 1
ATOM 3429 N N . PRO B 1 94 ? -11.477 30.359 21.297 1 97.69 94 PRO B N 1
ATOM 3430 C CA . PRO B 1 94 ? -11.445 29.828 22.672 1 97.69 94 PRO B CA 1
ATOM 3431 C C . PRO B 1 94 ? -10.047 29.406 23.109 1 97.69 94 PRO B C 1
ATOM 3433 O O . PRO B 1 94 ? -9.656 29.609 24.25 1 97.69 94 PRO B O 1
ATOM 3436 N N . ALA B 1 95 ? -9.289 28.828 22.219 1 97.75 95 ALA B N 1
ATOM 3437 C CA . ALA B 1 95 ? -7.945 28.359 22.531 1 97.75 95 ALA B CA 1
ATOM 3438 C C . ALA B 1 95 ? -7.039 29.516 22.922 1 97.75 95 ALA B C 1
ATOM 3440 O O . ALA B 1 95 ? -6.328 29.453 23.922 1 97.75 95 ALA B O 1
ATOM 3441 N N . VAL B 1 96 ? -7.066 30.547 22.109 1 98.31 96 VAL B N 1
ATOM 3442 C CA . VAL B 1 96 ? -6.227 31.719 22.375 1 98.31 96 VAL B CA 1
ATOM 3443 C C . VAL B 1 96 ? -6.699 32.406 23.656 1 98.31 96 VAL B C 1
ATOM 3445 O O . VAL B 1 96 ? -5.883 32.875 24.453 1 98.31 96 VAL B O 1
ATOM 3448 N N . MET B 1 97 ? -7.984 32.531 23.828 1 97.5 97 MET B N 1
ATOM 3449 C CA . MET B 1 97 ? -8.555 33.125 25.031 1 97.5 97 MET B CA 1
ATOM 3450 C C . MET B 1 97 ? -8.094 32.344 26.281 1 97.5 97 MET B C 1
ATOM 3452 O O . MET B 1 97 ? -7.742 32.969 27.297 1 97.5 97 MET B O 1
ATOM 3456 N N . CYS B 1 98 ? -8.148 31.047 26.219 1 96.19 98 CYS B N 1
ATOM 3457 C CA . CYS B 1 98 ? -7.691 30.219 27.328 1 96.19 98 CYS B CA 1
ATOM 3458 C C . CYS B 1 98 ? -6.238 30.516 27.672 1 96.19 98 CYS B C 1
ATOM 3460 O O . CYS B 1 98 ? -5.914 30.75 28.844 1 96.19 98 CYS B O 1
ATOM 3462 N N . ALA B 1 99 ? -5.43 30.578 26.688 1 96.56 99 ALA B N 1
ATOM 3463 C CA . ALA B 1 99 ? -4.012 30.859 26.906 1 96.56 99 ALA B CA 1
ATOM 3464 C C . ALA B 1 99 ? -3.809 32.25 27.516 1 96.56 99 ALA B C 1
ATOM 3466 O O . ALA B 1 99 ? -3.006 32.406 28.422 1 96.56 99 ALA B O 1
ATOM 3467 N N . ALA B 1 100 ? -4.5 33.219 27.031 1 97 100 ALA B N 1
ATOM 3468 C CA . ALA B 1 100 ? -4.383 34.594 27.516 1 97 100 ALA B CA 1
ATOM 3469 C C . ALA B 1 100 ? -4.754 34.688 29 1 97 100 ALA B C 1
ATOM 3471 O O . ALA B 1 100 ? -4.172 35.469 29.75 1 97 100 ALA B O 1
ATOM 3472 N N . THR B 1 101 ? -5.723 33.906 29.359 1 94.94 101 THR B N 1
ATOM 3473 C CA . THR B 1 101 ? -6.18 33.906 30.75 1 94.94 101 THR B CA 1
ATOM 3474 C C . THR B 1 101 ? -5.129 33.312 31.672 1 94.94 101 THR B C 1
ATOM 3476 O O . THR B 1 101 ? -5.051 33.656 32.844 1 94.94 101 THR B O 1
ATOM 3479 N N . LEU B 1 102 ? -4.301 32.438 31.156 1 93.75 102 LEU B N 1
ATOM 3480 C CA . LEU B 1 102 ? -3.305 31.734 31.953 1 93.75 102 LEU B CA 1
ATOM 3481 C C . LEU B 1 102 ? -2.037 32.562 32.094 1 93.75 102 LEU B C 1
ATOM 3483 O O . LEU B 1 102 ? -1.198 32.281 32.969 1 93.75 102 LEU B O 1
ATOM 3487 N N . MET B 1 103 ? -1.883 33.594 31.266 1 93.25 103 MET B N 1
ATOM 3488 C CA . MET B 1 103 ? -0.698 34.438 31.328 1 93.25 103 MET B CA 1
ATOM 3489 C C . MET B 1 103 ? -0.636 35.219 32.625 1 93.25 103 MET B C 1
ATOM 3491 O O . MET B 1 103 ? -1.672 35.531 33.219 1 93.25 103 MET B O 1
ATOM 3495 N N . LYS B 1 104 ? 0.575 35.562 33.031 1 91 104 LYS B N 1
ATOM 3496 C CA . LYS B 1 104 ? 0.777 36.281 34.281 1 91 104 LYS B CA 1
ATOM 3497 C C . LYS B 1 104 ? 0.934 37.781 34.031 1 91 104 LYS B C 1
ATOM 3499 O O . LYS B 1 104 ? 0.347 38.594 34.75 1 91 104 LYS B O 1
ATOM 3504 N N . ALA B 1 105 ? 1.699 38.125 33.062 1 91.56 105 ALA B N 1
ATOM 3505 C CA . ALA B 1 105 ? 1.955 39.531 32.75 1 91.56 105 ALA B CA 1
ATOM 3506 C C . ALA B 1 105 ? 0.69 40.219 32.25 1 91.56 105 ALA B C 1
ATOM 3508 O O . ALA B 1 105 ? 0.114 39.812 31.25 1 91.56 105 ALA B O 1
ATOM 3509 N N . THR B 1 106 ? 0.247 41.25 32.844 1 91.88 106 THR B N 1
ATOM 3510 C CA . THR B 1 106 ? -1.005 41.938 32.562 1 91.88 106 THR B CA 1
ATOM 3511 C C . THR B 1 106 ? -0.913 42.656 31.203 1 91.88 106 THR B C 1
ATOM 3513 O O . THR B 1 106 ? -1.887 42.688 30.453 1 91.88 106 THR B O 1
ATOM 3516 N N . GLU B 1 107 ? 0.239 43.219 30.906 1 95.94 107 GLU B N 1
ATOM 3517 C CA . GLU B 1 107 ? 0.452 43.906 29.641 1 95.94 107 GLU B CA 1
ATOM 3518 C C . GLU B 1 107 ? 1.506 43.188 28.797 1 95.94 107 GLU B C 1
ATOM 3520 O O . GLU B 1 107 ? 2.271 43.812 28.078 1 95.94 107 GLU B O 1
ATOM 3525 N N . GLY B 1 108 ? 1.549 41.875 29.031 1 97.5 108 GLY B N 1
ATOM 3526 C CA . GLY B 1 108 ? 2.543 41.094 28.328 1 97.5 108 GLY B CA 1
ATOM 3527 C C . GLY B 1 108 ? 2.174 40.812 26.875 1 97.5 108 GLY B C 1
ATOM 3528 O O . GLY B 1 108 ? 1.008 40.969 26.5 1 97.5 108 GLY B O 1
ATOM 3529 N N . VAL B 1 109 ? 3.168 40.469 26.109 1 98.69 109 VAL B N 1
ATOM 3530 C CA . VAL B 1 109 ? 2.986 40.188 24.688 1 98.69 109 VAL B CA 1
ATOM 3531 C C . VAL B 1 109 ? 2.893 38.656 24.484 1 98.69 109 VAL B C 1
ATOM 3533 O O . VAL B 1 109 ? 3.734 37.906 24.984 1 98.69 109 VAL B O 1
ATOM 3536 N N . MET B 1 110 ? 1.879 38.281 23.75 1 98.5 110 MET B N 1
ATOM 3537 C CA . MET B 1 110 ? 1.66 36.875 23.406 1 98.5 110 MET B CA 1
ATOM 3538 C C . MET B 1 110 ? 1.82 36.656 21.906 1 98.5 110 MET B C 1
ATOM 3540 O O . MET B 1 110 ? 1.313 37.438 21.094 1 98.5 110 MET B O 1
ATOM 3544 N N . VAL B 1 111 ? 2.561 35.656 21.531 1 98.88 111 VAL B N 1
ATOM 3545 C CA . VAL B 1 111 ? 2.676 35.219 20.141 1 98.88 111 VAL B CA 1
ATOM 3546 C C . VAL B 1 111 ? 1.892 33.938 19.938 1 98.88 111 VAL B C 1
ATOM 3548 O O . VAL B 1 111 ? 2.084 32.969 20.672 1 98.88 111 VAL B O 1
ATOM 3551 N N . VAL B 1 112 ? 0.979 33.938 18.984 1 98.88 112 VAL B N 1
ATOM 3552 C CA . VAL B 1 112 ? 0.158 32.75 18.656 1 98.88 112 VAL B CA 1
ATOM 3553 C C . VAL B 1 112 ? 0.688 32.094 17.406 1 98.88 112 VAL B C 1
ATOM 3555 O O . VAL B 1 112 ? 0.76 32.688 16.344 1 98.88 112 VAL B O 1
ATOM 3558 N N . LEU B 1 113 ? 1.037 30.844 17.531 1 98.69 113 LEU B N 1
ATOM 3559 C CA . LEU B 1 113 ? 1.538 30.031 16.422 1 98.69 113 LEU B CA 1
ATOM 3560 C C . LEU B 1 113 ? 0.614 28.859 16.156 1 98.69 113 LEU B C 1
ATOM 3562 O O . LEU B 1 113 ? -0.183 28.469 17.016 1 98.69 113 LEU B O 1
ATOM 3566 N N . THR B 1 114 ? 0.733 28.344 14.914 1 97.19 114 THR B N 1
ATOM 3567 C CA . THR B 1 114 ? 0.053 27.109 14.539 1 97.19 114 THR B CA 1
ATOM 3568 C C . THR B 1 114 ? 1.009 25.922 14.609 1 97.19 114 THR B C 1
ATOM 3570 O O . THR B 1 114 ? 2.201 26.062 14.328 1 97.19 114 THR B O 1
ATOM 3573 N N . ALA B 1 115 ? 0.453 24.797 14.984 1 97.12 115 ALA B N 1
ATOM 3574 C CA . ALA B 1 115 ? 1.291 23.625 15.18 1 97.12 115 ALA B CA 1
ATOM 3575 C C . ALA B 1 115 ? 1.482 22.859 13.875 1 97.12 115 ALA B C 1
ATOM 3577 O O . ALA B 1 115 ? 2.336 21.969 13.789 1 97.12 115 ALA B O 1
ATOM 3578 N N . ASP B 1 116 ? 0.72 23.234 12.82 1 94.5 116 ASP B N 1
ATOM 3579 C CA . ASP B 1 116 ? 0.653 22.328 11.672 1 94.5 116 ASP B CA 1
ATOM 3580 C C . ASP B 1 116 ? 1.09 23.047 10.398 1 94.5 116 ASP B C 1
ATOM 3582 O O . ASP B 1 116 ? 0.658 22.688 9.297 1 94.5 116 ASP B O 1
ATOM 3586 N N . HIS B 1 117 ? 1.854 24.172 10.562 1 94.31 117 HIS B N 1
ATOM 3587 C CA . HIS B 1 117 ? 2.416 24.875 9.414 1 94.31 117 HIS B CA 1
ATOM 3588 C C . HIS B 1 117 ? 3.938 24.766 9.391 1 94.31 117 HIS B C 1
ATOM 3590 O O . HIS B 1 117 ? 4.555 24.406 10.398 1 94.31 117 HIS B O 1
ATOM 3596 N N . LEU B 1 118 ? 4.473 25.016 8.25 1 93.62 118 LEU B N 1
ATOM 3597 C CA . LEU B 1 118 ? 5.918 25.109 8.094 1 93.62 118 LEU B CA 1
ATOM 3598 C C . LEU B 1 118 ? 6.34 26.547 7.797 1 93.62 118 LEU B C 1
ATOM 3600 O O . LEU B 1 118 ? 5.695 27.234 7.008 1 93.62 118 LEU B O 1
ATOM 3604 N N . VAL B 1 119 ? 7.355 26.969 8.531 1 95.56 119 VAL B N 1
ATOM 3605 C CA . VAL B 1 119 ? 7.906 28.312 8.406 1 95.56 119 VAL B CA 1
ATOM 3606 C C . VAL B 1 119 ? 9.43 28.234 8.32 1 95.56 119 VAL B C 1
ATOM 3608 O O . VAL B 1 119 ? 10.078 27.672 9.203 1 95.56 119 VAL B O 1
ATOM 3611 N N . ARG B 1 120 ? 9.961 28.812 7.227 1 93.44 120 ARG B N 1
ATOM 3612 C CA . ARG B 1 120 ? 11.406 28.812 7.031 1 93.44 120 ARG B CA 1
ATOM 3613 C C . ARG B 1 120 ? 11.859 30.094 6.332 1 93.44 120 ARG B C 1
ATOM 3615 O O . ARG B 1 120 ? 11.148 30.625 5.48 1 93.44 120 ARG B O 1
ATOM 3622 N N . PRO B 1 121 ? 13.062 30.562 6.691 1 96.19 121 PRO B N 1
ATOM 3623 C CA . PRO B 1 121 ? 13.961 30.109 7.758 1 96.19 121 PRO B CA 1
ATOM 3624 C C . PRO B 1 121 ? 13.57 30.656 9.133 1 96.19 121 PRO B C 1
ATOM 3626 O O . PRO B 1 121 ? 12.828 31.641 9.219 1 96.19 121 PRO B O 1
ATOM 3629 N N . LEU B 1 122 ? 14.094 30.109 10.094 1 96.56 122 LEU B N 1
ATOM 3630 C CA . LEU B 1 122 ? 13.781 30.453 11.477 1 96.56 122 LEU B CA 1
ATOM 3631 C C . LEU B 1 122 ? 14.227 31.875 11.797 1 96.56 122 LEU B C 1
ATOM 3633 O O . LEU B 1 122 ? 13.531 32.594 12.508 1 96.56 122 LEU B O 1
ATOM 3637 N N . GLU B 1 123 ? 15.328 32.281 11.242 1 97.69 123 GLU B N 1
ATOM 3638 C CA . GLU B 1 123 ? 15.891 33.594 11.531 1 97.69 123 GLU B CA 1
ATOM 3639 C C . GLU B 1 123 ? 14.961 34.719 11.055 1 97.69 123 GLU B C 1
ATOM 3641 O O . GLU B 1 123 ? 14.719 35.688 11.781 1 97.69 123 GLU B O 1
ATOM 3646 N N . SER B 1 124 ? 14.477 34.531 9.859 1 98.12 124 SER B N 1
ATOM 3647 C CA . SER B 1 124 ? 13.555 35.531 9.312 1 98.12 124 SER B CA 1
ATOM 3648 C C . SER B 1 124 ? 12.258 35.594 10.117 1 98.12 124 SER B C 1
ATOM 3650 O O . SER B 1 124 ? 11.688 36.656 10.312 1 98.12 124 SER B O 1
ATOM 3652 N N . PHE B 1 125 ? 11.867 34.5 10.562 1 98.31 125 PHE B N 1
ATOM 3653 C CA . PHE B 1 125 ? 10.68 34.406 11.398 1 98.31 125 PHE B CA 1
ATOM 3654 C C . PHE B 1 125 ? 10.867 35.188 12.688 1 98.31 125 PHE B C 1
ATOM 3656 O O . PHE B 1 125 ? 10.023 36 13.055 1 98.31 125 PHE B O 1
ATOM 3663 N N . VAL B 1 126 ? 11.961 35 13.359 1 98.56 126 VAL B N 1
ATOM 3664 C CA . VAL B 1 126 ? 12.25 35.656 14.633 1 98.56 126 VAL B CA 1
ATOM 3665 C C . VAL B 1 126 ? 12.305 37.156 14.438 1 98.56 126 VAL B C 1
ATOM 3667 O O . VAL B 1 126 ? 11.742 37.938 15.234 1 98.56 126 VAL B O 1
ATOM 3670 N N . GLU B 1 127 ? 12.922 37.594 13.383 1 98.25 127 GLU B N 1
ATOM 3671 C CA . GLU B 1 127 ? 13.039 39.031 13.094 1 98.25 127 GLU B CA 1
ATOM 3672 C C . GLU B 1 127 ? 11.664 39.656 12.852 1 98.25 127 GLU B C 1
ATOM 3674 O O . GLU B 1 127 ? 11.391 40.75 13.328 1 98.25 127 GLU B O 1
ATOM 3679 N N . ASP B 1 128 ? 10.906 38.906 12.102 1 98.56 128 ASP B N 1
ATOM 3680 C CA . ASP B 1 128 ? 9.562 39.406 11.812 1 98.56 128 ASP B CA 1
ATOM 3681 C C . ASP B 1 128 ? 8.719 39.5 13.086 1 98.56 128 ASP B C 1
ATOM 3683 O O . ASP B 1 128 ? 7.922 40.406 13.25 1 98.56 128 ASP B O 1
ATOM 3687 N N . VAL B 1 129 ? 8.875 38.531 13.969 1 98.75 129 VAL B N 1
ATOM 3688 C CA . VAL B 1 129 ? 8.133 38.562 15.227 1 98.75 129 VAL B CA 1
ATOM 3689 C C . VAL B 1 129 ? 8.586 39.75 16.078 1 98.75 129 VAL B C 1
ATOM 3691 O O . VAL B 1 129 ? 7.766 40.375 16.719 1 98.75 129 VAL B O 1
ATOM 3694 N N . GLU B 1 130 ? 9.836 40.031 16.094 1 98.31 130 GLU B N 1
ATOM 3695 C CA . GLU B 1 130 ? 10.344 41.188 16.828 1 98.31 130 GLU B CA 1
ATOM 3696 C C . GLU B 1 130 ? 9.688 42.5 16.359 1 98.31 130 GLU B C 1
ATOM 3698 O O . GLU B 1 130 ? 9.305 43.312 17.172 1 98.31 130 GLU B O 1
ATOM 3703 N N . ARG B 1 131 ? 9.602 42.594 15.102 1 98.25 131 ARG B N 1
ATOM 3704 C CA . ARG B 1 131 ? 8.922 43.75 14.539 1 98.25 131 ARG B CA 1
ATOM 3705 C C . ARG B 1 131 ? 7.457 43.781 14.961 1 98.25 131 ARG B C 1
ATOM 3707 O O . ARG B 1 131 ? 6.93 44.844 15.32 1 98.25 131 ARG B O 1
ATOM 3714 N N . ALA B 1 132 ? 6.863 42.656 14.852 1 98.81 132 ALA B N 1
ATOM 3715 C CA . ALA B 1 132 ? 5.457 42.562 15.227 1 98.81 132 ALA B CA 1
ATOM 3716 C C . ALA B 1 132 ? 5.25 42.906 16.688 1 98.81 132 ALA B C 1
ATOM 3718 O O . ALA B 1 132 ? 4.234 43.531 17.062 1 98.81 132 ALA B O 1
ATOM 3719 N N . VAL B 1 133 ? 6.191 42.531 17.531 1 98.69 133 VAL B N 1
ATOM 3720 C CA . VAL B 1 133 ? 6.113 42.812 18.969 1 98.69 133 VAL B CA 1
ATOM 3721 C C . VAL B 1 133 ? 6.129 44.312 19.203 1 98.69 133 VAL B C 1
ATOM 3723 O O . VAL B 1 133 ? 5.383 44.812 20.047 1 98.69 133 VAL B O 1
ATOM 3726 N N . GLU B 1 134 ? 6.926 45.031 18.484 1 98.38 134 GLU B N 1
ATOM 3727 C CA . GLU B 1 134 ? 6.984 46.5 18.609 1 98.38 134 GLU B CA 1
ATOM 3728 C C . GLU B 1 134 ? 5.637 47.125 18.281 1 98.38 134 GLU B C 1
ATOM 3730 O O . GLU B 1 134 ? 5.195 48.062 18.969 1 98.38 134 GLU B O 1
ATOM 3735 N N . ILE B 1 135 ? 5.047 46.594 17.312 1 98.69 135 ILE B N 1
ATOM 3736 C CA . ILE B 1 135 ? 3.754 47.125 16.875 1 98.69 135 ILE B CA 1
ATOM 3737 C C . ILE B 1 135 ? 2.676 46.719 17.891 1 98.69 135 ILE B C 1
ATOM 3739 O O . ILE B 1 135 ? 1.819 47.562 18.234 1 98.69 135 ILE B O 1
ATOM 3743 N N . ALA B 1 136 ? 2.732 45.562 18.359 1 98.75 136 ALA B N 1
ATOM 3744 C CA . ALA B 1 136 ? 1.755 45.062 19.328 1 98.75 136 ALA B CA 1
ATOM 3745 C C . ALA B 1 136 ? 1.826 45.875 20.625 1 98.75 136 ALA B C 1
ATOM 3747 O O . ALA B 1 136 ? 0.804 46.094 21.281 1 98.75 136 ALA B O 1
ATOM 3748 N N . ARG B 1 137 ? 2.971 46.25 21.016 1 98 137 ARG B N 1
ATOM 3749 C CA . ARG B 1 137 ? 3.152 47.031 22.25 1 98 137 ARG B CA 1
ATOM 3750 C C . ARG B 1 137 ? 2.434 48.375 22.156 1 98 137 ARG B C 1
ATOM 3752 O O . ARG B 1 137 ? 2.064 48.938 23.188 1 98 137 ARG B O 1
ATOM 3759 N N . ASP B 1 138 ? 2.225 48.75 20.906 1 98.12 138 ASP B N 1
ATOM 3760 C CA . ASP B 1 138 ? 1.49 50 20.703 1 98.12 138 ASP B CA 1
ATOM 3761 C C . ASP B 1 138 ? -0.017 49.75 20.719 1 98.12 138 ASP B C 1
ATOM 3763 O O . ASP B 1 138 ? -0.803 50.688 20.547 1 98.12 138 ASP B O 1
ATOM 3767 N N . GLY B 1 139 ? -0.425 48.562 20.953 1 98.12 139 GLY B N 1
ATOM 3768 C CA . GLY B 1 139 ? -1.836 48.25 21.141 1 98.12 139 GLY B CA 1
ATOM 3769 C C . GLY B 1 139 ? -2.484 47.656 19.906 1 98.12 139 GLY B C 1
ATOM 3770 O O . GLY B 1 139 ? -3.709 47.562 19.828 1 98.12 139 GLY B O 1
ATOM 3771 N N . TYR B 1 140 ? -1.714 47.281 18.891 1 98.62 140 TYR B N 1
ATOM 3772 C CA . TYR B 1 140 ? -2.264 46.688 17.672 1 98.62 140 TYR B CA 1
ATOM 3773 C C . TYR B 1 140 ? -2.246 45.156 17.734 1 98.62 140 TYR B C 1
ATOM 3775 O O . TYR B 1 140 ? -1.394 44.594 18.406 1 98.62 140 TYR B O 1
ATOM 3783 N N . HIS B 1 141 ? -3.246 44.562 17.109 1 98.81 141 HIS B N 1
ATOM 3784 C CA . HIS B 1 141 ? -3.23 43.125 16.828 1 98.81 141 HIS B CA 1
ATOM 3785 C C . HIS B 1 141 ? -2.486 42.844 15.539 1 98.81 141 HIS B C 1
ATOM 3787 O O . HIS B 1 141 ? -2.947 43.188 14.453 1 98.81 141 HIS B O 1
ATOM 3793 N N . VAL B 1 142 ? -1.378 42.094 15.625 1 98.88 142 VAL B N 1
ATOM 3794 C CA . VAL B 1 142 ? -0.494 41.969 14.469 1 98.88 142 VAL B CA 1
ATOM 3795 C C . VAL B 1 142 ? -0.592 40.562 13.867 1 98.88 142 VAL B C 1
ATOM 3797 O O . VAL B 1 142 ? -0.633 39.594 14.602 1 98.88 142 VAL B O 1
ATOM 3800 N N . THR B 1 143 ? -0.736 40.438 12.602 1 98.62 143 THR B N 1
ATOM 3801 C CA . THR B 1 143 ? -0.625 39.188 11.859 1 98.62 143 THR B CA 1
ATOM 3802 C C . THR B 1 143 ? 0.536 39.25 10.875 1 98.62 143 THR B C 1
ATOM 3804 O O . THR B 1 143 ? 1.203 40.281 10.75 1 98.62 143 THR B O 1
ATOM 3807 N N . PHE B 1 144 ? 0.848 38.125 10.266 1 98.69 144 PHE B N 1
ATOM 3808 C CA . PHE B 1 144 ? 1.92 38.031 9.281 1 98.69 144 PHE B CA 1
ATOM 3809 C C . PHE B 1 144 ? 1.356 37.75 7.895 1 98.69 144 PHE B C 1
ATOM 3811 O O . PHE B 1 144 ? 0.706 36.719 7.672 1 98.69 144 PHE B O 1
ATOM 3818 N N . GLY B 1 145 ? 1.611 38.656 7 1 98.38 145 GLY B N 1
ATOM 3819 C CA . GLY B 1 145 ? 1.052 38.562 5.66 1 98.38 145 GLY B CA 1
ATOM 3820 C C . GLY B 1 145 ? 1.939 37.781 4.699 1 98.38 145 GLY B C 1
ATOM 3821 O O . GLY B 1 145 ? 3.137 38.062 4.598 1 98.38 145 GLY B O 1
ATOM 3822 N N . ILE B 1 146 ? 1.36 36.812 3.998 1 98.06 146 ILE B N 1
ATOM 3823 C CA . ILE B 1 146 ? 2.047 36.031 2.986 1 98.06 146 ILE B CA 1
ATOM 3824 C C . ILE B 1 146 ? 1.646 36.5 1.593 1 98.06 146 ILE B C 1
ATOM 3826 O O . ILE B 1 146 ? 0.458 36.594 1.282 1 98.06 146 ILE B O 1
ATOM 3830 N N . PRO B 1 147 ? 2.582 36.812 0.729 1 96.38 147 PRO B N 1
ATOM 3831 C CA . PRO B 1 147 ? 2.199 37.188 -0.637 1 96.38 147 PRO B CA 1
ATOM 3832 C C . PRO B 1 147 ? 1.422 36.062 -1.347 1 96.38 147 PRO B C 1
ATOM 3834 O O . PRO B 1 147 ? 1.901 34.938 -1.441 1 96.38 147 PRO B O 1
ATOM 3837 N N . PRO B 1 148 ? 0.251 36.438 -1.826 1 96.31 148 PRO B N 1
ATOM 3838 C CA . PRO B 1 148 ? -0.534 35.406 -2.508 1 96.31 148 PRO B CA 1
ATOM 3839 C C . PRO B 1 148 ? 0.026 35.062 -3.883 1 96.31 148 PRO B C 1
ATOM 3841 O O . PRO B 1 148 ? 0.497 35.938 -4.609 1 96.31 148 PRO B O 1
ATOM 3844 N N . VAL B 1 149 ? 0 33.812 -4.23 1 92.56 149 VAL B N 1
ATOM 3845 C CA . VAL B 1 149 ? 0.486 33.375 -5.543 1 92.56 149 VAL B CA 1
ATOM 3846 C C . VAL B 1 149 ? -0.652 32.75 -6.344 1 92.56 149 VAL B C 1
ATOM 3848 O O . VAL B 1 149 ? -0.474 32.375 -7.504 1 92.56 149 VAL B O 1
ATOM 3851 N N . ARG B 1 150 ? -1.821 32.594 -5.785 1 92.56 150 ARG B N 1
ATOM 3852 C CA . ARG B 1 150 ? -3.039 32.062 -6.387 1 92.56 150 ARG B CA 1
ATOM 3853 C C . ARG B 1 150 ? -4.273 32.5 -5.602 1 92.56 150 ARG B C 1
ATOM 3855 O O . ARG B 1 150 ? -4.168 32.875 -4.434 1 92.56 150 ARG B O 1
ATOM 3862 N N . PRO B 1 151 ? -5.41 32.438 -6.184 1 95 151 PRO B N 1
ATOM 3863 C CA . PRO B 1 151 ? -6.633 32.844 -5.48 1 95 151 PRO B CA 1
ATOM 3864 C C . PRO B 1 151 ? -7.137 31.766 -4.516 1 95 151 PRO B C 1
ATOM 3866 O O . PRO B 1 151 ? -8.219 31.203 -4.715 1 95 151 PRO B O 1
ATOM 3869 N N . GLU B 1 152 ? -6.449 31.625 -3.459 1 92.44 152 GLU B N 1
ATOM 3870 C CA . GLU B 1 152 ? -6.82 30.625 -2.469 1 92.44 152 GLU B CA 1
ATOM 3871 C C . GLU B 1 152 ? -8.047 31.047 -1.674 1 92.44 152 GLU B C 1
ATOM 3873 O O . GLU B 1 152 ? -8.039 32.094 -1.02 1 92.44 152 GLU B O 1
ATOM 3878 N N . THR B 1 153 ? -9.094 30.234 -1.693 1 92.62 153 THR B N 1
ATOM 3879 C CA . THR B 1 153 ? -10.344 30.594 -1.034 1 92.62 153 THR B CA 1
ATOM 3880 C C . THR B 1 153 ? -10.359 30.094 0.409 1 92.62 153 THR B C 1
ATOM 3882 O O . THR B 1 153 ? -11.219 30.5 1.197 1 92.62 153 THR B O 1
ATOM 3885 N N . GLY B 1 154 ? -9.352 29.312 0.795 1 89.81 154 GLY B N 1
ATOM 3886 C CA . GLY B 1 154 ? -9.32 28.734 2.131 1 89.81 154 GLY B CA 1
ATOM 3887 C C . GLY B 1 154 ? -8.547 29.594 3.125 1 89.81 154 GLY B C 1
ATOM 3888 O O . GLY B 1 154 ? -8.5 29.266 4.316 1 89.81 154 GLY B O 1
ATOM 3889 N N . TYR B 1 155 ? -8 30.672 2.625 1 94 155 TYR B N 1
ATOM 3890 C CA . TYR B 1 155 ? -7.203 31.547 3.482 1 94 155 TYR B CA 1
ATOM 3891 C C . TYR B 1 155 ? -7.91 32.875 3.729 1 94 155 TYR B C 1
ATOM 3893 O O . TYR B 1 155 ? -8.812 33.25 2.973 1 94 155 TYR B O 1
ATOM 3901 N N . GLY B 1 156 ? -7.551 33.5 4.832 1 95.81 156 GLY B N 1
ATOM 3902 C CA . GLY B 1 156 ? -7.898 34.875 5.004 1 95.81 156 GLY B CA 1
ATOM 3903 C C . GLY B 1 156 ? -7.027 35.812 4.184 1 95.81 156 GLY B C 1
ATOM 3904 O O . GLY B 1 156 ? -5.871 35.5 3.895 1 95.81 156 GLY B O 1
ATOM 3905 N N . TYR B 1 157 ? -7.656 36.969 3.797 1 98.12 157 TYR B N 1
ATOM 3906 C CA . TYR B 1 157 ? -6.934 37.969 3.053 1 98.12 157 TYR B CA 1
ATOM 3907 C C . TYR B 1 157 ? -6.852 39.281 3.85 1 98.12 157 TYR B C 1
ATOM 3909 O O . TYR B 1 157 ? -7.809 39.656 4.52 1 98.12 157 TYR B O 1
ATOM 3917 N N . ILE B 1 158 ? -5.688 39.906 3.73 1 98.38 158 ILE B N 1
ATOM 3918 C CA . ILE B 1 158 ? -5.395 41.156 4.449 1 98.38 158 ILE B CA 1
ATOM 3919 C C . ILE B 1 158 ? -5.148 42.281 3.449 1 98.38 158 ILE B C 1
ATOM 3921 O O . ILE B 1 158 ? -4.215 42.219 2.645 1 98.38 158 ILE B O 1
ATOM 3925 N N . HIS B 1 159 ? -5.953 43.281 3.496 1 98 159 HIS B N 1
ATOM 3926 C CA . HIS B 1 159 ? -5.73 44.469 2.691 1 98 159 HIS B CA 1
ATOM 3927 C C . HIS B 1 159 ? -4.797 45.438 3.398 1 98 159 HIS B C 1
ATOM 3929 O O . HIS B 1 159 ? -5.113 45.938 4.48 1 98 159 HIS B O 1
ATOM 3935 N N . VAL B 1 160 ? -3.725 45.75 2.812 1 95.88 160 VAL B N 1
ATOM 3936 C CA . VAL B 1 160 ? -2.691 46.562 3.453 1 95.88 160 VAL B CA 1
ATOM 3937 C C . VAL B 1 160 ? -3.09 48.031 3.416 1 95.88 160 VAL B C 1
ATOM 3939 O O . VAL B 1 160 ? -3.658 48.5 2.43 1 95.88 160 VAL B O 1
ATOM 3942 N N . GLY B 1 161 ? -2.844 48.75 4.547 1 96.5 161 GLY B N 1
ATOM 3943 C CA . GLY B 1 161 ? -3.053 50.188 4.648 1 96.5 161 GLY B CA 1
ATOM 3944 C C . GLY B 1 161 ? -1.76 50.969 4.766 1 96.5 161 GLY B C 1
ATOM 3945 O O . GLY B 1 161 ? -0.808 50.719 4.023 1 96.5 161 GLY B O 1
ATOM 3946 N N . ALA B 1 162 ? -1.735 51.969 5.656 1 97.25 162 ALA B N 1
ATOM 3947 C CA . ALA B 1 162 ? -0.591 52.844 5.805 1 97.25 162 ALA B CA 1
ATOM 3948 C C . ALA B 1 162 ? 0.588 52.125 6.453 1 97.25 162 ALA B C 1
ATOM 3950 O O . ALA B 1 162 ? 0.399 51.281 7.316 1 97.25 162 ALA B O 1
ATOM 3951 N N . PRO B 1 163 ? 1.788 52.469 6.012 1 97.56 163 PRO B N 1
ATOM 3952 C CA . PRO B 1 163 ? 2.959 51.938 6.695 1 97.56 163 PRO B CA 1
ATOM 3953 C C . PRO B 1 163 ? 3.018 52.312 8.172 1 97.56 163 PRO B C 1
ATOM 3955 O O . PRO B 1 163 ? 2.631 53.406 8.539 1 97.56 163 PRO B O 1
ATOM 3958 N N . TYR B 1 164 ? 3.428 51.406 8.961 1 97.56 164 TYR B N 1
ATOM 3959 C CA . TYR B 1 164 ? 3.574 51.625 10.398 1 97.56 164 TYR B CA 1
ATOM 3960 C C . TYR B 1 164 ? 4.691 50.75 10.977 1 97.56 164 TYR B C 1
ATOM 3962 O O . TYR B 1 164 ? 4.598 49.531 10.977 1 97.56 164 TYR B O 1
ATOM 3970 N N . LYS B 1 165 ? 5.797 51.281 11.492 1 96.44 165 LYS B N 1
ATOM 3971 C CA . LYS B 1 165 ? 6.918 50.656 12.188 1 96.44 165 LYS B CA 1
ATOM 3972 C C . LYS B 1 165 ? 7.398 49.406 11.445 1 96.44 165 LYS B C 1
ATOM 3974 O O . LYS B 1 165 ? 7.512 48.344 12.023 1 96.44 165 LYS B O 1
ATOM 3979 N N . GLY B 1 166 ? 7.645 49.562 10.211 1 94.06 166 GLY B N 1
ATOM 3980 C CA . GLY B 1 166 ? 8.195 48.469 9.414 1 94.06 166 GLY B CA 1
ATOM 3981 C C . GLY B 1 166 ? 7.145 47.5 8.945 1 94.06 166 GLY B C 1
ATOM 3982 O O . GLY B 1 166 ? 7.457 46.531 8.227 1 94.06 166 GLY B O 1
ATOM 3983 N N . GLY B 1 167 ? 5.898 47.719 9.289 1 97.62 167 GLY B N 1
ATOM 3984 C CA . GLY B 1 167 ? 4.738 46.969 8.797 1 97.62 167 GLY B CA 1
ATOM 3985 C C . GLY B 1 167 ? 3.67 47.875 8.211 1 97.62 167 GLY B C 1
ATOM 3986 O O . GLY B 1 167 ? 3.979 48.875 7.582 1 97.62 167 GLY B O 1
ATOM 3987 N N . PHE B 1 168 ? 2.5 47.375 8.32 1 98.19 168 PHE B N 1
ATOM 3988 C CA . PHE B 1 168 ? 1.376 48.125 7.777 1 98.19 168 PHE B CA 1
ATOM 3989 C C . PHE B 1 168 ? 0.171 48.062 8.711 1 98.19 168 PHE B C 1
ATOM 3991 O O . PHE B 1 168 ? -0.055 47.031 9.352 1 98.19 168 PHE B O 1
ATOM 3998 N N . LEU B 1 169 ? -0.522 49.156 8.781 1 98.25 169 LEU B N 1
ATOM 3999 C CA . LEU B 1 169 ? -1.875 49.031 9.32 1 98.25 169 LEU B CA 1
ATOM 4000 C C . LEU B 1 169 ? -2.785 48.281 8.352 1 98.25 169 LEU B C 1
ATOM 4002 O O . LEU B 1 169 ? -2.514 48.219 7.152 1 98.25 169 LEU B O 1
ATOM 4006 N N . VAL B 1 170 ? -3.791 47.656 8.836 1 98.25 170 VAL B N 1
ATOM 4007 C CA . VAL B 1 170 ? -4.672 46.844 8.008 1 98.25 170 VAL B CA 1
ATOM 4008 C C . VAL B 1 170 ? -5.941 47.625 7.676 1 98.25 170 VAL B C 1
ATOM 4010 O O . VAL B 1 170 ? -6.605 48.156 8.57 1 98.25 170 VAL B O 1
ATOM 4013 N N . GLU B 1 171 ? -6.242 47.688 6.449 1 97.25 171 GLU B N 1
ATOM 4014 C CA . GLU B 1 171 ? -7.457 48.375 6 1 97.25 171 GLU B CA 1
ATOM 4015 C C . GLU B 1 171 ? -8.68 47.469 6.168 1 97.25 171 GLU B C 1
ATOM 4017 O O . GLU B 1 171 ? -9.758 47.938 6.531 1 97.25 171 GLU B O 1
ATOM 4022 N N . SER B 1 172 ? -8.461 46.25 5.785 1 96.31 172 SER B N 1
ATOM 4023 C CA . SER B 1 172 ? -9.547 45.281 5.969 1 96.31 172 SER B CA 1
ATOM 4024 C C . SER B 1 172 ? -9.008 43.844 6.043 1 96.31 172 SER B C 1
ATOM 4026 O O . SER B 1 172 ? -7.922 43.562 5.535 1 96.31 172 SER B O 1
ATOM 4028 N N . PHE B 1 173 ? -9.656 43.031 6.711 1 96.38 173 PHE B N 1
ATOM 4029 C CA . PHE B 1 173 ? -9.43 41.594 6.859 1 96.38 173 PHE B CA 1
ATOM 4030 C C . PHE B 1 173 ? -10.664 40.812 6.43 1 96.38 173 PHE B C 1
ATOM 4032 O O . PHE B 1 173 ? -11.766 41.062 6.934 1 96.38 173 PHE B O 1
ATOM 4039 N N . THR B 1 174 ? -10.461 39.906 5.438 1 95.5 174 THR B N 1
ATOM 4040 C CA . THR B 1 174 ? -11.57 39.094 4.961 1 95.5 174 THR B CA 1
ATOM 4041 C C . THR B 1 174 ? -11.234 37.625 5.043 1 95.5 174 THR B C 1
ATOM 4043 O O . THR B 1 174 ? -10.336 37.156 4.344 1 95.5 174 THR B O 1
ATOM 4046 N N . GLU B 1 175 ? -11.945 36.969 5.879 1 94.06 175 GLU B N 1
ATOM 4047 C CA . GLU B 1 175 ? -11.703 35.531 6.031 1 94.06 175 GLU B CA 1
ATOM 4048 C C . GLU B 1 175 ? -12.422 34.719 4.945 1 94.06 175 GLU B C 1
ATOM 4050 O O . GLU B 1 175 ? -13.633 34.844 4.777 1 94.06 175 GLU B O 1
ATOM 4055 N N . LYS B 1 176 ? -11.695 33.938 4.176 1 89.06 176 LYS B N 1
ATOM 4056 C CA . LYS B 1 176 ? -12.156 32.938 3.213 1 89.06 176 LYS B CA 1
ATOM 4057 C C . LYS B 1 176 ? -13.148 33.562 2.225 1 89.06 176 LYS B C 1
ATOM 4059 O O . LYS B 1 176 ? -14.312 33.156 2.184 1 89.06 176 LYS B O 1
ATOM 4064 N N . PRO B 1 177 ? -12.664 34.375 1.405 1 95.19 177 PRO B N 1
ATOM 4065 C CA . PRO B 1 177 ? -13.523 34.938 0.38 1 95.19 177 PRO B CA 1
ATOM 4066 C C . PRO B 1 177 ? -13.906 33.969 -0.714 1 95.19 177 PRO B C 1
ATOM 4068 O O . PRO B 1 177 ? -13.305 32.875 -0.812 1 95.19 177 PRO B O 1
ATOM 4071 N N . ASP B 1 178 ? -14.945 34.312 -1.473 1 95.25 178 ASP B N 1
ATOM 4072 C CA . ASP B 1 178 ? -15.297 33.469 -2.619 1 95.25 178 ASP B CA 1
ATOM 4073 C C . ASP B 1 178 ? -14.242 33.562 -3.717 1 95.25 178 ASP B C 1
ATOM 4075 O O . ASP B 1 178 ? -13.344 34.406 -3.645 1 95.25 178 ASP B O 1
ATOM 4079 N N . GLU B 1 179 ? -14.344 32.75 -4.68 1 95.19 179 GLU B N 1
ATOM 4080 C CA . GLU B 1 179 ? -13.336 32.625 -5.723 1 95.19 179 GLU B CA 1
ATOM 4081 C C . GLU B 1 179 ? -13.172 33.938 -6.492 1 95.19 179 GLU B C 1
ATOM 4083 O O . GLU B 1 179 ? -12.055 34.375 -6.75 1 95.19 179 GLU B O 1
ATOM 4088 N N . ALA B 1 180 ? -14.25 34.5 -6.895 1 96.81 180 ALA B N 1
ATOM 4089 C CA . ALA B 1 180 ? -14.203 35.75 -7.645 1 96.81 180 ALA B CA 1
ATOM 4090 C C . ALA B 1 180 ? -13.5 36.844 -6.848 1 96.81 180 ALA B C 1
ATOM 4092 O O . ALA B 1 180 ? -12.672 37.562 -7.391 1 96.81 180 ALA B O 1
ATOM 4093 N N . THR B 1 181 ? -13.812 36.969 -5.594 1 97.38 181 THR B N 1
ATOM 4094 C CA . THR B 1 181 ? -13.203 37.969 -4.711 1 97.38 181 THR B CA 1
ATOM 4095 C C . THR B 1 181 ? -11.719 37.656 -4.508 1 97.38 181 THR B C 1
ATOM 4097 O O . THR B 1 181 ? -10.891 38.562 -4.559 1 97.38 181 THR B O 1
ATOM 4100 N N . ALA B 1 182 ? -11.398 36.438 -4.285 1 97.25 182 ALA B N 1
ATOM 4101 C CA . ALA B 1 182 ? -10.008 36.031 -4.109 1 97.25 182 ALA B CA 1
ATOM 4102 C C . ALA B 1 182 ? -9.172 36.406 -5.332 1 97.25 182 ALA B C 1
ATOM 4104 O O . ALA B 1 182 ? -8.047 36.875 -5.199 1 97.25 182 ALA B O 1
ATOM 4105 N N . ARG B 1 183 ? -9.742 36.156 -6.438 1 97.31 183 ARG B N 1
ATOM 4106 C CA . ARG B 1 183 ? -9.047 36.5 -7.68 1 97.31 183 ARG B CA 1
ATOM 4107 C C . ARG B 1 183 ? -8.789 38 -7.781 1 97.31 183 ARG B C 1
ATOM 4109 O O . ARG B 1 183 ? -7.703 38.406 -8.18 1 97.31 183 ARG B O 1
ATOM 4116 N N . ARG B 1 184 ? -9.789 38.719 -7.504 1 97.25 184 ARG B N 1
ATOM 4117 C CA . ARG B 1 184 ? -9.641 40.156 -7.523 1 97.25 184 ARG B CA 1
ATOM 4118 C C . ARG B 1 184 ? -8.547 40.625 -6.562 1 97.25 184 ARG B C 1
ATOM 4120 O O . ARG B 1 184 ? -7.754 41.5 -6.891 1 97.25 184 ARG B O 1
ATOM 4127 N N . TYR B 1 185 ? -8.484 40.062 -5.406 1 97.38 185 TYR B N 1
ATOM 4128 C CA . TYR B 1 185 ? -7.492 40.438 -4.398 1 97.38 185 TYR B CA 1
ATOM 4129 C C . TYR B 1 185 ? -6.078 40.156 -4.906 1 97.38 185 TYR B C 1
ATOM 4131 O O . TYR B 1 185 ? -5.188 41 -4.723 1 97.38 185 TYR B O 1
ATOM 4139 N N . VAL B 1 186 ? -5.914 39.031 -5.539 1 96.62 186 VAL B N 1
ATOM 4140 C CA . VAL B 1 186 ? -4.602 38.688 -6.059 1 96.62 186 VAL B CA 1
ATOM 4141 C C . VAL B 1 186 ? -4.199 39.625 -7.176 1 96.62 186 VAL B C 1
ATOM 4143 O O . VAL B 1 186 ? -3.057 40.094 -7.23 1 96.62 186 VAL B O 1
ATOM 4146 N N . GLU B 1 187 ? -5.117 39.969 -8 1 96.69 187 GLU B N 1
ATOM 4147 C CA . GLU B 1 187 ? -4.867 40.844 -9.141 1 96.69 187 GLU B CA 1
ATOM 4148 C C . GLU B 1 187 ? -4.539 42.25 -8.688 1 96.69 187 GLU B C 1
ATOM 4150 O O . GLU B 1 187 ? -3.717 42.938 -9.305 1 96.69 187 GLU B O 1
ATOM 4155 N N . GLU B 1 188 ? -5.188 42.719 -7.68 1 96 188 GLU B N 1
ATOM 4156 C CA . GLU B 1 188 ? -4.984 44.062 -7.164 1 96 188 GLU B CA 1
ATOM 4157 C C . GLU B 1 188 ? -3.572 44.25 -6.605 1 96 188 GLU B C 1
ATOM 4159 O O . GLU B 1 188 ? -3.02 45.344 -6.629 1 96 188 GLU B O 1
ATOM 4164 N N . GLY B 1 189 ? -3.035 43.25 -5.957 1 95 189 GLY B N 1
ATOM 4165 C CA . GLY B 1 189 ? -1.644 43.25 -5.539 1 95 189 GLY B CA 1
ATOM 4166 C C . GLY B 1 189 ? -1.43 43.906 -4.188 1 95 189 GLY B C 1
ATOM 4167 O O . GLY B 1 189 ? -0.297 44 -3.711 1 95 189 GLY B O 1
ATOM 4168 N N . THR B 1 190 ? -2.506 44.344 -3.527 1 96.12 190 THR B N 1
ATOM 4169 C CA . THR B 1 190 ? -2.387 45.031 -2.244 1 96.12 190 THR B CA 1
ATOM 4170 C C . THR B 1 190 ? -2.906 44.156 -1.112 1 96.12 190 THR B C 1
ATOM 4172 O O . THR B 1 190 ? -3.15 44.625 -0.005 1 96.12 190 THR B O 1
ATOM 4175 N N . TYR B 1 191 ? -3.137 42.906 -1.467 1 98.19 191 TYR B N 1
ATOM 4176 C CA . TYR B 1 191 ? -3.631 41.938 -0.474 1 98.19 191 TYR B CA 1
ATOM 4177 C C . TYR B 1 191 ? -2.582 40.906 -0.159 1 98.19 191 TYR B C 1
ATOM 4179 O O . TYR B 1 191 ? -1.762 40.562 -1.015 1 98.19 191 TYR B O 1
ATOM 4187 N N . TYR B 1 192 ? -2.637 40.375 1.06 1 98.31 192 TYR B N 1
ATOM 4188 C CA . TYR B 1 192 ? -1.819 39.281 1.534 1 98.31 192 TYR B CA 1
ATOM 4189 C C . TYR B 1 192 ? -2.689 38.156 2.107 1 98.31 192 TYR B C 1
ATOM 4191 O O . TYR B 1 192 ? -3.844 38.406 2.475 1 98.31 192 TYR B O 1
ATOM 4199 N N . TRP B 1 193 ? -2.139 36.938 2.111 1 98.06 193 TRP B N 1
ATOM 4200 C CA . TRP B 1 193 ? -2.777 35.844 2.857 1 98.06 193 TRP B CA 1
ATOM 4201 C C . TRP B 1 193 ? -2.512 36 4.352 1 98.06 193 TRP B C 1
ATOM 4203 O O . TRP B 1 193 ? -1.433 36.438 4.758 1 98.06 193 TRP B O 1
ATOM 4213 N N . ASN B 1 194 ? -3.52 35.625 5.129 1 97.81 194 ASN B N 1
ATOM 4214 C CA . ASN B 1 194 ? -3.342 35.5 6.57 1 97.81 194 ASN B CA 1
ATOM 4215 C C . ASN B 1 194 ? -2.617 34.188 6.922 1 97.81 194 ASN B C 1
ATOM 4217 O O . ASN B 1 194 ? -3.061 33.094 6.543 1 97.81 194 ASN B O 1
ATOM 4221 N N . SER B 1 195 ? -1.542 34.312 7.684 1 97.5 195 SER B N 1
ATOM 4222 C CA . SER B 1 195 ? -0.742 33.125 8.023 1 97.5 195 SER B CA 1
ATOM 4223 C C . SER B 1 195 ? -1.394 32.312 9.141 1 97.5 195 SER B C 1
ATOM 4225 O O . SER B 1 195 ? -1.011 31.172 9.391 1 97.5 195 SER B O 1
ATOM 4227 N N . GLY B 1 196 ? -2.277 32.938 9.883 1 97.06 196 GLY B N 1
ATOM 4228 C CA . GLY B 1 196 ? -2.887 32.281 11.031 1 97.06 196 GLY B CA 1
ATOM 4229 C C . GLY B 1 196 ? -2.088 32.438 12.305 1 97.06 196 GLY B C 1
ATOM 4230 O O . GLY B 1 196 ? -2.479 31.922 13.359 1 97.06 196 GLY B O 1
ATOM 4231 N N . MET B 1 197 ? -1.02 33.156 12.203 1 98.62 197 MET B N 1
ATOM 4232 C CA . MET B 1 197 ? -0.227 33.5 13.375 1 98.62 197 MET B CA 1
ATOM 4233 C C . MET B 1 197 ? -0.471 34.969 13.781 1 98.62 197 MET B C 1
ATOM 4235 O O . MET B 1 197 ? -0.811 35.781 12.938 1 98.62 197 MET B O 1
ATOM 4239 N N . PHE B 1 198 ? -0.291 35.219 15.094 1 98.88 198 PHE B N 1
ATOM 4240 C CA . PHE B 1 198 ? -0.642 36.562 15.578 1 98.88 198 PHE B CA 1
ATOM 4241 C C . PHE B 1 198 ? 0.274 36.969 16.719 1 98.88 198 PHE B C 1
ATOM 4243 O O . PHE B 1 198 ? 0.903 36.125 17.359 1 98.88 198 PHE B O 1
ATOM 4250 N N . VAL B 1 199 ? 0.375 38.25 16.922 1 98.88 199 VAL B N 1
ATOM 4251 C CA . VAL B 1 199 ? 1.002 38.875 18.094 1 98.88 199 VAL B CA 1
ATOM 4252 C C . VAL B 1 199 ? 0.033 39.844 18.766 1 98.88 199 VAL B C 1
ATOM 4254 O O . VAL B 1 199 ? -0.468 40.75 18.109 1 98.88 199 VAL B O 1
ATOM 4257 N N . PHE B 1 200 ? -0.223 39.594 20.016 1 98.75 200 PHE B N 1
ATOM 4258 C CA . PHE B 1 200 ? -1.171 40.406 20.781 1 98.75 200 PHE B CA 1
ATOM 4259 C C . PHE B 1 200 ? -0.534 40.938 22.062 1 98.75 200 PHE B C 1
ATOM 4261 O O . PHE B 1 200 ? 0.268 40.25 22.688 1 98.75 200 PHE B O 1
ATOM 4268 N N . ARG B 1 201 ? -0.846 42.094 22.391 1 98.75 201 ARG B N 1
ATOM 4269 C CA . ARG B 1 201 ? -0.693 42.5 23.797 1 98.75 201 ARG B CA 1
ATOM 4270 C C . ARG B 1 201 ? -1.882 42 24.625 1 98.75 201 ARG B C 1
ATOM 4272 O O . ARG B 1 201 ? -3.035 42.25 24.25 1 98.75 201 ARG B O 1
ATOM 4279 N N . ARG B 1 202 ? -1.663 41.406 25.703 1 98.12 202 ARG B N 1
ATOM 4280 C CA . ARG B 1 202 ? -2.668 40.656 26.453 1 98.12 202 ARG B CA 1
ATOM 4281 C C . ARG B 1 202 ? -3.848 41.531 26.828 1 98.12 202 ARG B C 1
ATOM 4283 O O . ARG B 1 202 ? -5.004 41.156 26.609 1 98.12 202 ARG B O 1
ATOM 4290 N N . ASP B 1 203 ? -3.639 42.688 27.422 1 98.12 203 ASP B N 1
ATOM 4291 C CA . ASP B 1 203 ? -4.715 43.531 27.922 1 98.12 203 ASP B CA 1
ATOM 4292 C C . ASP B 1 203 ? -5.586 44.062 26.781 1 98.12 203 ASP B C 1
ATOM 4294 O O . ASP B 1 203 ? -6.812 44.094 26.891 1 98.12 203 ASP B O 1
ATOM 4298 N N . VAL B 1 204 ? -4.926 44.438 25.719 1 98.5 204 VAL B N 1
ATOM 4299 C CA . VAL B 1 204 ? -5.664 44.906 24.547 1 98.5 204 VAL B CA 1
ATOM 4300 C C . VAL B 1 204 ? -6.504 43.781 23.969 1 98.5 204 VAL B C 1
ATOM 4302 O O . VAL B 1 204 ? -7.664 44 23.594 1 98.5 204 VAL B O 1
ATOM 4305 N N . PHE B 1 205 ? -5.898 42.625 23.875 1 98.56 205 PHE B N 1
ATOM 4306 C CA . PHE B 1 205 ? -6.59 41.438 23.375 1 98.56 205 PHE B CA 1
ATOM 4307 C C . PHE B 1 205 ? -7.824 41.125 24.219 1 98.56 205 PHE B C 1
ATOM 4309 O O . PHE B 1 205 ? -8.914 40.938 23.672 1 98.56 205 PHE B O 1
ATOM 4316 N N . LEU B 1 206 ? -7.637 41.062 25.516 1 97.75 206 LEU B N 1
ATOM 4317 C CA . LEU B 1 206 ? -8.742 40.75 26.406 1 97.75 206 LEU B CA 1
ATOM 4318 C C . LEU B 1 206 ? -9.852 41.781 26.297 1 97.75 206 LEU B C 1
ATOM 4320 O O . LEU B 1 206 ? -11.039 41.438 26.266 1 97.75 206 LEU B O 1
ATOM 4324 N N . ASP B 1 207 ? -9.508 43.031 26.234 1 98.06 207 ASP B N 1
ATOM 4325 C CA . ASP B 1 207 ? -10.484 44.094 26.109 1 98.06 207 ASP B CA 1
ATOM 4326 C C . ASP B 1 207 ? -11.305 43.938 24.828 1 98.06 207 ASP B C 1
ATOM 4328 O O . ASP B 1 207 ? -12.531 44.062 24.859 1 98.06 207 ASP B O 1
ATOM 4332 N N . GLU B 1 208 ? -10.633 43.688 23.781 1 98.38 208 GLU B N 1
ATOM 4333 C CA . GLU B 1 208 ? -11.336 43.594 22.5 1 98.38 208 GLU B CA 1
ATOM 4334 C C . GLU B 1 208 ? -12.141 42.312 22.391 1 98.38 208 GLU B C 1
ATOM 4336 O O . GLU B 1 208 ? -13.203 42.281 21.766 1 98.38 208 GLU B O 1
ATOM 4341 N N . MET B 1 209 ? -11.648 41.25 22.953 1 98.38 209 MET B N 1
ATOM 4342 C CA . MET B 1 209 ? -12.445 40.031 22.984 1 98.38 209 MET B CA 1
ATOM 4343 C C . MET B 1 209 ? -13.727 40.219 23.797 1 98.38 209 MET B C 1
ATOM 4345 O O . MET B 1 209 ? -14.773 39.688 23.453 1 98.38 209 MET B O 1
ATOM 4349 N N . GLU B 1 210 ? -13.602 40.969 24.859 1 97.75 210 GLU B N 1
ATOM 4350 C CA . GLU B 1 210 ? -14.797 41.281 25.641 1 97.75 210 GLU B CA 1
ATOM 4351 C C . GLU B 1 210 ? -15.758 42.156 24.828 1 97.75 210 GLU B C 1
ATOM 4353 O O . GLU B 1 210 ? -16.984 42.031 24.984 1 97.75 210 GLU B O 1
ATOM 4358 N N . ARG B 1 211 ? -15.227 43 24.047 1 98.12 211 ARG B N 1
ATOM 4359 C CA . ARG B 1 211 ? -16.031 43.906 23.25 1 98.12 211 ARG B CA 1
ATOM 4360 C C . ARG B 1 211 ? -16.688 43.188 22.078 1 98.12 211 ARG B C 1
ATOM 4362 O O . ARG B 1 211 ? -17.891 43.312 21.844 1 98.12 211 ARG B O 1
ATOM 4369 N N . TYR B 1 212 ? -15.961 42.375 21.344 1 98.19 212 TYR B N 1
ATOM 4370 C CA . TYR B 1 212 ? -16.422 41.844 20.062 1 98.19 212 TYR B CA 1
ATOM 4371 C C . TYR B 1 212 ? -16.938 40.406 20.219 1 98.19 212 TYR B C 1
ATOM 4373 O O . TYR B 1 212 ? -17.734 39.938 19.406 1 98.19 212 TYR B O 1
ATOM 4381 N N . ALA B 1 213 ? -16.453 39.656 21.234 1 98.25 213 ALA B N 1
ATOM 4382 C CA . ALA B 1 213 ? -16.859 38.281 21.438 1 98.25 213 ALA B CA 1
ATOM 4383 C C . ALA B 1 213 ? -17.078 38 22.906 1 98.25 213 ALA B C 1
ATOM 4385 O O . ALA B 1 213 ? -16.5 37.031 23.453 1 98.25 213 ALA B O 1
ATOM 4386 N N . PRO B 1 214 ? -17.953 38.688 23.547 1 98 214 PRO B N 1
ATOM 4387 C CA . PRO B 1 214 ? -18.156 38.531 24.984 1 98 214 PRO B CA 1
ATOM 4388 C C . PRO B 1 214 ? -18.625 37.125 25.375 1 98 214 PRO B C 1
ATOM 4390 O O . PRO B 1 214 ? -18.312 36.656 26.469 1 98 214 PRO B O 1
ATOM 4393 N N . ARG B 1 215 ? -19.344 36.406 24.469 1 98.06 215 ARG B N 1
ATOM 4394 C CA . ARG B 1 215 ? -19.844 35.062 24.766 1 98.06 215 ARG B CA 1
ATOM 4395 C C . ARG B 1 215 ? -18.688 34.094 24.938 1 98.06 215 ARG B C 1
ATOM 4397 O O . ARG B 1 215 ? -18.844 33.062 25.625 1 98.06 215 ARG B O 1
ATOM 4404 N N . ILE B 1 216 ? -17.594 34.375 24.375 1 97.94 216 ILE B N 1
ATOM 4405 C CA . ILE B 1 216 ? -16.406 33.562 24.516 1 97.94 216 ILE B CA 1
ATOM 4406 C C . ILE B 1 216 ? -15.555 34.094 25.672 1 97.94 216 ILE B C 1
ATOM 4408 O O . ILE B 1 216 ? -15.078 33.312 26.5 1 97.94 216 ILE B O 1
ATOM 4412 N N . ALA B 1 217 ? -15.383 35.438 25.797 1 97.44 217 ALA B N 1
ATOM 4413 C CA . ALA B 1 217 ? -14.438 36.062 26.703 1 97.44 217 ALA B CA 1
ATOM 4414 C C . ALA B 1 217 ? -14.898 35.938 28.156 1 97.44 217 ALA B C 1
ATOM 4416 O O . ALA B 1 217 ? -14.125 35.562 29.047 1 97.44 217 ALA B O 1
ATOM 4417 N N . ARG B 1 218 ? -16.109 36.156 28.422 1 96.38 218 ARG B N 1
ATOM 4418 C CA . ARG B 1 218 ? -16.609 36.344 29.781 1 96.38 218 ARG B CA 1
ATOM 4419 C C . ARG B 1 218 ? -16.5 35.031 30.578 1 96.38 218 ARG B C 1
ATOM 4421 O O . ARG B 1 218 ? -16.047 35.031 31.734 1 96.38 218 ARG B O 1
ATOM 4428 N N . PRO B 1 219 ? -16.906 33.938 29.984 1 95.25 219 PRO B N 1
ATOM 4429 C CA . PRO B 1 219 ? -16.766 32.719 30.766 1 95.25 219 PRO B CA 1
ATOM 4430 C C . PRO B 1 219 ? -15.328 32.406 31.188 1 95.25 219 PRO B C 1
ATOM 4432 O O . PRO B 1 219 ? -15.078 31.891 32.281 1 95.25 219 PRO B O 1
ATOM 4435 N N . PHE B 1 220 ? -14.359 32.75 30.359 1 94.38 220 PHE B N 1
ATOM 4436 C CA . PHE B 1 220 ? -12.953 32.531 30.703 1 94.38 220 PHE B CA 1
ATOM 4437 C C . PHE B 1 220 ? -12.523 33.5 31.812 1 94.38 220 PHE B C 1
ATOM 4439 O O . PHE B 1 220 ? -11.781 33.125 32.719 1 94.38 220 PHE B O 1
ATOM 4446 N N . LEU B 1 221 ? -12.961 34.719 31.703 1 91.19 221 LEU B N 1
ATOM 4447 C CA . LEU B 1 221 ? -12.57 35.75 32.656 1 91.19 221 LEU B CA 1
ATOM 4448 C C . LEU B 1 221 ? -13.188 35.531 34.031 1 91.19 221 LEU B C 1
ATOM 4450 O O . LEU B 1 221 ? -12.641 35.938 35.031 1 91.19 221 LEU B O 1
ATOM 4454 N N . GLU B 1 222 ? -14.273 34.844 34 1 88.81 222 GLU B N 1
ATOM 4455 C CA . GLU B 1 222 ? -14.992 34.594 35.219 1 88.81 222 GLU B CA 1
ATOM 4456 C C . GLU B 1 222 ? -14.445 33.344 35.938 1 88.81 222 GLU B C 1
ATOM 4458 O O . GLU B 1 222 ? -14.703 33.156 37.125 1 88.81 222 GLU B O 1
ATOM 4463 N N . THR B 1 223 ? -13.672 32.719 35.094 1 79.25 223 THR B N 1
ATOM 4464 C CA . THR B 1 223 ? -13.141 31.5 35.656 1 79.25 223 THR B CA 1
ATOM 4465 C C . THR B 1 223 ? -11.852 31.781 36.438 1 79.25 223 THR B C 1
ATOM 4467 O O . THR B 1 223 ? -11.227 32.812 36.25 1 79.25 223 THR B O 1
ATOM 4470 N N . GLY B 1 224 ? -11.492 31.109 37.469 1 75.38 224 GLY B N 1
ATOM 4471 C CA . GLY B 1 224 ? -10.258 31.219 38.219 1 75.38 224 GLY B CA 1
ATOM 4472 C C . GLY B 1 224 ? -9.07 30.578 37.531 1 75.38 224 GLY B C 1
ATOM 4473 O O . GLY B 1 224 ? -8.109 30.172 38.188 1 75.38 224 GLY B O 1
ATOM 4474 N N . LEU B 1 225 ? -9.102 30.547 36.219 1 78.31 225 LEU B N 1
ATOM 4475 C CA . LEU B 1 225 ? -8.023 29.906 35.469 1 78.31 225 LEU B CA 1
ATOM 4476 C C . LEU B 1 225 ? -6.703 30.641 35.688 1 78.31 225 LEU B C 1
ATOM 4478 O O . LEU B 1 225 ? -5.641 30.016 35.688 1 78.31 225 LEU B O 1
ATOM 4482 N N . GLY B 1 226 ? -6.754 31.906 35.781 1 76.06 226 GLY B N 1
ATOM 4483 C CA . GLY B 1 226 ? -5.555 32.719 35.938 1 76.06 226 GLY B CA 1
ATOM 4484 C C . GLY B 1 226 ? -4.809 32.375 37.219 1 76.06 226 GLY B C 1
ATOM 4485 O O . GLY B 1 226 ? -3.629 32.719 37.375 1 76.06 226 GLY B O 1
ATOM 4486 N N . ALA B 1 227 ? -5.469 31.719 38.062 1 72.31 227 ALA B N 1
ATOM 4487 C CA . ALA B 1 227 ? -4.891 31.438 39.375 1 72.31 227 ALA B CA 1
ATOM 4488 C C . ALA B 1 227 ? -4.328 30.016 39.438 1 72.31 227 ALA B C 1
ATOM 4490 O O . ALA B 1 227 ? -3.756 29.625 40.469 1 72.31 227 ALA B O 1
ATOM 4491 N N . LEU B 1 228 ? -4.473 29.344 38.375 1 76.19 228 LEU B N 1
ATOM 4492 C CA . LEU B 1 228 ? -4.027 27.953 38.344 1 76.19 228 LEU B CA 1
ATOM 4493 C C . LEU B 1 228 ? -2.508 27.875 38.438 1 76.19 228 LEU B C 1
ATOM 4495 O O . LEU B 1 228 ? -1.806 28.719 37.875 1 76.19 228 LEU B O 1
ATOM 4499 N N . ASP B 1 229 ? -2.031 26.844 39.219 1 74.75 229 ASP B N 1
ATOM 4500 C CA . ASP B 1 229 ? -0.608 26.516 39.25 1 74.75 229 ASP B CA 1
ATOM 4501 C C . ASP B 1 229 ? -0.228 25.641 38.031 1 74.75 229 ASP B C 1
ATOM 4503 O O . ASP B 1 229 ? -0.535 24.453 38.031 1 74.75 229 ASP B O 1
ATOM 4507 N N . LEU B 1 230 ? 0.485 26.156 37.188 1 74.56 230 LEU B N 1
ATOM 4508 C CA . LEU B 1 230 ? 0.796 25.531 35.906 1 74.56 230 LEU B CA 1
ATOM 4509 C C . LEU B 1 230 ? 1.915 24.5 36.062 1 74.56 230 LEU B C 1
ATOM 4511 O O . LEU B 1 230 ? 2.232 23.766 35.125 1 74.56 230 LEU B O 1
ATOM 4515 N N . ALA B 1 231 ? 2.439 24.344 37.25 1 72.94 231 ALA B N 1
ATOM 4516 C CA . ALA B 1 231 ? 3.5 23.375 37.5 1 72.94 231 ALA B CA 1
ATOM 4517 C C . ALA B 1 231 ? 2.922 21.984 37.781 1 72.94 231 ALA B C 1
ATOM 4519 O O . ALA B 1 231 ? 3.643 20.984 37.719 1 72.94 231 ALA B O 1
ATOM 4520 N N . GLU B 1 232 ? 1.681 21.891 37.969 1 70.88 232 GLU B N 1
ATOM 4521 C CA . GLU B 1 232 ? 1.043 20.656 38.406 1 70.88 232 GLU B CA 1
ATOM 4522 C C . GLU B 1 232 ? 0.678 19.766 37.219 1 70.88 232 GLU B C 1
ATOM 4524 O O . GLU B 1 232 ? 0.089 18.703 37.406 1 70.88 232 GLU B O 1
ATOM 4529 N N . GLY B 1 233 ? 0.997 20.125 36.062 1 78.44 233 GLY B N 1
ATOM 4530 C CA . GLY B 1 233 ? 0.648 19.297 34.906 1 78.44 233 GLY B CA 1
ATOM 4531 C C . GLY B 1 233 ? -0.227 20.031 33.906 1 78.44 233 GLY B C 1
ATOM 4532 O O . GLY B 1 233 ? -0.371 21.25 33.938 1 78.44 233 GLY B O 1
ATOM 4533 N N . PRO B 1 234 ? -0.762 19.188 33 1 84.75 234 PRO B N 1
ATOM 4534 C CA . PRO B 1 234 ? -1.625 19.797 31.984 1 84.75 234 PRO B CA 1
ATOM 4535 C C . PRO B 1 234 ? -2.881 20.438 32.594 1 84.75 234 PRO B C 1
ATOM 4537 O O . PRO B 1 234 ? -3.412 19.938 33.594 1 84.75 234 PRO B O 1
ATOM 4540 N N . VAL B 1 235 ? -3.201 21.578 32.062 1 83.5 235 VAL B N 1
ATOM 4541 C CA . VAL B 1 235 ? -4.469 22.219 32.406 1 83.5 235 VAL B CA 1
ATOM 4542 C C . VAL B 1 235 ? -5.617 21.5 31.688 1 83.5 235 VAL B C 1
ATOM 4544 O O . VAL B 1 235 ? -5.711 21.547 30.469 1 83.5 235 VAL B O 1
ATOM 4547 N N . ARG B 1 236 ? -6.465 20.812 32.438 1 81.88 236 ARG B N 1
ATOM 4548 C CA . ARG B 1 236 ? -7.582 20.031 31.922 1 81.88 236 ARG B CA 1
ATOM 4549 C C . ARG B 1 236 ? -8.648 19.812 33 1 81.88 236 ARG B C 1
ATOM 4551 O O . ARG B 1 236 ? -8.547 20.344 34.094 1 81.88 236 ARG B O 1
ATOM 4558 N N . GLY B 1 237 ? -9.633 19.094 32.562 1 78.81 237 GLY B N 1
ATOM 4559 C CA . GLY B 1 237 ? -10.586 18.609 33.531 1 78.81 237 GLY B CA 1
ATOM 4560 C C . GLY B 1 237 ? -11.742 19.562 33.781 1 78.81 237 GLY B C 1
ATOM 4561 O O . GLY B 1 237 ? -12.172 20.266 32.875 1 78.81 237 GLY B O 1
ATOM 4562 N N . ASP B 1 238 ? -12.18 19.672 34.938 1 77.81 238 ASP B N 1
ATOM 4563 C CA . ASP B 1 238 ? -13.5 20.188 35.281 1 77.81 238 ASP B CA 1
ATOM 4564 C C . ASP B 1 238 ? -13.609 21.672 34.969 1 77.81 238 ASP B C 1
ATOM 4566 O O . ASP B 1 238 ? -14.609 22.125 34.406 1 77.81 238 ASP B O 1
ATOM 4570 N N . VAL B 1 239 ? -12.586 22.375 35.219 1 81.5 239 VAL B N 1
ATOM 4571 C CA . VAL B 1 239 ? -12.688 23.828 35.031 1 81.5 239 VAL B CA 1
ATOM 4572 C C . VAL B 1 239 ? -12.844 24.141 33.562 1 81.5 239 VAL B C 1
ATOM 4574 O O . VAL B 1 239 ? -13.688 24.953 33.188 1 81.5 239 VAL B O 1
ATOM 4577 N N . LEU B 1 240 ? -12.086 23.516 32.719 1 90.81 240 LEU B N 1
ATOM 4578 C CA . LEU B 1 240 ? -12.18 23.75 31.297 1 90.81 240 LEU B CA 1
ATOM 4579 C C . LEU B 1 240 ? -13.484 23.219 30.734 1 90.81 240 LEU B C 1
ATOM 4581 O O . LEU B 1 240 ? -14.086 23.828 29.844 1 90.81 240 LEU B O 1
ATOM 4585 N N . GLU B 1 241 ? -13.969 22.109 31.266 1 92.94 241 GLU B N 1
ATOM 4586 C CA . GLU B 1 241 ? -15.227 21.531 30.812 1 92.94 241 GLU B CA 1
ATOM 4587 C C . GLU B 1 241 ? -16.391 22.5 31.047 1 92.94 241 GLU B C 1
ATOM 4589 O O . GLU B 1 241 ? -17.266 22.641 30.203 1 92.94 241 GLU B O 1
ATOM 4594 N N . GLU B 1 242 ? -16.375 23.062 32.125 1 91.5 242 GLU B N 1
ATOM 4595 C CA . GLU B 1 242 ? -17.438 24 32.5 1 91.5 242 GLU B CA 1
ATOM 4596 C C . GLU B 1 242 ? -17.438 25.219 31.547 1 91.5 242 GLU B C 1
ATOM 4598 O O . GLU B 1 242 ? -18.5 25.625 31.078 1 91.5 242 GLU B O 1
ATOM 4603 N N . VAL B 1 243 ? -16.312 25.797 31.328 1 93.62 243 VAL B N 1
ATOM 4604 C CA . VAL B 1 243 ? -16.203 26.969 30.453 1 93.62 243 VAL B CA 1
ATOM 4605 C C . VAL B 1 243 ? -16.594 26.594 29.031 1 93.62 243 VAL B C 1
ATOM 4607 O O . VAL B 1 243 ? -17.406 27.297 28.406 1 93.62 243 VAL B O 1
ATOM 4610 N N . TYR B 1 244 ? -16.078 25.453 28.547 1 95.44 244 TYR B N 1
ATOM 4611 C CA . TYR B 1 244 ? -16.266 25.062 27.141 1 95.44 244 TYR B CA 1
ATOM 4612 C C . TYR B 1 244 ? -17.719 24.672 26.891 1 95.44 244 TYR B C 1
ATOM 4614 O O . TYR B 1 244 ? -18.188 24.734 25.75 1 95.44 244 TYR B O 1
ATOM 4622 N N . ALA B 1 245 ? -18.453 24.281 27.906 1 94.69 245 ALA B N 1
ATOM 4623 C CA . ALA B 1 245 ? -19.875 23.953 27.766 1 94.69 245 ALA B CA 1
ATOM 4624 C C . ALA B 1 245 ? -20.703 25.203 27.5 1 94.69 245 ALA B C 1
ATOM 4626 O O . ALA B 1 245 ? -21.781 25.125 26.922 1 94.69 245 ALA B O 1
ATOM 4627 N N . ARG B 1 246 ? -20.172 26.344 27.781 1 94.19 246 ARG B N 1
ATOM 4628 C CA . ARG B 1 246 ? -20.953 27.562 27.75 1 94.19 246 ARG B CA 1
ATOM 4629 C C . ARG B 1 246 ? -20.562 28.438 26.562 1 94.19 246 ARG B C 1
ATOM 4631 O O . ARG B 1 246 ? -21.234 29.422 26.25 1 94.19 246 ARG B O 1
ATOM 4638 N N . ILE B 1 247 ? -19.516 28.109 25.938 1 97 247 ILE B N 1
ATOM 4639 C CA . ILE B 1 247 ? -19 29.031 24.938 1 97 247 ILE B CA 1
ATOM 4640 C C . ILE B 1 247 ? -19.25 28.484 23.547 1 97 247 ILE B C 1
ATOM 4642 O O . ILE B 1 247 ? -19.234 27.266 23.328 1 97 247 ILE B O 1
ATOM 4646 N N . PRO B 1 248 ? -19.484 29.328 22.594 1 97.88 248 PRO B N 1
ATOM 4647 C CA . PRO B 1 248 ? -19.609 28.906 21.188 1 97.88 248 PRO B CA 1
ATOM 4648 C C . PRO B 1 248 ? -18.266 28.656 20.516 1 97.88 248 PRO B C 1
ATOM 4650 O O . PRO B 1 248 ? -17.219 29.078 21.047 1 97.88 248 PRO B O 1
ATOM 4653 N N . ALA B 1 249 ? -18.266 27.906 19.391 1 97.56 249 ALA B N 1
ATOM 4654 C CA . ALA B 1 249 ? -17.094 27.766 18.547 1 97.56 249 ALA B CA 1
ATOM 4655 C C . ALA B 1 249 ? -16.906 28.984 17.641 1 97.56 249 ALA B C 1
ATOM 4657 O O . ALA B 1 249 ? -17.875 29.531 17.125 1 97.56 249 ALA B O 1
ATOM 4658 N N . ASP B 1 250 ? -15.68 29.484 17.516 1 97.62 250 ASP B N 1
ATOM 4659 C CA . ASP B 1 250 ? -15.352 30.578 16.609 1 97.62 250 ASP B CA 1
ATOM 4660 C C . ASP B 1 250 ? -13.844 30.703 16.406 1 97.62 250 ASP B C 1
ATOM 4662 O O . ASP B 1 250 ? -13.062 30.172 17.203 1 97.62 250 ASP B O 1
ATOM 4666 N N . SER B 1 251 ? -13.43 31.297 15.297 1 97.31 251 SER B N 1
ATOM 4667 C CA . SER B 1 251 ? -12.008 31.516 15.055 1 97.31 251 SER B CA 1
ATOM 4668 C C . SER B 1 251 ? -11.602 32.938 15.453 1 97.31 251 SER B C 1
ATOM 4670 O O . SER B 1 251 ? -12.438 33.844 15.516 1 97.31 251 SER B O 1
ATOM 4672 N N . ILE B 1 252 ? -10.328 33.125 15.75 1 97.69 252 ILE B N 1
ATOM 4673 C CA . ILE B 1 252 ? -9.781 34.438 16.078 1 97.69 252 ILE B CA 1
ATOM 4674 C C . ILE B 1 252 ? -9.977 35.375 14.898 1 97.69 252 ILE B C 1
ATOM 4676 O O . ILE B 1 252 ? -10.164 36.594 15.078 1 97.69 252 ILE B O 1
ATOM 4680 N N . ASP B 1 253 ? -10.016 34.844 13.688 1 97.56 253 ASP B N 1
ATOM 4681 C CA . ASP B 1 253 ? -10.195 35.625 12.469 1 97.56 253 ASP B CA 1
ATOM 4682 C C . ASP B 1 253 ? -11.57 36.281 12.453 1 97.56 253 ASP B C 1
ATOM 4684 O O . ASP B 1 253 ? -11.672 37.5 12.172 1 97.56 253 ASP B O 1
ATOM 4688 N N . TYR B 1 254 ? -12.578 35.562 12.828 1 97.06 254 TYR B N 1
ATOM 4689 C CA . TYR B 1 254 ? -13.938 36.062 12.828 1 97.06 254 TYR B CA 1
ATOM 4690 C C . TYR B 1 254 ? -14.234 36.844 14.109 1 97.06 254 TYR B C 1
ATOM 4692 O O . TYR B 1 254 ? -14.852 37.906 14.078 1 97.06 254 TYR B O 1
ATOM 4700 N N . ALA B 1 255 ? -13.797 36.312 15.188 1 97.75 255 ALA B N 1
ATOM 4701 C CA . ALA B 1 255 ? -14.156 36.844 16.5 1 97.75 255 ALA B CA 1
ATOM 4702 C C . ALA B 1 255 ? -13.477 38.188 16.766 1 97.75 255 ALA B C 1
ATOM 4704 O O . ALA B 1 255 ? -14.016 39.031 17.484 1 97.75 255 ALA B O 1
ATOM 4705 N N . LEU B 1 256 ? -12.297 38.406 16.172 1 98.19 256 LEU B N 1
ATOM 4706 C CA . LEU B 1 256 ? -11.508 39.562 16.547 1 98.19 256 LEU B CA 1
ATOM 4707 C C . LEU B 1 256 ? -10.969 40.281 15.312 1 98.19 256 LEU B C 1
ATOM 4709 O O . LEU B 1 256 ? -11.258 41.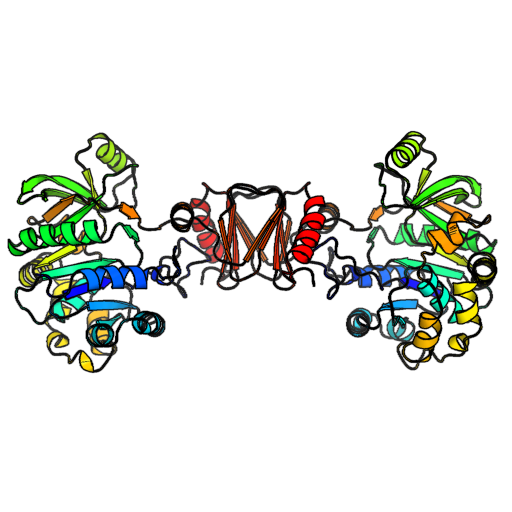438 15.086 1 98.19 256 LEU B O 1
ATOM 4713 N N . MET B 1 257 ? -10.281 39.625 14.398 1 97.81 257 MET B N 1
ATOM 4714 C CA . MET B 1 257 ? -9.469 40.281 13.367 1 97.81 257 MET B CA 1
ATOM 4715 C C . MET B 1 257 ? -10.352 40.969 12.344 1 97.81 257 MET B C 1
ATOM 4717 O O . MET B 1 257 ? -9.992 42.031 11.836 1 97.81 257 MET B O 1
ATOM 4721 N N . GLU B 1 258 ? -11.422 40.375 12.016 1 96.81 258 GLU B N 1
ATOM 4722 C CA . GLU B 1 258 ? -12.32 40.969 11.039 1 96.81 258 GLU B CA 1
ATOM 4723 C C . GLU B 1 258 ? -13.023 42.188 11.625 1 96.81 258 GLU B C 1
ATOM 4725 O O . GLU B 1 258 ? -13.539 43.031 10.891 1 96.81 258 GLU B O 1
ATOM 4730 N N . ARG B 1 259 ? -13.047 42.344 12.922 1 96.69 259 ARG B N 1
ATOM 4731 C CA . ARG B 1 259 ? -13.883 43.344 13.57 1 96.69 259 ARG B CA 1
ATOM 4732 C C . ARG B 1 259 ? -13.039 44.469 14.117 1 96.69 259 ARG B C 1
ATOM 4734 O O . ARG B 1 259 ? -13.5 45.625 14.188 1 96.69 259 ARG B O 1
ATOM 4741 N N . THR B 1 260 ? -11.867 44.219 14.508 1 97.88 260 THR B N 1
ATOM 4742 C CA . THR B 1 260 ? -11.031 45.188 15.211 1 97.88 260 THR B CA 1
ATOM 4743 C C . THR B 1 260 ? -10.656 46.344 14.297 1 97.88 260 THR B C 1
ATOM 4745 O O . THR B 1 260 ? -10.555 46.156 13.086 1 97.88 260 THR B O 1
ATOM 4748 N N . GLU B 1 261 ? -10.414 47.469 14.883 1 96.88 261 GLU B N 1
ATOM 4749 C CA . GLU B 1 261 ? -9.883 48.656 14.195 1 96.88 261 GLU B CA 1
ATOM 4750 C C . GLU B 1 261 ? -8.391 48.844 14.477 1 96.88 261 GLU B C 1
ATOM 4752 O O . GLU B 1 261 ? -7.793 49.812 14.055 1 96.88 261 GLU B O 1
ATOM 4757 N N . ARG B 1 262 ? -7.816 47.844 15.133 1 97.69 262 ARG B N 1
ATOM 4758 C CA . ARG B 1 262 ? -6.422 47.938 15.555 1 97.69 262 ARG B CA 1
ATOM 4759 C C . ARG B 1 262 ? -5.598 46.812 14.945 1 97.69 262 ARG B C 1
ATOM 4761 O O . ARG B 1 262 ? -4.73 46.219 15.609 1 97.69 262 ARG B O 1
ATOM 4768 N N . ALA B 1 263 ? -5.941 46.406 13.766 1 98.56 263 ALA B N 1
ATOM 4769 C CA . ALA B 1 263 ? -5.176 45.344 13.109 1 98.56 263 ALA B CA 1
ATOM 4770 C C . ALA B 1 263 ? -3.963 45.906 12.383 1 98.56 263 ALA B C 1
ATOM 4772 O O . ALA B 1 263 ? -4.043 47 11.781 1 98.56 263 ALA B O 1
ATOM 4773 N N . ALA B 1 264 ? -2.871 45.25 12.445 1 98.75 264 ALA B N 1
ATOM 4774 C CA . ALA B 1 264 ? -1.649 45.562 11.703 1 98.75 264 ALA B CA 1
ATOM 4775 C C . ALA B 1 264 ? -1.044 44.281 11.109 1 98.75 264 ALA B C 1
ATOM 4777 O O . ALA B 1 264 ? -1.459 43.156 11.445 1 98.75 264 ALA B O 1
ATOM 4778 N N . MET B 1 265 ? -0.154 44.469 10.18 1 98.69 265 MET B N 1
ATOM 4779 C CA . MET B 1 265 ? 0.451 43.344 9.492 1 98.69 265 MET B CA 1
ATOM 4780 C C . MET B 1 265 ? 1.942 43.562 9.273 1 98.69 265 MET B C 1
ATOM 4782 O O . MET B 1 265 ? 2.367 44.688 8.977 1 98.69 265 MET B O 1
ATOM 4786 N N . VAL B 1 266 ? 2.678 42.562 9.516 1 98.69 266 VAL B N 1
ATOM 4787 C CA . VAL B 1 266 ? 4.066 42.5 9.07 1 98.69 266 VAL B CA 1
ATOM 4788 C C . VAL B 1 266 ? 4.188 41.594 7.859 1 98.69 266 VAL B C 1
ATOM 4790 O O . VAL B 1 266 ? 3.779 40.406 7.914 1 98.69 266 VAL B O 1
ATOM 4793 N N . PRO B 1 267 ? 4.609 42.094 6.754 1 98.19 267 PRO B N 1
ATOM 4794 C CA . PRO B 1 267 ? 4.859 41.188 5.637 1 98.19 267 PRO B CA 1
ATOM 4795 C C . PRO B 1 267 ? 5.91 40.125 5.961 1 98.19 267 PRO B C 1
ATOM 4797 O O . PRO B 1 267 ? 7.016 40.469 6.398 1 98.19 267 PRO B O 1
ATOM 4800 N N . ALA B 1 268 ? 5.551 38.906 5.73 1 98.12 268 ALA B N 1
ATOM 4801 C CA . ALA B 1 268 ? 6.457 37.812 6.078 1 98.12 268 ALA B CA 1
ATOM 4802 C C . ALA B 1 268 ? 7.664 37.781 5.145 1 98.12 268 ALA B C 1
ATOM 4804 O O . ALA B 1 268 ? 7.516 37.906 3.926 1 98.12 268 ALA B O 1
ATOM 4805 N N . ARG B 1 269 ? 8.883 37.656 5.605 1 96.25 269 ARG B N 1
ATOM 4806 C CA . ARG B 1 269 ? 10.125 37.438 4.871 1 96.25 269 ARG B CA 1
ATOM 4807 C C . ARG B 1 269 ? 10.555 35.969 4.91 1 96.25 269 ARG B C 1
ATOM 4809 O O . ARG B 1 269 ? 11.648 35.625 4.465 1 96.25 269 ARG B O 1
ATOM 4816 N N . PHE B 1 270 ? 9.641 35.188 5.5 1 97.19 270 PHE B N 1
ATOM 4817 C CA . PHE B 1 270 ? 9.82 33.75 5.559 1 97.19 270 PHE B CA 1
ATOM 4818 C C . PHE B 1 270 ? 8.844 33.031 4.617 1 97.19 270 PHE B C 1
ATOM 4820 O O . PHE B 1 270 ? 7.824 33.625 4.234 1 97.19 270 PHE B O 1
ATOM 4827 N N . SER B 1 271 ? 9.281 31.875 4.246 1 94.44 271 SER B N 1
ATOM 4828 C CA . SER B 1 271 ? 8.352 31 3.539 1 94.44 271 SER B CA 1
ATOM 4829 C C . SER B 1 271 ? 7.348 30.375 4.496 1 94.44 271 SER B C 1
ATOM 4831 O O . SER B 1 271 ? 7.672 30.109 5.66 1 94.44 271 SER B O 1
ATOM 4833 N N . TRP B 1 272 ? 6.156 30.203 3.984 1 95.94 272 TRP B N 1
ATOM 4834 C CA . TRP B 1 272 ? 5.055 29.688 4.781 1 95.94 272 TRP B CA 1
ATOM 4835 C C . TRP B 1 272 ? 4.23 28.672 3.98 1 95.94 272 TRP B C 1
ATOM 4837 O O . TRP B 1 272 ? 3.973 28.891 2.793 1 95.94 272 TRP B O 1
ATOM 4847 N N . SER B 1 273 ? 3.936 27.562 4.637 1 93.19 273 SER B N 1
ATOM 4848 C CA . SER B 1 273 ? 3.02 26.594 4.055 1 93.19 273 SER B CA 1
ATOM 4849 C C . SER B 1 273 ? 2.088 26.016 5.117 1 93.19 273 SER B C 1
ATOM 4851 O O . SER B 1 273 ? 2.529 25.656 6.211 1 93.19 273 SER B O 1
ATOM 4853 N N . ASP B 1 274 ? 0.833 25.922 4.77 1 91.62 274 ASP B N 1
ATOM 4854 C CA . ASP B 1 274 ? -0.112 25.297 5.691 1 91.62 274 ASP B CA 1
ATOM 4855 C C . ASP B 1 274 ? -0.138 23.781 5.508 1 91.62 274 ASP B C 1
ATOM 4857 O O . ASP B 1 274 ? -0.876 23.078 6.203 1 91.62 274 ASP B O 1
ATOM 4861 N N . ILE B 1 275 ? 0.607 23.266 4.629 1 90.62 275 ILE B N 1
ATOM 4862 C CA . ILE B 1 275 ? 0.658 21.859 4.289 1 90.62 275 ILE B CA 1
ATOM 4863 C C . ILE B 1 275 ? -0.759 21.297 4.195 1 90.62 275 ILE B C 1
ATOM 4865 O O . ILE B 1 275 ? -1.074 20.281 4.82 1 90.62 275 ILE B O 1
ATOM 4869 N N . GLY B 1 276 ? -1.553 21.875 3.385 1 87.38 276 GLY B N 1
ATOM 4870 C CA . GLY B 1 276 ? -2.969 21.547 3.336 1 87.38 276 GLY B CA 1
ATOM 4871 C C . GLY B 1 276 ? -3.303 20.5 2.281 1 87.38 276 GLY B C 1
ATOM 4872 O O . GLY B 1 276 ? -4.473 20.156 2.088 1 87.38 276 GLY B O 1
ATOM 4873 N N . SER B 1 277 ? -2.266 20.047 1.583 1 88.94 277 SER B N 1
ATOM 4874 C CA . SER B 1 277 ? -2.479 19.078 0.513 1 88.94 277 SER B CA 1
ATOM 4875 C C . SER B 1 277 ? -1.285 18.141 0.371 1 88.94 277 SER B C 1
ATOM 4877 O O . SER B 1 277 ? -0.186 18.453 0.834 1 88.94 277 SER B O 1
ATOM 4879 N N . TRP B 1 278 ? -1.541 17.078 -0.275 1 93 278 TRP B N 1
ATOM 4880 C CA . TRP B 1 278 ? -0.456 16.125 -0.527 1 93 278 TRP B CA 1
ATOM 4881 C C . TRP B 1 278 ? 0.613 16.766 -1.417 1 93 278 TRP B C 1
ATOM 4883 O O . TRP B 1 278 ? 1.801 16.453 -1.275 1 93 278 TRP B O 1
ATOM 4893 N N . GLU B 1 279 ? 0.231 17.656 -2.262 1 89.12 279 GLU B N 1
ATOM 4894 C CA . GLU B 1 279 ? 1.2 18.359 -3.1 1 89.12 279 GLU B CA 1
ATOM 4895 C C . GLU B 1 279 ? 2.16 19.188 -2.254 1 89.12 279 GLU B C 1
ATOM 4897 O O . GLU B 1 279 ? 3.375 19.141 -2.459 1 89.12 279 GLU B O 1
ATOM 4902 N N . GLU B 1 280 ? 1.609 19.828 -1.384 1 88.5 280 GLU B N 1
ATOM 4903 C CA . GLU B 1 280 ? 2.428 20.656 -0.504 1 88.5 280 GLU B CA 1
ATOM 4904 C C . GLU B 1 280 ? 3.305 19.812 0.405 1 88.5 280 GLU B C 1
ATOM 4906 O O . GLU B 1 280 ? 4.484 20.094 0.593 1 88.5 280 GLU B O 1
ATOM 4911 N N . TYR B 1 281 ? 2.686 18.781 0.901 1 92.44 281 TYR B N 1
ATOM 4912 C CA . TYR B 1 281 ? 3.428 17.906 1.794 1 92.44 281 TYR B CA 1
ATOM 4913 C C . TYR B 1 281 ? 4.586 17.234 1.062 1 92.44 281 TYR B C 1
ATOM 4915 O O . TYR B 1 281 ? 5.711 17.188 1.572 1 92.44 281 TYR B O 1
ATOM 4923 N N . ALA B 1 282 ? 4.281 16.781 -0.12 1 89.56 282 ALA B N 1
ATOM 4924 C CA . ALA B 1 282 ? 5.301 16.125 -0.935 1 89.56 282 ALA B CA 1
ATOM 4925 C C . ALA B 1 282 ? 6.434 17.094 -1.277 1 89.56 282 ALA B C 1
ATOM 4927 O O . ALA B 1 282 ? 7.605 16.703 -1.277 1 89.56 282 ALA B O 1
ATOM 4928 N N . ALA B 1 283 ? 6.102 18.281 -1.562 1 85.38 283 ALA B N 1
ATOM 4929 C CA . ALA B 1 283 ? 7.094 19.297 -1.906 1 85.38 283 ALA B CA 1
ATOM 4930 C C . ALA B 1 283 ? 8.039 19.547 -0.738 1 85.38 283 ALA B C 1
ATOM 4932 O O . ALA B 1 283 ? 9.25 19.719 -0.935 1 85.38 283 ALA B O 1
ATOM 4933 N N . TRP B 1 284 ? 7.539 19.547 0.376 1 84.19 284 TRP B N 1
ATOM 4934 C CA . TRP B 1 284 ? 8.328 19.828 1.569 1 84.19 284 TRP B CA 1
ATOM 4935 C C . TRP B 1 284 ? 9.18 18.609 1.958 1 84.19 284 TRP B C 1
ATOM 4937 O O . TRP B 1 284 ? 10.297 18.766 2.455 1 84.19 284 TRP B O 1
ATOM 4947 N N . LEU B 1 285 ? 8.641 17.453 1.825 1 86.44 285 LEU B N 1
ATOM 4948 C CA . LEU B 1 285 ? 9.336 16.234 2.213 1 86.44 285 LEU B CA 1
ATOM 4949 C C . LEU B 1 285 ? 10.562 16.016 1.339 1 86.44 285 LEU B C 1
ATOM 4951 O O . LEU B 1 285 ? 11.633 15.656 1.842 1 86.44 285 LEU B O 1
ATOM 4955 N N . GLY B 1 286 ? 10.477 16.375 0.079 1 77.88 286 GLY B N 1
ATOM 4956 C CA . GLY B 1 286 ? 11.578 16.188 -0.854 1 77.88 286 GLY B CA 1
ATOM 4957 C C . GLY B 1 286 ? 11.875 14.734 -1.148 1 77.88 286 GLY B C 1
ATOM 4958 O O . GLY B 1 286 ? 11.898 14.328 -2.311 1 77.88 286 GLY B O 1
ATOM 4959 N N . ASP B 1 287 ? 12.148 13.914 -0.029 1 84.25 287 ASP B N 1
ATOM 4960 C CA . ASP B 1 287 ? 12.477 12.5 -0.167 1 84.25 287 ASP B CA 1
ATOM 4961 C C . ASP B 1 287 ? 11.344 11.617 0.348 1 84.25 287 ASP B C 1
ATOM 4963 O O . ASP B 1 287 ? 10.445 12.094 1.04 1 84.25 287 ASP B O 1
ATOM 4967 N N . HIS B 1 288 ? 11.469 10.367 -0.045 1 91.88 288 HIS B N 1
ATOM 4968 C CA . HIS B 1 288 ? 10.523 9.391 0.489 1 91.88 288 HIS B CA 1
ATOM 4969 C C . HIS B 1 288 ? 10.648 9.273 2.004 1 91.88 288 HIS B C 1
ATOM 4971 O O . HIS B 1 288 ? 11.719 9.523 2.562 1 91.88 288 HIS B O 1
ATOM 4977 N N . LEU B 1 289 ? 9.617 9.117 2.65 1 92.81 289 LEU B N 1
ATOM 4978 C CA . LEU B 1 289 ? 9.609 8.68 4.039 1 92.81 289 LEU B CA 1
ATOM 4979 C C . LEU B 1 289 ? 9.219 7.207 4.145 1 92.81 289 LEU B C 1
ATOM 4981 O O . LEU B 1 289 ? 8.039 6.863 4.023 1 92.81 289 LEU B O 1
ATOM 4985 N N . GLY B 1 290 ? 10.141 6.352 4.492 1 93 290 GLY B N 1
ATOM 4986 C CA . GLY B 1 290 ? 9.969 4.906 4.488 1 93 290 GLY B CA 1
ATOM 4987 C C . GLY B 1 290 ? 10.922 4.195 3.541 1 93 290 GLY B C 1
ATOM 4988 O O . GLY B 1 290 ? 11.766 4.832 2.906 1 93 290 GLY B O 1
ATOM 4989 N N . GLU B 1 291 ? 10.867 2.893 3.412 1 95.75 291 GLU B N 1
ATOM 4990 C CA . GLU B 1 291 ? 11.719 2.072 2.559 1 95.75 291 GLU B CA 1
ATOM 4991 C C . GLU B 1 291 ? 11.109 1.903 1.17 1 95.75 291 GLU B C 1
ATOM 4993 O O . GLU B 1 291 ? 10 1.392 1.03 1 95.75 291 GLU B O 1
ATOM 4998 N N . VAL B 1 292 ? 11.922 2.357 0.194 1 97.38 292 VAL B N 1
ATOM 4999 C CA . VAL B 1 292 ? 11.367 2.383 -1.154 1 97.38 292 VAL B CA 1
ATOM 5000 C C . VAL B 1 292 ? 12.391 1.839 -2.148 1 97.38 292 VAL B C 1
ATOM 5002 O O . VAL B 1 292 ? 13.594 2.02 -1.968 1 97.38 292 VAL B O 1
ATOM 5005 N N . LEU B 1 293 ? 11.984 1.07 -3.117 1 98 293 LEU B N 1
ATOM 5006 C CA . LEU B 1 293 ? 12.75 0.693 -4.297 1 98 293 LEU B CA 1
ATOM 5007 C C . LEU B 1 293 ? 12.023 1.103 -5.574 1 98 293 LEU B C 1
ATOM 5009 O O . LEU B 1 293 ? 10.883 0.688 -5.805 1 98 293 LEU B O 1
ATOM 5013 N N . GLU B 1 294 ? 12.664 1.971 -6.332 1 97.81 294 GLU B N 1
ATOM 5014 C CA . GLU B 1 294 ? 12.086 2.439 -7.586 1 97.81 294 GLU B CA 1
ATOM 5015 C C . GLU B 1 294 ? 12.766 1.789 -8.789 1 97.81 294 GLU B C 1
ATOM 5017 O O . GLU B 1 294 ? 13.984 1.855 -8.93 1 97.81 294 GLU B O 1
ATOM 5022 N N . VAL B 1 295 ? 11.984 1.109 -9.586 1 98.12 295 VAL B N 1
ATOM 5023 C CA . VAL B 1 295 ? 12.477 0.524 -10.836 1 98.12 295 VAL B CA 1
ATOM 5024 C C . VAL B 1 295 ? 11.797 1.202 -12.023 1 98.12 295 VAL B C 1
ATOM 5026 O O . VAL B 1 295 ? 10.594 1.044 -12.234 1 98.12 295 VAL B O 1
ATOM 5029 N N . GLU B 1 296 ? 12.555 1.964 -12.828 1 98.06 296 GLU B N 1
ATOM 5030 C CA . GLU B 1 296 ? 12.07 2.736 -13.969 1 98.06 296 GLU B CA 1
ATOM 5031 C C . GLU B 1 296 ? 10.875 3.602 -13.586 1 98.06 296 GLU B C 1
ATOM 5033 O O . GLU B 1 296 ? 9.859 3.607 -14.281 1 98.06 296 GLU B O 1
ATOM 5038 N N . SER B 1 297 ? 10.922 4.141 -12.469 1 98.19 297 SER B N 1
ATOM 5039 C CA . SER B 1 297 ? 9.891 5.012 -11.922 1 98.19 297 SER B CA 1
ATOM 5040 C C . SER B 1 297 ? 10.461 6.367 -11.516 1 98.19 297 SER B C 1
ATOM 5042 O O . SER B 1 297 ? 11.633 6.469 -11.148 1 98.19 297 SER B O 1
ATOM 5044 N N . GLU B 1 298 ? 9.68 7.41 -11.68 1 96.94 298 GLU B N 1
ATOM 5045 C CA . GLU B 1 298 ? 10.211 8.742 -11.398 1 96.94 298 GLU B CA 1
ATOM 5046 C C . GLU B 1 298 ? 9.109 9.68 -10.906 1 96.94 298 GLU B C 1
ATOM 5048 O O . GLU B 1 298 ? 7.934 9.477 -11.195 1 96.94 298 GLU B O 1
ATOM 5053 N N . GLY B 1 299 ? 9.562 10.711 -10.117 1 95.5 299 GLY B N 1
ATOM 5054 C CA . GLY B 1 299 ? 8.664 11.773 -9.703 1 95.5 299 GLY B CA 1
ATOM 5055 C C . GLY B 1 299 ? 7.664 11.336 -8.648 1 95.5 299 GLY B C 1
ATOM 5056 O O . GLY B 1 299 ? 6.613 11.969 -8.484 1 95.5 299 GLY B O 1
ATOM 5057 N N . CYS B 1 300 ? 7.871 10.227 -7.992 1 97.19 300 CYS B N 1
ATOM 5058 C CA . CYS B 1 300 ? 6.934 9.719 -7 1 97.19 300 CYS B CA 1
ATOM 5059 C C . CYS B 1 300 ? 7.336 10.156 -5.594 1 97.19 300 CYS B C 1
ATOM 5061 O O . CYS B 1 300 ? 8.492 10.508 -5.355 1 97.19 300 CYS B O 1
ATOM 5063 N N . THR B 1 301 ? 6.363 10.328 -4.727 1 96.62 301 THR B N 1
ATOM 5064 C CA . THR B 1 301 ? 6.566 10.547 -3.299 1 96.62 301 THR B CA 1
ATOM 5065 C C . THR B 1 301 ? 5.922 9.422 -2.488 1 96.62 301 THR B C 1
ATOM 5067 O O . THR B 1 301 ? 4.73 9.148 -2.639 1 96.62 301 THR B O 1
ATOM 5070 N N . VAL B 1 302 ? 6.758 8.805 -1.637 1 97.44 302 VAL B N 1
ATOM 5071 C CA . VAL B 1 302 ? 6.25 7.695 -0.842 1 97.44 302 VAL B CA 1
ATOM 5072 C C . VAL B 1 302 ? 6.34 8.039 0.644 1 97.44 302 VAL B C 1
ATOM 5074 O O . VAL B 1 302 ? 7.375 8.508 1.118 1 97.44 302 VAL B O 1
ATOM 5077 N N . VAL B 1 303 ? 5.246 7.926 1.321 1 96.25 303 VAL B N 1
ATOM 5078 C CA . VAL B 1 303 ? 5.156 8 2.775 1 96.25 303 VAL B CA 1
ATOM 5079 C C . VAL B 1 303 ? 4.523 6.723 3.322 1 96.25 303 VAL B C 1
ATOM 5081 O O . VAL B 1 303 ? 3.297 6.586 3.328 1 96.25 303 VAL B O 1
ATOM 5084 N N . SER B 1 304 ? 5.402 5.801 3.826 1 96.56 304 SER B N 1
ATOM 5085 C CA . SER B 1 304 ? 4.84 4.473 4.043 1 96.56 304 SER B CA 1
ATOM 5086 C C . SER B 1 304 ? 5.465 3.801 5.262 1 96.56 304 SER B C 1
ATOM 5088 O O . SER B 1 304 ? 6.672 3.904 5.484 1 96.56 304 SER B O 1
ATOM 5090 N N . ASP B 1 305 ? 4.598 3.17 6.027 1 95.94 305 ASP B N 1
ATOM 5091 C CA . ASP B 1 305 ? 5.035 2.332 7.141 1 95.94 305 ASP B CA 1
ATOM 5092 C C . ASP B 1 305 ? 5.586 0.999 6.641 1 95.94 305 ASP B C 1
ATOM 5094 O O . ASP B 1 305 ? 6.355 0.339 7.34 1 95.94 305 ASP B O 1
ATOM 5098 N N . LEU B 1 306 ? 5.219 0.529 5.438 1 97.25 306 LEU B N 1
ATOM 5099 C CA . LEU B 1 306 ? 5.645 -0.723 4.824 1 97.25 306 LEU B CA 1
ATOM 5100 C C . LEU B 1 306 ? 6.574 -0.461 3.643 1 97.25 306 LEU B C 1
ATOM 5102 O O . LEU B 1 306 ? 6.496 0.594 3.01 1 97.25 306 LEU B O 1
ATOM 5106 N N . PRO B 1 307 ? 7.473 -1.459 3.365 1 97.88 307 PRO B N 1
ATOM 5107 C CA . PRO B 1 307 ? 8.305 -1.31 2.166 1 97.88 307 PRO B CA 1
ATOM 5108 C C . PRO B 1 307 ? 7.473 -1.197 0.887 1 97.88 307 PRO B C 1
ATOM 5110 O O . PRO B 1 307 ? 6.484 -1.917 0.723 1 97.88 307 PRO B O 1
ATOM 5113 N N . VAL B 1 308 ? 7.867 -0.263 0.024 1 98.56 308 VAL B N 1
ATOM 5114 C CA . VAL B 1 308 ? 7.133 -0.012 -1.211 1 98.56 308 VAL B CA 1
ATOM 5115 C C . VAL B 1 308 ? 8.055 -0.201 -2.41 1 98.56 308 VAL B C 1
ATOM 5117 O O . VAL B 1 308 ? 9.172 0.332 -2.436 1 98.56 308 VAL B O 1
ATOM 5120 N N . VAL B 1 309 ? 7.648 -0.967 -3.367 1 98.5 309 VAL B N 1
ATOM 5121 C CA . VAL B 1 309 ? 8.352 -1.106 -4.641 1 98.5 309 VAL B CA 1
ATOM 5122 C C . VAL B 1 309 ? 7.512 -0.498 -5.762 1 98.5 309 VAL B C 1
ATOM 5124 O O . VAL B 1 309 ? 6.344 -0.854 -5.934 1 98.5 309 VAL B O 1
ATOM 5127 N N . LEU B 1 310 ? 8.062 0.423 -6.477 1 98.69 310 LEU B N 1
ATOM 5128 C CA . LEU B 1 310 ? 7.422 1.072 -7.617 1 98.69 310 LEU B CA 1
ATOM 5129 C C . LEU B 1 310 ? 8.016 0.568 -8.93 1 98.69 310 LEU B C 1
ATOM 5131 O O . LEU B 1 310 ? 9.234 0.575 -9.109 1 98.69 310 LEU B O 1
ATOM 5135 N N . CYS B 1 311 ? 7.168 0.151 -9.82 1 98.44 311 CYS B N 1
ATOM 5136 C CA . CYS B 1 311 ? 7.633 -0.389 -11.094 1 98.44 311 CYS B CA 1
ATOM 5137 C C . CYS B 1 311 ? 6.953 0.31 -12.266 1 98.44 311 CYS B C 1
ATOM 5139 O O . CYS B 1 311 ? 5.781 0.051 -12.555 1 98.44 311 CYS B O 1
ATOM 5141 N N . GLY B 1 312 ? 7.703 1.165 -12.984 1 98.38 312 GLY B N 1
ATOM 5142 C CA . GLY B 1 312 ? 7.25 1.772 -14.227 1 98.38 312 GLY B CA 1
ATOM 5143 C C . GLY B 1 312 ? 6.215 2.861 -14.016 1 98.38 312 GLY B C 1
ATOM 5144 O O . GLY B 1 312 ? 5.363 3.096 -14.875 1 98.38 312 GLY B O 1
ATOM 5145 N N . VAL B 1 313 ? 6.148 3.498 -12.875 1 98.5 313 VAL B N 1
ATOM 5146 C CA . VAL B 1 313 ? 5.117 4.488 -12.578 1 98.5 313 VAL B CA 1
ATOM 5147 C C . VAL B 1 313 ? 5.75 5.871 -12.445 1 98.5 313 VAL B C 1
ATOM 5149 O O . VAL B 1 313 ? 6.957 5.988 -12.203 1 98.5 313 VAL B O 1
ATOM 5152 N N . GLU B 1 314 ? 4.93 6.852 -12.695 1 97.81 314 GLU B N 1
ATOM 5153 C CA . GLU B 1 314 ? 5.398 8.227 -12.609 1 97.81 314 GLU B CA 1
ATOM 5154 C C . GLU B 1 314 ? 4.375 9.117 -11.914 1 97.81 314 GLU B C 1
ATOM 5156 O O . GLU B 1 314 ? 3.168 8.883 -12.016 1 97.81 314 GLU B O 1
ATOM 5161 N N . ASP B 1 315 ? 4.887 10.078 -11.148 1 96.56 315 ASP B N 1
ATOM 5162 C CA . ASP B 1 315 ? 4.117 11.195 -10.602 1 96.56 315 ASP B CA 1
ATOM 5163 C C . ASP B 1 315 ? 2.973 10.695 -9.727 1 96.56 315 ASP B C 1
ATOM 5165 O O . ASP B 1 315 ? 1.823 11.102 -9.906 1 96.56 315 ASP B O 1
ATOM 5169 N N . LEU B 1 316 ? 3.309 9.797 -8.789 1 98 316 LEU B N 1
ATOM 5170 C CA . LEU B 1 316 ? 2.334 9.289 -7.832 1 98 316 LEU B CA 1
ATOM 5171 C C . LEU B 1 316 ? 2.705 9.703 -6.414 1 98 316 LEU B C 1
ATOM 5173 O O . LEU B 1 316 ? 3.875 9.969 -6.121 1 98 316 LEU B O 1
ATOM 5177 N N . VAL B 1 317 ? 1.717 9.875 -5.605 1 97.81 317 VAL B N 1
ATOM 5178 C CA . VAL B 1 317 ? 1.875 9.805 -4.156 1 97.81 317 VAL B CA 1
ATOM 5179 C C . VAL B 1 317 ? 1.384 8.453 -3.646 1 97.81 317 VAL B C 1
ATOM 5181 O O . VAL B 1 317 ? 0.261 8.039 -3.945 1 97.81 317 VAL B O 1
ATOM 5184 N N . VAL B 1 318 ? 2.209 7.699 -2.998 1 98.62 318 VAL B N 1
ATOM 5185 C CA . VAL B 1 318 ? 1.835 6.438 -2.365 1 98.62 318 VAL B CA 1
ATOM 5186 C C . VAL B 1 318 ? 1.998 6.551 -0.852 1 98.62 318 VAL B C 1
ATOM 5188 O O . VAL B 1 318 ? 3.105 6.762 -0.354 1 98.62 318 VAL B O 1
ATOM 5191 N N . SER B 1 319 ? 0.897 6.43 -0.178 1 98.12 319 SER B N 1
ATOM 5192 C CA . SER B 1 319 ? 0.945 6.523 1.277 1 98.12 319 SER B CA 1
ATOM 5193 C C . SER B 1 319 ? 0.342 5.285 1.932 1 98.12 319 SER B C 1
ATOM 5195 O O . SER B 1 319 ? -0.772 4.879 1.595 1 98.12 319 SER B O 1
ATOM 5197 N N . CYS B 1 320 ? 1.085 4.598 2.713 1 98.19 320 CYS B N 1
ATOM 5198 C CA . CYS B 1 320 ? 0.587 3.562 3.611 1 98.19 320 CYS B CA 1
ATOM 5199 C C . CYS B 1 320 ? 0.807 3.951 5.066 1 98.19 320 CYS B C 1
ATOM 5201 O O . CYS B 1 320 ? 1.911 3.801 5.594 1 98.19 320 CYS B O 1
ATOM 5203 N N . ARG B 1 321 ? -0.192 4.469 5.648 1 95.94 321 ARG B N 1
ATOM 5204 C CA . ARG B 1 321 ? -0.197 4.93 7.031 1 95.94 321 ARG B CA 1
ATOM 5205 C C . ARG B 1 321 ? -1.49 4.535 7.738 1 95.94 321 ARG B C 1
ATOM 5207 O O . ARG B 1 321 ? -2.543 4.434 7.102 1 95.94 321 ARG B O 1
ATOM 5214 N N . ASN B 1 322 ? -1.348 4.195 9 1 94.06 322 ASN B N 1
ATOM 5215 C CA . ASN B 1 322 ? -2.504 3.9 9.844 1 94.06 322 ASN B CA 1
ATOM 5216 C C . ASN B 1 322 ? -3.336 2.756 9.273 1 94.06 322 ASN B C 1
ATOM 5218 O O . ASN B 1 322 ? -4.566 2.775 9.352 1 94.06 322 ASN B O 1
ATOM 5222 N N . GLY B 1 323 ? -2.699 1.867 8.602 1 96.06 323 GLY B N 1
ATOM 5223 C CA . GLY B 1 323 ? -3.33 0.639 8.141 1 96.06 323 GLY B CA 1
ATOM 5224 C C . GLY B 1 323 ? -4.121 0.815 6.859 1 96.06 323 GLY B C 1
ATOM 5225 O O . GLY B 1 323 ? -4.973 -0.015 6.531 1 96.06 323 GLY B O 1
ATOM 5226 N N . ARG B 1 324 ? -3.951 1.929 6.188 1 97.44 324 ARG B N 1
ATOM 5227 C CA . ARG B 1 324 ? -4.645 2.203 4.934 1 97.44 324 ARG B CA 1
ATOM 5228 C C . ARG B 1 324 ? -3.668 2.65 3.854 1 97.44 324 ARG B C 1
ATOM 5230 O O . ARG B 1 324 ? -2.631 3.246 4.156 1 97.44 324 ARG B O 1
ATOM 5237 N N . ILE B 1 325 ? -4.008 2.408 2.6 1 98.56 325 ILE B N 1
ATOM 5238 C CA . ILE B 1 325 ? -3.131 2.742 1.483 1 98.56 325 ILE B CA 1
ATOM 5239 C C . ILE B 1 325 ? -3.828 3.742 0.562 1 98.56 325 ILE B C 1
ATOM 5241 O O . ILE B 1 325 ? -5.008 3.582 0.241 1 98.56 325 ILE B O 1
ATOM 5245 N N . LEU B 1 326 ? -3.146 4.785 0.22 1 98.62 326 LEU B N 1
ATOM 5246 C CA . LEU B 1 326 ? -3.572 5.754 -0.783 1 98.62 326 LEU B CA 1
ATOM 5247 C C . LEU B 1 326 ? -2.613 5.766 -1.969 1 98.62 326 LEU B C 1
ATOM 5249 O O . LEU B 1 326 ? -1.396 5.805 -1.786 1 98.62 326 LEU B O 1
ATOM 5253 N N . VAL B 1 327 ? -3.084 5.586 -3.135 1 98.81 327 VAL B N 1
ATOM 5254 C CA . VAL B 1 327 ? -2.342 5.859 -4.359 1 98.81 327 VAL B CA 1
ATOM 5255 C C . VAL B 1 327 ? -2.994 7.016 -5.113 1 98.81 327 VAL B C 1
ATOM 5257 O O . VAL B 1 327 ? -4.137 6.902 -5.566 1 98.81 327 VAL B O 1
ATOM 5260 N N . LEU B 1 328 ? -2.281 8.133 -5.219 1 98.31 328 LEU B N 1
ATOM 5261 C CA . LEU B 1 328 ? -2.816 9.398 -5.715 1 98.31 328 LEU B CA 1
ATOM 5262 C C . LEU B 1 328 ? -1.972 9.93 -6.867 1 98.31 328 LEU B C 1
ATOM 5264 O O . LEU B 1 328 ? -0.742 9.969 -6.773 1 98.31 328 LEU B O 1
ATOM 5268 N N . ARG B 1 329 ? -2.66 10.25 -7.969 1 97.94 329 ARG B N 1
ATOM 5269 C CA . ARG B 1 329 ? -1.965 10.984 -9.023 1 97.94 329 ARG B CA 1
ATOM 5270 C C . ARG B 1 329 ? -1.597 12.391 -8.57 1 97.94 329 ARG B C 1
ATOM 5272 O O . ARG B 1 329 ? -2.455 13.141 -8.094 1 97.94 329 ARG B O 1
ATOM 5279 N N . LYS B 1 330 ? -0.257 12.703 -8.68 1 95.19 330 LYS B N 1
ATOM 5280 C CA . LYS B 1 330 ? 0.132 14.062 -8.336 1 95.19 330 LYS B CA 1
ATOM 5281 C C . LYS B 1 330 ? -0.65 15.086 -9.164 1 95.19 330 LYS B C 1
ATOM 5283 O O . LYS B 1 330 ? -0.904 14.867 -10.352 1 95.19 330 LYS B O 1
ATOM 5288 N N . GLY B 1 331 ? -1.037 16.203 -8.508 1 90.69 331 GLY B N 1
ATOM 5289 C CA . GLY B 1 331 ? -1.848 17.219 -9.156 1 90.69 331 GLY B CA 1
ATOM 5290 C C . GLY B 1 331 ? -3.338 17.016 -8.953 1 90.69 331 GLY B C 1
ATOM 5291 O O . GLY B 1 331 ? -4.141 17.875 -9.305 1 90.69 331 GLY B O 1
ATOM 5292 N N . ARG B 1 332 ? -3.752 15.828 -8.344 1 93.75 332 ARG B N 1
ATOM 5293 C CA . ARG B 1 332 ? -5.16 15.523 -8.117 1 93.75 332 ARG B CA 1
ATOM 5294 C C . ARG B 1 332 ? -5.469 15.406 -6.633 1 93.75 332 ARG B C 1
ATOM 5296 O O . ARG B 1 332 ? -6.273 14.57 -6.219 1 93.75 332 ARG B O 1
ATOM 5303 N N . GLY B 1 333 ? -4.867 16.141 -5.879 1 92.38 333 GLY B N 1
ATOM 5304 C CA . GLY B 1 333 ? -4.973 16.062 -4.43 1 92.38 333 GLY B CA 1
ATOM 5305 C C . GLY B 1 333 ? -6.379 16.328 -3.92 1 92.38 333 GLY B C 1
ATOM 5306 O O . GLY B 1 333 ? -6.762 15.836 -2.857 1 92.38 333 GLY B O 1
ATOM 5307 N N . GLN B 1 334 ? -7.148 17.062 -4.645 1 88 334 GLN B N 1
ATOM 5308 C CA . GLN B 1 334 ? -8.516 17.406 -4.25 1 88 334 GLN B CA 1
ATOM 5309 C C . GLN B 1 334 ? -9.383 16.156 -4.18 1 88 334 GLN B C 1
ATOM 5311 O O . GLN B 1 334 ? -10.43 16.156 -3.531 1 88 334 GLN B O 1
ATOM 5316 N N . LEU B 1 335 ? -9.008 15.07 -4.809 1 94.56 335 LEU B N 1
ATOM 5317 C CA . LEU B 1 335 ? -9.797 13.836 -4.844 1 94.56 335 LEU B CA 1
ATOM 5318 C C . LEU B 1 335 ? -9.758 13.125 -3.498 1 94.56 335 LEU B C 1
ATOM 5320 O O . LEU B 1 335 ? -10.617 12.289 -3.205 1 94.56 335 LEU B O 1
ATOM 5324 N N . VAL B 1 336 ? -8.766 13.453 -2.732 1 95.12 336 VAL B N 1
ATOM 5325 C CA . VAL B 1 336 ? -8.672 12.82 -1.42 1 95.12 336 VAL B CA 1
ATOM 5326 C C . VAL B 1 336 ? -9.859 13.242 -0.555 1 95.12 336 VAL B C 1
ATOM 5328 O O . VAL B 1 336 ? -10.445 12.414 0.141 1 95.12 336 VAL B O 1
ATOM 5331 N N . LYS B 1 337 ? -10.156 14.492 -0.613 1 90.69 337 LYS B N 1
ATOM 5332 C CA . LYS B 1 337 ? -11.328 14.969 0.115 1 90.69 337 LYS B CA 1
ATOM 5333 C C . LYS B 1 337 ? -12.586 14.219 -0.32 1 90.69 337 LYS B C 1
ATOM 5335 O O . LYS B 1 337 ? -13.383 13.797 0.519 1 90.69 337 LYS B O 1
ATOM 5340 N N . LYS B 1 338 ? -12.75 14.086 -1.59 1 93.25 338 LYS B N 1
ATOM 5341 C CA . LYS B 1 338 ? -13.883 13.344 -2.141 1 93.25 338 LYS B CA 1
ATOM 5342 C C . LYS B 1 338 ? -13.891 11.906 -1.643 1 93.25 338 LYS B C 1
ATOM 5344 O O . LYS B 1 338 ? -14.953 11.359 -1.316 1 93.25 338 LYS B O 1
ATOM 5349 N N . ALA B 1 339 ? -12.773 11.328 -1.577 1 95.94 339 ALA B N 1
ATOM 5350 C CA . ALA B 1 339 ? -12.664 9.945 -1.114 1 95.94 339 ALA B CA 1
ATOM 5351 C C . ALA B 1 339 ? -13.109 9.812 0.337 1 95.94 339 ALA B C 1
ATOM 5353 O O . ALA B 1 339 ? -13.859 8.898 0.681 1 95.94 339 ALA B O 1
ATOM 5354 N N . VAL B 1 340 ? -12.641 10.688 1.149 1 94.12 340 VAL B N 1
ATOM 5355 C CA . VAL B 1 340 ? -12.969 10.648 2.57 1 94.12 340 VAL B CA 1
ATOM 5356 C C . VAL B 1 340 ? -14.477 10.812 2.754 1 94.12 340 VAL B C 1
ATOM 5358 O O . VAL B 1 340 ? -15.086 10.109 3.564 1 94.12 340 VAL B O 1
ATOM 5361 N N . GLU B 1 341 ? -15.039 11.688 2.002 1 92.44 341 GLU B N 1
ATOM 5362 C CA . GLU B 1 341 ? -16.484 11.891 2.055 1 92.44 341 GLU B CA 1
ATOM 5363 C C . GLU B 1 341 ? -17.234 10.617 1.646 1 92.44 341 GLU B C 1
ATOM 5365 O O . GLU B 1 341 ? -18.203 10.234 2.295 1 92.44 341 GLU B O 1
ATOM 5370 N N . ARG B 1 342 ? -16.797 10.016 0.635 1 94.94 342 ARG B N 1
ATOM 5371 C CA . ARG B 1 342 ? -17.438 8.797 0.147 1 94.94 342 ARG B CA 1
ATOM 5372 C C . ARG B 1 342 ? -17.297 7.664 1.161 1 94.94 342 ARG B C 1
ATOM 5374 O O . ARG B 1 342 ? -18.219 6.855 1.321 1 94.94 342 ARG B O 1
ATOM 5381 N N . MET B 1 343 ? -16.156 7.594 1.789 1 94.56 343 MET B N 1
ATOM 5382 C CA . MET B 1 343 ? -15.961 6.582 2.824 1 94.56 343 MET B CA 1
ATOM 5383 C C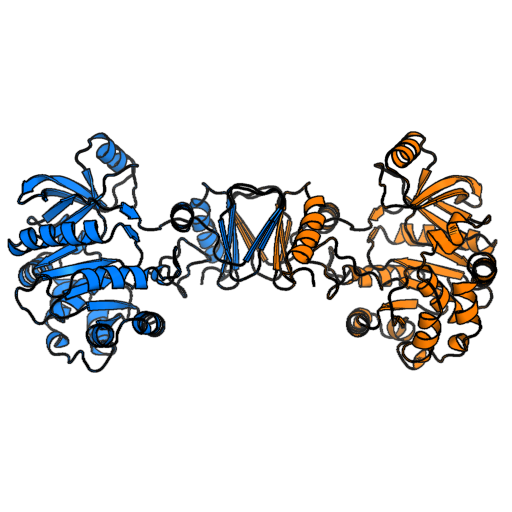 . MET B 1 343 ? -17 6.727 3.93 1 94.56 343 MET B C 1
ATOM 5385 O O . MET B 1 343 ? -17.531 5.73 4.422 1 94.56 343 MET B O 1
ATOM 5389 N N . LYS B 1 344 ? -17.203 7.949 4.297 1 91.56 344 LYS B N 1
ATOM 5390 C CA . LYS B 1 344 ? -18.203 8.234 5.332 1 91.56 344 LYS B CA 1
ATOM 5391 C C . LYS B 1 344 ? -19.609 7.867 4.867 1 91.56 344 LYS B C 1
ATOM 5393 O O . LYS B 1 344 ? -20.359 7.211 5.598 1 91.56 344 LYS B O 1
ATOM 5398 N N . GLU B 1 345 ? -19.891 8.234 3.67 1 93.38 345 GLU B N 1
ATOM 5399 C CA . GLU B 1 345 ? -21.203 7.977 3.092 1 93.38 345 GLU B CA 1
ATOM 5400 C C . GLU B 1 345 ? -21.469 6.48 2.955 1 93.38 345 GLU B C 1
ATOM 5402 O O . GLU B 1 345 ? -22.594 6.02 3.16 1 93.38 345 GLU B O 1
ATOM 5407 N N . GLU B 1 346 ? -20.453 5.766 2.678 1 93.94 346 GLU B N 1
ATOM 5408 C CA . GLU B 1 346 ? -20.594 4.332 2.436 1 93.94 346 GLU B CA 1
ATOM 5409 C C . GLU B 1 346 ? -20.406 3.535 3.721 1 93.94 346 GLU B C 1
ATOM 5411 O O . GLU B 1 346 ? -20.484 2.305 3.715 1 93.94 346 GLU B O 1
ATOM 5416 N N . GLY B 1 347 ? -20.094 4.195 4.742 1 91.56 347 GLY B N 1
ATOM 5417 C CA . GLY B 1 347 ? -19.953 3.551 6.039 1 91.56 347 GLY B CA 1
ATOM 5418 C C . GLY B 1 347 ? -18.75 2.635 6.125 1 91.56 347 GLY B C 1
ATOM 5419 O O . GLY B 1 347 ? -18.812 1.563 6.73 1 91.56 347 GLY B O 1
ATOM 5420 N N . LYS B 1 348 ? -17.656 2.98 5.488 1 90.25 348 LYS B N 1
ATOM 5421 C CA . LYS B 1 348 ? -16.469 2.137 5.492 1 90.25 348 LYS B CA 1
ATOM 5422 C C . LYS B 1 348 ? -15.727 2.234 6.82 1 90.25 348 LYS B C 1
ATOM 5424 O O . LYS B 1 348 ? -15.102 1.269 7.258 1 90.25 348 LYS B O 1
ATOM 5429 N N . GLY B 1 349 ? -15.68 3.475 7.328 1 90.38 349 GLY B N 1
ATOM 5430 C CA . GLY B 1 349 ? -15.008 3.691 8.602 1 90.38 349 GLY B CA 1
ATOM 5431 C C . GLY B 1 349 ? -13.508 3.832 8.469 1 90.38 349 GLY B C 1
ATOM 5432 O O . GLY B 1 349 ? -12.781 3.775 9.461 1 90.38 349 GLY B O 1
ATOM 5433 N N . TRP B 1 350 ? -13.047 4.027 7.234 1 91.12 350 TRP B N 1
ATOM 5434 C CA . TRP B 1 350 ? -11.609 4.105 6.992 1 91.12 350 TRP B CA 1
ATOM 5435 C C . TRP B 1 350 ? -11.078 5.488 7.34 1 91.12 350 TRP B C 1
ATOM 5437 O O . TRP B 1 350 ? -9.867 5.672 7.5 1 91.12 350 TRP B O 1
ATOM 5447 N N . GLU B 1 351 ? -11.945 6.492 7.422 1 86.19 351 GLU B N 1
ATOM 5448 C CA . GLU B 1 351 ? -11.555 7.891 7.582 1 86.19 351 GLU B CA 1
ATOM 5449 C C . GLU B 1 351 ? -11.086 8.172 9.008 1 86.19 351 GLU B C 1
ATOM 5451 O O . GLU B 1 351 ? -10.461 9.203 9.273 1 86.19 351 GLU B O 1
ATOM 5456 N N . GLU B 1 352 ? -11.336 7.219 9.93 1 80.88 352 GLU B N 1
ATOM 5457 C CA . GLU B 1 352 ? -11.047 7.434 11.344 1 80.88 352 GLU B CA 1
ATOM 5458 C C . GLU B 1 352 ? -9.617 7.035 11.68 1 80.88 352 GLU B C 1
ATOM 5460 O O . GLU B 1 352 ? -9.07 6.098 11.094 1 80.88 352 GLU B O 1
#

Nearest PDB structures (foldseek):
  2cu2-assembly1_A-2  TM=8.698E-01  e=4.221E-35  Thermus thermophilus HB8
  2x5s-assembly1_A  TM=8.346E-01  e=1.733E-34  Thermotoga maritima MSB8
  2qh5-assembly2_B  TM=9.054E-01  e=1.963E-24  Helicobacter pylori 26695
  2qh5-assembly1_A  TM=9.169E-01  e=2.588E-23  Helicobacter pylori 26695
  3k8e-assembly2_A  TM=5.880E-01  e=6.132E-09  Escherichia coli K-12

InterPro domains:
  IPR005835 Nucleotidyl transferase domain [PF00483] (5-282)
  IPR029044 Nucleotide-diphospho-sugar transferases [G3DSA:3.90.550.10] (3-346)
  IPR029044 Nucleotide-diphospho-sugar transferases [SSF53448] (4-282)
  IPR049577 GDP-mannose pyrophosphorylase, N-terminal domain [cd02509] (4-280)
  IPR051161 Mannose-6-phosphate isomerase type 2 [PTHR46390] (4-347)

Organism: Winmispira thermophila (strain ATCC 700085 / DSM 6578 / Z-1203) (NCBI:txid869211)

Solvent-accessible surface area (backbone atoms only — not comparable to full-atom values): 36054 Å² total; per-residue (Å²): 128,43,27,33,29,35,34,47,52,54,66,40,52,50,62,42,56,51,69,10,14,67,84,40,25,39,32,69,39,68,42,62,92,71,43,28,24,36,53,52,31,49,50,56,46,57,72,55,58,33,72,74,23,37,39,37,37,24,30,45,90,44,44,67,64,51,48,55,58,44,65,75,45,56,69,71,57,40,74,36,43,35,43,32,29,38,83,63,89,33,57,50,31,57,50,51,50,52,52,59,45,54,49,80,59,65,79,28,30,37,36,39,38,49,15,49,42,50,69,39,54,62,66,43,45,50,54,49,48,52,44,34,46,60,47,9,74,72,61,24,42,23,34,37,27,38,81,60,90,63,51,57,39,88,36,29,37,35,30,64,47,56,78,46,86,90,24,22,31,47,68,44,50,46,73,44,42,54,59,71,55,23,41,50,38,55,72,68,64,56,40,21,30,51,67,75,32,39,28,33,23,41,46,55,48,53,54,46,32,45,69,62,29,40,66,53,36,47,52,57,69,72,40,70,55,54,71,58,69,67,83,80,45,65,49,52,58,68,69,52,44,57,40,58,73,68,34,73,67,42,38,44,57,68,45,40,56,51,69,52,93,42,40,28,32,32,72,53,82,36,48,76,42,63,57,73,33,53,64,49,43,48,63,61,35,74,57,62,44,60,51,73,47,73,42,79,42,47,75,60,41,39,44,26,81,44,45,36,37,37,23,54,40,64,38,33,37,38,34,34,26,93,73,29,35,32,42,32,27,64,93,43,55,73,43,50,56,54,44,48,52,48,31,58,74,68,65,67,66,71,65,90,126,43,26,33,29,35,33,48,51,55,66,40,53,51,62,42,57,52,69,9,15,66,82,40,26,39,31,68,39,68,43,61,92,72,43,27,24,36,53,52,31,50,51,56,46,56,73,54,59,34,72,75,23,37,38,36,37,24,29,46,90,44,43,66,63,51,48,56,59,44,63,74,44,58,68,71,55,40,74,35,43,37,42,32,30,37,82,62,91,34,56,49,30,56,49,52,50,52,52,58,44,54,49,79,61,65,77,27,30,37,36,40,38,50,14,50,42,48,70,39,54,64,67,44,46,50,54,51,48,54,44,32,46,60,48,8,74,72,60,24,41,23,33,38,26,38,81,61,90,62,52,58,40,88,37,28,36,35,32,64,48,56,77,46,85,91,27,22,32,47,67,46,48,45,75,45,42,55,58,71,56,24,41,50,40,56,72,69,64,55,41,21,29,51,68,74,34,39,29,33,23,40,47,56,48,52,53,46,31,45,70,63,29,38,67,52,36,46,52,56,70,72,40,70,55,55,70,58,69,66,86,79,44,65,50,53,59,67,68,52,43,57,41,58,73,68,34,72,67,39,37,44,58,69,43,39,54,51,68,52,92,40,39,28,32,32,72,53,82,36,50,76,42,64,56,73,34,52,64,50,42,47,64,61,35,75,57,62,44,60,53,72,46,73,44,79,39,46,75,60,40,40,42,28,82,45,46,35,36,38,22,55,40,63,39,32,35,38,33,33,26,92,75,29,34,32,41,32,27,64,92,42,54,72,43,50,56,54,45,46,50,48,32,60,75,69,65,65,66,71,63,90

pLDDT: mean 94.46, std 5.4, range [70.88, 98.88]

Secondary structure (DSSP, 8-state):
---EEEEEE----GGGTTTS-SSS-GGG-B-TTS-BHHHHHHHHHHHT--SSEEEEEEEGGGHHHHHHHHTTS-HHHHHTEEEEEESS---HHHHHHHHHHH---TT-EEEEEESS-EEE-HHHHHHHHHHHHHHHHTT-EEEEEEPPSS--TTSEEEEEEEEETTEEEEEEEEES--HHHHHHHHHHS-EEEEEEEEEEEHHHHHHHHHHH-HHHHHHHHHSSGGG--GGGS-B-SHHHHHHHHHS----HIIIIITT-S-EEEEE--SEEE---SHHHHHHHH-S-BS-EEEES-BS-EEEESS-EEEES-BSEEEEEETTEEEEEETT-THHHHHHHHHHHHTT--TT-/---EEEEEE----GGGTTTS-SSS-GGG-B-TTS-BHHHHHHHHHHHT--SSEEEEEEEGGGHHHHHHHHTTS-HHHHHTEEEEEESS---HHHHHHHHHHH---TT-EEEEEETT-EEE-HHHHHHHHHHHHHHHHTT-EEEEEEPPSS--TTSEEEEEEEEETTEEEEEEEEES--HHHHHHHHHHS-EEEEEEEEEEEHHHHHHHHHHH-HHHHHHHHHSGGGG--GGGS-B-SHHHHHHHHHS----HIIIIITT-S-EEEEEP-SEEE---SHHHHHHHH-S-BS-EEEES-BS-EEEESS-EEEES-BSEEEEEETTEEEEEETT-THHHHHHHHHHHHTT--TT-

Foldseek 3Di:
DAAEEEEEAADQLLLPPPQGFNLRRQLQDAFAPGAGLQLQQLVLRCVLVHNQAYEYEYAQSCQVVNLVNLVVDPPVNSLSYAYAHFPDAQAAVLRVLLVLLQGDDQQGKYKYHYSQKDKPDSVLVSVLVVQQQVLQSVLFKEFEFAQDPALFQQWKKWQFADDDSQWGQTPAIDGRDDRVVSVVQNVVRRMTTTQLMIMHGSNSSLVQLCVQPVQSNVLSNPACSNVDDRSPGYHDDDRSVVSVVRHHRDYCSVRGVRPDNRYIYNYGPIDMDSCSWPLSRQVRRVAEDDAEAEACEDCEHEAEPDYYYHHNYYQWYWYHPPNDIDIGHHVPSVVSVVVLVVCVVVVVPSSD/DAAEEEEEAADQLLLPPPQGFNLRRQLQDAFAPGAGLQLQQLVLRCVLVHNQAYEYEYALSCQVVNLVNLVVDPPVNSQSYAYAHFPDAQAAPLRVLLVLLQGDDQQGKYKYHYSNKDKPDSVLVSVLVVQQQVLQSVLFKEFEFAQDPALFQQFKKWQFADDDSQWGQTPAIGHRDDRVVSVVQNVVRRMTTTQLMIMHGSNSVLVQLCVQPVQSNVLSVPACSNVDDRSPGYHDDDRSVVSVVRHHRDYCSVRGVRPDNRYIYNYRPIDMDSCSWPLSRQVRRVAEDDAEAEACEDCEHEAEPDYYYHHNYYQWYWYHPPNDIDIGHHVPSVVSVVVLVVCVVVVVPSSD

Sequence (704 aa):
MVDVVVVLAGGKGTRLWPASTEAHPKQFLTVEGGRTLLEEALLRAWALAPREGVIVVTGDRYLEASQEVMGALPREQQAATVLVGEPEGKNTAPAVMCAATLMKATEGVMVVLTADHLVRPLESFVEDVERAVEIARDGYHVTFGIPPVRPETGYGYIHVGAPYKGGFLVESFTEKPDEATARRYVEEGTYYWNSGMFVFRRDVFLDEMERYAPRIARPFLETGLGALDLAEGPVRGDVLEEVYARIPADSIDYALMERTERAAMVPARFSWSDIGSWEEYAAWLGDHLGEVLEVESEGCTVVSDLPVVLCGVEDLVVSCRNGRILVLRKGRGQLVKKAVERMKEEGKGWEEMVDVVVVLAGGKGTRLWPASTEAHPKQFLTVEGGRTLLEEALLRAWALAPREGVIVVTGDRYLEASQEVMGALPREQQAATVLVGEPEGKNTAPAVMCAATLMKATEGVMVVLTADHLVRPLESFVEDVERAVEIARDGYHVTFGIPPVRPETGYGYIHVGAPYKGGFLVESFTEKPDEATARRYVEEGTYYWNSGMFVFRRDVFLDEMERYAPRIARPFLETGLGALDLAEGPVRGDVLEEVYARIPADSIDYALMERTERAAMVPARFSWSDIGSWEEYAAWLGDHLGEVLEVESEGCTVVSDLPVVLCGVEDLVVSCRNGRILVLRKGRGQLVKKAVERMKEEGKGWEE

Radius of gyration: 35.84 Å; Cα contacts (8 Å, |Δi|>4): 1577; chains: 2; bounding box: 43×105×78 Å